Protein AF-A0A3C0EU89-F1 (afdb_monomer)

Mean predicted aligned error: 18.37 Å

pLDDT: mean 82.79, std 14.71, range [33.53, 98.44]

Structure (mmCIF, N/CA/C/O backbone):
data_AF-A0A3C0EU89-F1
#
_entry.id   AF-A0A3C0EU89-F1
#
loop_
_atom_site.group_PDB
_atom_site.id
_atom_site.type_symbol
_atom_site.label_atom_id
_atom_site.label_alt_id
_atom_site.label_comp_id
_atom_site.label_asym_id
_atom_site.label_entity_id
_atom_site.label_seq_id
_atom_site.pdbx_PDB_ins_code
_atom_site.Cartn_x
_atom_site.Cartn_y
_atom_site.Cartn_z
_atom_site.occupancy
_atom_site.B_iso_or_equiv
_atom_site.auth_seq_id
_atom_site.auth_comp_id
_atom_site.auth_asym_id
_atom_site.auth_atom_id
_atom_site.pdbx_PDB_model_num
ATOM 1 N N . ILE A 1 1 ? 9.350 -1.023 -46.120 1.00 87.81 1 ILE A N 1
ATOM 2 C CA . ILE A 1 1 ? 9.306 -2.478 -46.430 1.00 87.81 1 ILE A CA 1
ATOM 3 C C . ILE A 1 1 ? 9.251 -2.586 -47.946 1.00 87.81 1 ILE A C 1
ATOM 5 O O . ILE A 1 1 ? 8.610 -1.734 -48.542 1.00 87.81 1 ILE A O 1
ATOM 9 N N . ASP A 1 2 ? 9.999 -3.501 -48.568 1.00 86.00 2 ASP A N 1
ATOM 10 C CA . ASP A 1 2 ? 10.049 -3.657 -50.038 1.00 86.00 2 ASP A CA 1
ATOM 11 C C . ASP A 1 2 ? 10.379 -2.365 -50.813 1.00 86.00 2 ASP A C 1
ATOM 13 O O . ASP A 1 2 ? 9.841 -2.095 -51.880 1.00 86.00 2 ASP A O 1
ATOM 17 N N . GLY A 1 3 ? 11.241 -1.515 -50.244 1.00 89.94 3 GLY A N 1
ATOM 18 C CA . GLY A 1 3 ? 11.589 -0.210 -50.823 1.00 89.94 3 GLY A CA 1
ATOM 19 C C . GLY A 1 3 ? 10.529 0.889 -50.654 1.00 89.94 3 GLY A C 1
ATOM 20 O O . GLY A 1 3 ? 10.809 2.033 -50.994 1.00 89.94 3 GLY A O 1
ATOM 21 N N . LYS A 1 4 ? 9.359 0.584 -50.078 1.00 94.19 4 LYS A N 1
ATOM 22 C CA . LYS A 1 4 ? 8.269 1.541 -49.833 1.00 94.19 4 LYS A CA 1
ATOM 23 C C . LYS A 1 4 ? 8.344 2.173 -48.433 1.00 94.19 4 LYS A C 1
ATOM 25 O O . LYS A 1 4 ? 8.686 1.459 -47.469 1.00 94.19 4 LYS A O 1
ATOM 30 N N . PRO A 1 5 ? 7.985 3.465 -48.275 1.00 94.44 5 PRO A N 1
ATOM 31 C CA . PRO A 1 5 ? 7.703 4.049 -46.966 1.00 94.44 5 PRO A CA 1
ATOM 32 C C . PRO A 1 5 ? 6.537 3.303 -46.308 1.00 94.44 5 PRO A C 1
ATOM 34 O O . PRO A 1 5 ? 5.599 2.900 -46.985 1.00 94.44 5 PRO A O 1
ATOM 37 N N . VAL A 1 6 ? 6.603 3.088 -44.994 1.00 94.06 6 VAL A N 1
ATOM 38 C CA . VAL A 1 6 ? 5.557 2.373 -44.246 1.00 94.06 6 VAL A CA 1
ATOM 39 C C . VAL A 1 6 ? 4.702 3.387 -43.509 1.00 94.06 6 VAL A C 1
ATOM 41 O O . VAL A 1 6 ? 5.240 4.198 -42.755 1.00 94.06 6 VAL A O 1
ATOM 44 N N . TYR A 1 7 ? 3.385 3.310 -43.678 1.00 94.75 7 TYR A N 1
ATOM 45 C CA . TYR A 1 7 ? 2.445 4.111 -42.903 1.00 94.75 7 TYR A CA 1
ATOM 46 C C . TYR A 1 7 ? 1.509 3.211 -42.099 1.00 94.75 7 TYR A C 1
ATOM 48 O O . TYR A 1 7 ? 0.834 2.342 -42.653 1.00 94.75 7 TYR A O 1
ATOM 56 N N . TYR A 1 8 ? 1.485 3.428 -40.784 1.00 93.06 8 TYR A N 1
ATOM 57 C CA . TYR A 1 8 ? 0.653 2.700 -39.832 1.00 93.06 8 TYR A CA 1
ATOM 58 C C . TYR A 1 8 ? -0.397 3.616 -39.209 1.00 93.06 8 TYR A C 1
ATOM 60 O O . TYR A 1 8 ? -0.053 4.692 -38.722 1.00 93.06 8 TYR A O 1
ATOM 68 N N . TYR A 1 9 ? -1.653 3.167 -39.148 1.00 90.25 9 TYR A N 1
ATOM 69 C CA . TYR A 1 9 ? -2.683 3.829 -38.346 1.00 90.25 9 TYR A CA 1
ATOM 70 C C . TYR A 1 9 ? -3.784 2.869 -37.868 1.00 90.25 9 TYR A C 1
ATOM 72 O O . TYR A 1 9 ? -3.971 1.769 -38.392 1.00 90.25 9 TYR A O 1
ATOM 80 N N . GLN A 1 10 ? -4.526 3.294 -36.844 1.00 89.44 10 GLN A N 1
ATOM 81 C CA . GLN A 1 10 ? -5.569 2.509 -36.181 1.00 89.44 10 GLN A CA 1
ATOM 82 C C . GLN A 1 10 ? -6.973 3.003 -36.550 1.00 89.44 10 GLN A C 1
ATOM 84 O O . GLN A 1 10 ? -7.216 4.202 -36.651 1.00 89.44 10 GLN A O 1
ATOM 89 N N . THR A 1 11 ? -7.912 2.067 -36.706 1.00 86.69 11 THR A N 1
ATOM 90 C CA . THR A 1 11 ? -9.321 2.343 -37.059 1.00 86.69 11 THR A CA 1
ATOM 91 C C . THR A 1 11 ? -10.340 1.710 -36.101 1.00 86.69 11 THR A C 1
ATOM 93 O O . THR A 1 11 ? -11.552 1.865 -36.266 1.00 86.69 11 THR A O 1
ATOM 96 N N . PHE A 1 12 ? -9.888 1.000 -35.063 1.00 74.06 12 PHE A N 1
ATOM 97 C CA . PHE A 1 12 ? -10.783 0.491 -34.022 1.00 74.06 12 PHE A CA 1
ATOM 98 C C . PHE A 1 12 ? -11.461 1.648 -33.271 1.00 74.06 12 PHE A C 1
ATOM 100 O O . PHE A 1 12 ? -10.795 2.530 -32.740 1.00 74.06 12 PHE A O 1
ATOM 107 N N . GLY A 1 13 ? -12.798 1.641 -33.247 1.00 70.56 13 GLY A N 1
ATOM 108 C CA . GLY A 1 13 ? -13.625 2.725 -32.699 1.00 70.56 13 GLY A CA 1
ATOM 109 C C . GLY A 1 13 ? -14.095 3.752 -33.738 1.00 70.56 13 GLY A C 1
ATOM 110 O O . GLY A 1 13 ? -15.078 4.443 -33.486 1.00 70.56 13 GLY A O 1
ATOM 111 N N . TYR A 1 14 ? -13.468 3.808 -34.921 1.00 79.94 14 TYR A N 1
ATOM 112 C CA . TYR A 1 14 ? -13.878 4.682 -36.023 1.00 79.94 14 TYR A CA 1
ATOM 113 C C . TYR A 1 14 ? -13.382 4.151 -37.383 1.00 79.94 14 TYR A C 1
ATOM 115 O O . TYR A 1 14 ? -12.220 4.325 -37.750 1.00 79.94 14 TYR A O 1
ATOM 123 N N . TRP A 1 15 ? -14.271 3.503 -38.147 1.00 90.25 15 TRP A N 1
ATOM 124 C CA . TRP A 1 15 ? -13.971 2.971 -39.484 1.00 90.25 15 TRP A CA 1
ATOM 125 C C . TRP A 1 15 ? -14.574 3.872 -40.575 1.00 90.25 15 TRP A C 1
ATOM 127 O O . TRP A 1 15 ? -15.800 3.919 -40.690 1.00 90.25 15 TRP A O 1
ATOM 137 N N . PRO A 1 16 ? -13.755 4.550 -41.401 1.00 88.50 16 PRO A N 1
ATOM 138 C CA . PRO A 1 16 ? -14.242 5.489 -42.418 1.00 88.50 16 PRO A CA 1
ATOM 139 C C . PRO A 1 16 ? -14.869 4.813 -43.650 1.00 88.50 16 PRO A C 1
ATOM 141 O O . PRO A 1 16 ? -15.517 5.486 -44.448 1.00 88.50 16 PRO A O 1
ATOM 144 N N . GLY A 1 17 ? -14.709 3.495 -43.813 1.00 93.81 17 GLY A N 1
ATOM 145 C CA . GLY A 1 17 ? -15.231 2.749 -44.959 1.00 93.81 17 GLY A CA 1
ATOM 146 C C . GLY A 1 17 ? -14.184 2.489 -46.044 1.00 93.81 17 GLY A C 1
ATOM 147 O O . GLY A 1 17 ? -13.256 3.269 -46.238 1.00 93.81 17 GLY A O 1
ATOM 148 N N . VAL A 1 18 ? -14.368 1.389 -46.784 1.00 95.00 18 VAL A N 1
ATOM 149 C CA . VAL A 1 18 ? -13.431 0.924 -47.826 1.00 95.00 18 VAL A CA 1
ATOM 150 C C . VAL A 1 18 ? -13.209 1.992 -48.896 1.00 95.00 18 VAL A C 1
ATOM 152 O O . VAL A 1 18 ? -12.069 2.264 -49.262 1.00 95.00 18 VAL A O 1
ATOM 155 N N . GLU A 1 19 ? -14.281 2.631 -49.371 1.00 96.50 19 GLU A N 1
ATOM 156 C CA . GLU A 1 19 ? -14.211 3.643 -50.430 1.00 96.50 19 GLU A CA 1
ATOM 157 C C . GLU A 1 19 ? -13.410 4.878 -49.999 1.00 96.50 19 GLU A C 1
ATOM 159 O O . GLU A 1 19 ? -12.499 5.304 -50.709 1.00 96.50 19 GLU A O 1
ATOM 164 N N . ALA A 1 20 ? -13.718 5.436 -48.824 1.00 95.88 20 ALA A N 1
ATOM 165 C CA . ALA A 1 20 ? -13.040 6.621 -48.309 1.00 95.88 20 ALA A CA 1
ATOM 166 C C . ALA A 1 20 ? -11.552 6.346 -48.056 1.00 95.88 20 ALA A C 1
ATOM 168 O O . ALA A 1 20 ? -10.702 7.145 -48.445 1.00 95.88 20 ALA A O 1
ATOM 169 N N . THR A 1 21 ? -11.228 5.188 -47.473 1.00 96.00 21 THR A N 1
ATOM 170 C CA . THR A 1 21 ? -9.838 4.768 -47.269 1.00 96.00 21 THR A CA 1
ATOM 171 C C . THR A 1 21 ? -9.101 4.569 -48.591 1.00 96.00 21 THR A C 1
ATOM 173 O O . THR A 1 21 ? -7.990 5.068 -48.743 1.00 96.00 21 THR A O 1
ATOM 176 N N . THR A 1 22 ? -9.732 3.918 -49.572 1.00 96.62 22 THR A N 1
ATOM 177 C CA . THR A 1 22 ? -9.152 3.703 -50.909 1.00 96.62 22 THR A CA 1
ATOM 178 C C . THR A 1 22 ? -8.829 5.032 -51.590 1.00 96.62 22 THR A C 1
ATOM 180 O O . THR A 1 22 ? -7.731 5.188 -52.122 1.00 96.62 22 THR A O 1
ATOM 183 N N . LYS A 1 23 ? -9.754 6.002 -51.541 1.00 97.12 23 LYS A N 1
ATOM 184 C CA . LYS A 1 23 ? -9.561 7.344 -52.114 1.00 97.12 23 LYS A CA 1
ATOM 185 C C . LYS A 1 23 ? -8.427 8.105 -51.432 1.00 97.12 23 LYS A C 1
ATOM 187 O O . LYS A 1 23 ? -7.617 8.722 -52.114 1.00 97.12 23 LYS A O 1
ATOM 192 N N . MET A 1 24 ? -8.356 8.044 -50.102 1.00 95.75 24 MET A N 1
ATOM 193 C CA . MET A 1 24 ? -7.280 8.674 -49.333 1.00 95.75 24 MET A CA 1
ATOM 194 C C . MET A 1 24 ? -5.912 8.099 -49.721 1.00 95.75 24 MET A C 1
ATOM 196 O O . MET A 1 24 ? -4.999 8.860 -50.019 1.00 95.75 24 MET A O 1
ATOM 200 N N . MET A 1 25 ? -5.777 6.771 -49.755 1.00 96.75 25 MET A N 1
ATOM 201 C CA . MET A 1 25 ? -4.513 6.116 -50.109 1.00 96.75 25 MET A CA 1
ATOM 202 C C . MET A 1 25 ? -4.089 6.445 -51.542 1.00 96.75 25 MET A C 1
ATOM 204 O O . MET A 1 25 ? -2.940 6.806 -51.759 1.00 96.75 25 MET A O 1
ATOM 208 N N . GLN A 1 26 ? -5.028 6.417 -52.496 1.00 97.31 26 GLN A N 1
ATOM 209 C CA . GLN A 1 26 ? -4.779 6.839 -53.880 1.00 97.31 26 GLN A CA 1
ATOM 210 C C . GLN A 1 26 ? -4.267 8.276 -53.974 1.00 97.31 26 GLN A C 1
ATOM 212 O O . GLN A 1 26 ? -3.320 8.532 -54.709 1.00 97.31 26 GLN A O 1
ATOM 217 N N . ALA A 1 27 ? -4.890 9.208 -53.250 1.00 97.12 27 ALA A N 1
ATOM 218 C CA . ALA A 1 27 ? -4.472 10.605 -53.262 1.00 97.12 27 ALA A CA 1
ATOM 219 C C . ALA A 1 27 ? -3.046 10.771 -52.716 1.00 97.12 27 ALA A C 1
ATOM 221 O O . ALA A 1 27 ? -2.245 11.481 -53.312 1.00 97.12 27 ALA A O 1
ATOM 222 N N . VAL A 1 28 ? -2.704 10.065 -51.634 1.00 96.31 28 VAL A N 1
ATOM 223 C CA . VAL A 1 28 ? -1.342 10.079 -51.081 1.00 96.31 28 VAL A CA 1
ATOM 224 C C . VAL A 1 28 ? -0.346 9.493 -52.080 1.00 96.31 28 VAL A C 1
ATOM 226 O O . VAL A 1 28 ? 0.664 10.122 -52.379 1.00 96.31 28 VAL A O 1
ATOM 229 N N . GLU A 1 29 ? -0.634 8.322 -52.647 1.00 97.00 29 GLU A N 1
ATOM 230 C CA . GLU A 1 29 ? 0.281 7.639 -53.571 1.00 97.00 29 GLU A CA 1
ATOM 231 C C . GLU A 1 29 ? 0.510 8.410 -54.877 1.00 97.00 29 GLU A C 1
ATOM 233 O O . GLU A 1 29 ? 1.583 8.313 -55.470 1.00 97.00 29 GLU A O 1
ATOM 238 N N . GLN A 1 30 ? -0.462 9.219 -55.310 1.00 97.38 30 GLN A N 1
ATOM 239 C CA . GLN A 1 30 ? -0.289 10.143 -56.434 1.00 97.38 30 GLN A CA 1
ATOM 240 C C . GLN A 1 30 ? 0.761 11.226 -56.156 1.00 97.38 30 GLN A C 1
ATOM 242 O O . GLN A 1 30 ? 1.436 11.663 -57.086 1.00 97.38 30 GLN A O 1
ATOM 247 N N . GLU A 1 31 ? 0.904 11.657 -54.903 1.00 96.38 31 GLU A N 1
ATOM 248 C CA . GLU A 1 31 ? 1.849 12.706 -54.515 1.00 96.38 31 GLU A CA 1
ATOM 249 C C . GLU A 1 31 ? 3.230 12.153 -54.153 1.00 96.38 31 GLU A C 1
ATOM 251 O O . GLU A 1 31 ? 4.244 12.764 -54.494 1.00 96.38 31 GLU A O 1
ATOM 256 N N . VAL A 1 32 ? 3.286 11.009 -53.460 1.00 94.31 32 VAL A N 1
ATOM 257 C CA . VAL A 1 32 ? 4.532 10.502 -52.850 1.00 94.31 32 VAL A CA 1
ATOM 258 C C . VAL A 1 32 ? 5.028 9.172 -53.425 1.00 94.31 32 VAL A C 1
ATOM 260 O O . VAL A 1 32 ? 6.090 8.697 -53.023 1.00 94.31 32 VAL A O 1
ATOM 263 N N . GLY A 1 33 ? 4.299 8.582 -54.374 1.00 94.94 33 GLY A N 1
ATOM 264 C CA . GLY A 1 33 ? 4.553 7.230 -54.876 1.00 94.94 33 GLY A CA 1
ATOM 265 C C . GLY A 1 33 ? 3.977 6.140 -53.967 1.00 94.94 33 GLY A C 1
ATOM 266 O O . GLY A 1 33 ? 3.277 6.423 -52.999 1.00 94.94 33 GLY A O 1
ATOM 267 N N . GLU A 1 34 ? 4.251 4.871 -54.287 1.00 96.38 34 GLU A N 1
ATOM 268 C CA . GLU A 1 34 ? 3.687 3.729 -53.552 1.00 96.38 34 GLU A CA 1
ATOM 269 C C . GLU A 1 34 ? 4.067 3.733 -52.062 1.00 96.38 34 GLU A C 1
ATOM 271 O O . GLU A 1 34 ? 5.232 3.917 -51.701 1.00 96.38 34 GLU A O 1
ATOM 276 N N . VAL A 1 35 ? 3.094 3.440 -51.199 1.00 97.06 35 VAL A N 1
ATOM 277 C CA . VAL A 1 35 ? 3.263 3.351 -49.743 1.00 97.06 35 VAL A CA 1
ATOM 278 C C . VAL A 1 35 ? 2.922 1.931 -49.295 1.00 97.06 35 VAL A C 1
ATOM 280 O O . VAL A 1 35 ? 2.033 1.297 -49.849 1.00 97.06 35 VAL A O 1
ATOM 283 N N . TYR A 1 36 ? 3.640 1.415 -48.298 1.00 96.62 36 TYR A N 1
ATOM 284 C CA . TYR A 1 36 ? 3.281 0.172 -47.624 1.00 96.62 36 TYR A CA 1
ATOM 285 C C . TYR A 1 36 ? 2.285 0.480 -46.504 1.00 96.62 36 TYR A C 1
ATOM 287 O O . TYR A 1 36 ? 2.661 1.027 -45.458 1.00 96.62 36 TYR A O 1
ATOM 295 N N . TRP A 1 37 ? 1.016 0.148 -46.715 1.00 96.75 37 TRP A N 1
ATOM 296 C CA . TRP A 1 37 ? -0.059 0.500 -45.792 1.00 96.75 37 TRP A CA 1
ATOM 297 C C . TRP A 1 37 ? -0.289 -0.600 -44.759 1.00 96.75 37 TRP A C 1
ATOM 299 O O . TRP A 1 37 ? -0.628 -1.737 -45.095 1.00 96.75 37 TRP A O 1
ATOM 309 N N . MET A 1 38 ? -0.164 -0.238 -43.480 1.00 96.12 38 MET A N 1
ATOM 310 C CA . MET A 1 38 ? -0.478 -1.105 -42.349 1.00 96.12 38 MET A CA 1
ATOM 311 C C . MET A 1 38 ? -1.643 -0.531 -41.541 1.00 96.12 38 MET A C 1
ATOM 313 O O . MET A 1 38 ? -1.570 0.595 -41.052 1.00 96.12 38 MET A O 1
ATOM 317 N N . ILE A 1 39 ? -2.715 -1.302 -41.356 1.00 95.31 39 ILE A N 1
ATOM 318 C CA . ILE A 1 39 ? -3.880 -0.848 -40.582 1.00 95.31 39 ILE A CA 1
ATOM 319 C C . ILE A 1 39 ? -4.145 -1.774 -39.400 1.00 95.31 39 ILE A C 1
ATOM 321 O O . ILE A 1 39 ? -4.282 -2.985 -39.568 1.00 95.31 39 ILE A O 1
ATOM 325 N N . PHE A 1 40 ? -4.308 -1.186 -38.212 1.00 93.38 40 PHE A N 1
ATOM 326 C CA . PHE A 1 40 ? -4.916 -1.872 -37.073 1.00 93.38 40 PHE A CA 1
ATOM 327 C C . PHE A 1 40 ? -6.444 -1.715 -37.122 1.00 93.38 40 PHE A C 1
ATOM 329 O O . PHE A 1 40 ? -6.978 -0.617 -36.929 1.00 93.38 40 PHE A O 1
ATOM 336 N N . GLY A 1 41 ? -7.159 -2.799 -37.431 1.00 91.50 41 GLY A N 1
ATOM 337 C CA . GLY A 1 41 ? -8.605 -2.784 -37.663 1.00 91.50 41 GLY A CA 1
ATOM 338 C C . GLY A 1 41 ? -9.217 -4.175 -37.848 1.00 91.50 41 GLY A C 1
ATOM 339 O O . GLY A 1 41 ? -8.521 -5.182 -37.873 1.00 91.50 41 GLY A O 1
ATOM 340 N N . ASP A 1 42 ? -10.542 -4.230 -37.994 1.00 90.56 42 ASP A N 1
ATOM 341 C CA . ASP A 1 42 ? -11.279 -5.472 -38.271 1.00 90.56 42 ASP A CA 1
ATOM 342 C C . ASP A 1 42 ? -10.851 -6.071 -39.620 1.00 90.56 42 ASP A C 1
ATOM 344 O O . ASP A 1 42 ? -11.143 -5.501 -40.680 1.00 90.56 42 ASP A O 1
ATOM 348 N N . VAL A 1 43 ? -10.193 -7.236 -39.582 1.00 91.38 43 VAL A N 1
ATOM 349 C CA . VAL A 1 43 ? -9.657 -7.918 -40.769 1.00 91.38 43 VAL A CA 1
ATOM 350 C C . VAL A 1 43 ? -10.699 -8.124 -41.868 1.00 91.38 43 VAL A C 1
ATOM 352 O O . VAL A 1 43 ? -10.359 -8.007 -43.041 1.00 91.38 43 VAL A O 1
ATOM 355 N N . ASN A 1 44 ? -11.980 -8.332 -41.541 1.00 91.00 44 ASN A N 1
ATOM 356 C CA . ASN A 1 44 ? -13.017 -8.552 -42.555 1.00 91.00 44 ASN A CA 1
ATOM 357 C C . ASN A 1 44 ? -13.326 -7.295 -43.371 1.00 91.00 44 ASN A C 1
ATOM 359 O O . ASN A 1 44 ? -13.786 -7.402 -44.506 1.00 91.00 44 ASN A O 1
ATOM 363 N N . LYS A 1 45 ? -13.110 -6.112 -42.787 1.00 92.50 45 LYS A N 1
ATOM 364 C CA . LYS A 1 45 ? -13.374 -4.815 -43.421 1.00 92.50 45 LYS A CA 1
ATOM 365 C C . LYS A 1 45 ? -12.127 -4.288 -44.112 1.00 92.50 45 LYS A C 1
ATOM 367 O O . LYS A 1 45 ? -12.185 -3.894 -45.271 1.00 92.50 45 LYS A O 1
ATOM 372 N N . VAL A 1 46 ? -11.006 -4.298 -43.397 1.00 93.69 46 VAL A N 1
ATOM 373 C CA . VAL A 1 46 ? -9.754 -3.673 -43.835 1.00 93.69 46 VAL A CA 1
ATOM 374 C C . VAL A 1 46 ? -9.160 -4.374 -45.055 1.00 93.69 46 VAL A C 1
ATOM 376 O O . VAL A 1 46 ? -8.694 -3.719 -45.979 1.00 93.69 46 VAL A O 1
ATOM 379 N N . SER A 1 47 ? -9.242 -5.700 -45.105 1.00 93.38 47 SER A N 1
ATOM 380 C CA . SER A 1 47 ? -8.771 -6.511 -46.236 1.00 93.38 47 SER A CA 1
ATOM 381 C C . SER A 1 47 ? -9.425 -6.206 -47.579 1.00 93.38 47 SER A C 1
ATOM 383 O O . SER A 1 47 ? -8.853 -6.529 -48.618 1.00 93.38 47 SER A O 1
ATOM 385 N N . GLN A 1 48 ? -10.609 -5.590 -47.566 1.00 94.00 48 GLN A N 1
ATOM 386 C CA . GLN A 1 48 ? -11.322 -5.194 -48.776 1.00 94.00 48 GLN A CA 1
ATOM 387 C C . GLN A 1 48 ? -10.691 -3.964 -49.439 1.00 94.00 48 GLN A C 1
ATOM 389 O O . GLN A 1 48 ? -11.015 -3.670 -50.586 1.00 94.00 48 GLN A O 1
ATOM 394 N N . VAL A 1 49 ? -9.803 -3.243 -48.741 1.00 95.06 49 VAL A N 1
ATOM 395 C CA . VAL A 1 49 ? -9.054 -2.117 -49.306 1.00 95.06 49 VAL A CA 1
ATOM 396 C C . VAL A 1 49 ? -7.893 -2.664 -50.150 1.00 95.06 49 VAL A C 1
ATOM 398 O O . VAL A 1 49 ? -7.011 -3.350 -49.614 1.00 95.06 49 VAL A O 1
ATOM 401 N N . PRO A 1 50 ? -7.850 -2.382 -51.4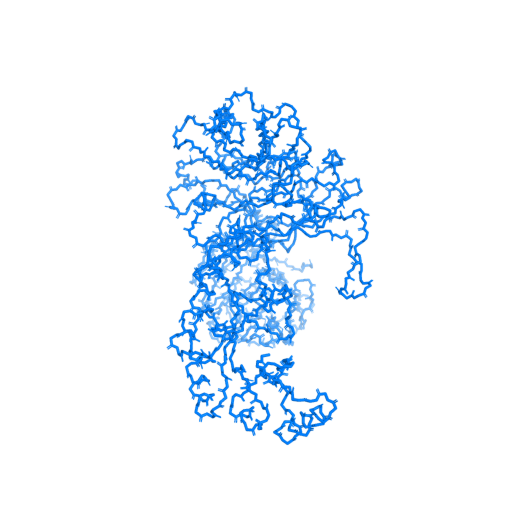66 1.00 93.00 50 PRO A N 1
ATOM 402 C CA . PRO A 1 50 ? -6.836 -2.949 -52.352 1.00 93.00 50 PRO A CA 1
ATOM 403 C C . PRO A 1 50 ? -5.403 -2.602 -51.941 1.00 93.00 50 PRO A C 1
ATOM 405 O O . PRO A 1 50 ? -4.569 -3.502 -51.898 1.00 93.00 50 PRO A O 1
ATOM 408 N N . GLN A 1 51 ? -5.149 -1.345 -51.568 1.00 94.88 51 GLN A N 1
ATOM 409 C CA . GLN A 1 51 ? -3.807 -0.835 -51.257 1.00 94.88 51 GLN A CA 1
ATOM 410 C C . GLN A 1 51 ? -3.266 -1.274 -49.894 1.00 94.88 51 GLN A C 1
ATOM 412 O O . GLN A 1 51 ? -2.089 -1.090 -49.631 1.00 94.88 51 GLN A O 1
ATOM 417 N N . VAL A 1 52 ? -4.091 -1.847 -49.010 1.00 95.56 52 VAL A N 1
ATOM 418 C CA . VAL A 1 52 ? -3.594 -2.313 -47.707 1.00 95.56 52 VAL A CA 1
ATOM 419 C C . VAL A 1 52 ? -2.683 -3.516 -47.903 1.00 95.56 52 VAL A C 1
ATOM 421 O O . VAL A 1 52 ? -3.146 -4.551 -48.373 1.00 95.56 52 VAL A O 1
ATOM 424 N N . ASP A 1 53 ? -1.424 -3.420 -47.495 1.00 94.81 53 ASP A N 1
ATOM 425 C CA . ASP A 1 53 ? -0.476 -4.533 -47.565 1.00 94.81 53 ASP A CA 1
ATOM 426 C C . ASP A 1 53 ? -0.562 -5.418 -46.319 1.00 94.81 53 ASP A C 1
ATOM 428 O O . ASP A 1 53 ? -0.560 -6.649 -46.417 1.00 94.81 53 ASP A O 1
ATOM 432 N N . ALA A 1 54 ? -0.673 -4.786 -45.144 1.00 96.06 54 ALA A N 1
ATOM 433 C CA . ALA A 1 54 ? -0.630 -5.452 -43.850 1.00 96.06 54 ALA A CA 1
ATOM 434 C C . ALA A 1 54 ? -1.778 -5.054 -42.918 1.00 96.06 54 ALA A C 1
ATOM 436 O O . ALA A 1 54 ? -2.202 -3.900 -42.848 1.00 96.06 54 ALA A O 1
ATOM 437 N N . ILE A 1 55 ? -2.248 -6.023 -42.140 1.00 95.75 55 ILE A N 1
ATOM 438 C CA . ILE A 1 55 ? -3.337 -5.855 -41.185 1.00 95.75 55 ILE A CA 1
ATOM 439 C C . ILE A 1 55 ? -2.869 -6.333 -39.815 1.00 95.75 55 ILE A C 1
ATOM 441 O O . ILE A 1 55 ? -2.191 -7.349 -39.685 1.00 95.75 55 ILE A O 1
ATOM 445 N N . ILE A 1 56 ? -3.274 -5.606 -38.784 1.00 94.00 56 ILE A N 1
ATOM 446 C CA . ILE A 1 56 ? -3.284 -6.077 -37.402 1.00 94.00 56 ILE A CA 1
ATOM 447 C C . ILE A 1 56 ? -4.754 -6.100 -36.998 1.00 94.00 56 ILE A C 1
ATOM 449 O O . ILE A 1 56 ? -5.468 -5.138 -37.271 1.00 94.00 56 ILE A O 1
ATOM 453 N N . SER A 1 57 ? -5.249 -7.185 -36.404 1.00 88.62 57 SER A N 1
ATOM 454 C CA . SER A 1 57 ? -6.696 -7.316 -36.136 1.00 88.62 57 SER A CA 1
ATOM 455 C C . SER A 1 57 ? -7.046 -7.773 -34.725 1.00 88.62 57 SER A C 1
ATOM 457 O O . SER A 1 57 ? -8.230 -7.887 -34.398 1.00 88.62 57 SER A O 1
ATOM 459 N N . SER A 1 58 ? -6.048 -8.004 -33.883 1.00 87.50 58 SER A N 1
ATOM 460 C CA . SER A 1 58 ? -6.223 -8.369 -32.482 1.00 87.50 58 SER A CA 1
ATOM 461 C C . SER A 1 58 ? -5.151 -7.710 -31.619 1.00 87.50 58 SER A C 1
ATOM 463 O O . SER A 1 58 ? -4.108 -7.287 -32.123 1.00 87.50 58 SER A O 1
ATOM 465 N N . ALA A 1 59 ? -5.456 -7.581 -30.329 1.00 88.88 59 ALA A N 1
ATOM 466 C CA . ALA A 1 59 ? -4.549 -7.080 -29.314 1.00 88.88 59 ALA A CA 1
ATOM 467 C C . ALA A 1 59 ? -4.633 -7.928 -28.039 1.00 88.88 59 ALA A C 1
ATOM 469 O O . ALA A 1 59 ? -5.715 -8.195 -27.505 1.00 88.88 59 ALA A O 1
ATOM 470 N N . SER A 1 60 ? -3.475 -8.369 -27.544 1.00 89.00 60 SER A N 1
ATOM 471 C CA . SER A 1 60 ? -3.397 -9.346 -26.456 1.00 89.00 60 SER A CA 1
ATOM 472 C C . SER A 1 60 ? -3.947 -8.833 -25.120 1.00 89.00 60 SER A C 1
ATOM 474 O O . SER A 1 60 ? -4.458 -9.622 -24.327 1.00 89.00 60 SER A O 1
ATOM 476 N N . ASN A 1 61 ? -3.919 -7.518 -24.877 1.00 82.50 61 ASN A N 1
ATOM 477 C CA . ASN A 1 61 ? -4.449 -6.890 -23.662 1.00 82.50 61 ASN A CA 1
ATOM 478 C C . ASN A 1 61 ? -5.968 -7.093 -23.483 1.00 82.50 61 ASN A C 1
ATOM 480 O O . ASN A 1 61 ? -6.469 -7.058 -22.359 1.00 82.50 61 ASN A O 1
ATOM 484 N N . HIS A 1 62 ? -6.705 -7.358 -24.564 1.00 80.94 62 HIS A N 1
ATOM 485 C CA . HIS A 1 62 ? -8.140 -7.642 -24.515 1.00 80.94 62 HIS A CA 1
ATOM 486 C C . HIS A 1 62 ? -8.473 -9.122 -24.281 1.00 80.94 62 HIS A C 1
ATOM 488 O O . HIS A 1 62 ? -9.639 -9.452 -24.069 1.00 80.94 62 HIS A O 1
ATOM 494 N N . ARG A 1 63 ? -7.471 -10.010 -24.253 1.00 82.00 63 ARG A N 1
ATOM 495 C CA . ARG A 1 63 ? -7.631 -11.461 -24.036 1.00 82.00 63 ARG A CA 1
ATOM 496 C C . ARG A 1 63 ? -7.763 -11.834 -22.562 1.00 82.00 63 ARG A C 1
ATOM 498 O O . ARG A 1 63 ? -7.384 -12.929 -22.176 1.00 82.00 63 ARG A O 1
ATOM 505 N N . SER A 1 64 ? -8.217 -10.916 -21.712 1.00 70.56 64 SER A N 1
ATOM 506 C CA . SER A 1 64 ? -8.342 -11.137 -20.269 1.00 70.56 64 SER A CA 1
ATOM 507 C C . SER A 1 64 ? -9.784 -10.956 -19.822 1.00 70.56 64 SER A C 1
ATOM 509 O O . SER A 1 64 ? -10.402 -9.922 -20.080 1.00 70.56 64 SER A O 1
ATOM 511 N N . GLU A 1 65 ? -10.331 -11.945 -19.116 1.00 62.91 65 GLU A N 1
ATOM 512 C CA . GLU A 1 65 ? -11.694 -11.847 -18.602 1.00 62.91 65 GLU A CA 1
ATOM 513 C C . GLU A 1 65 ? -11.766 -10.802 -17.475 1.00 62.91 65 GLU A C 1
ATOM 515 O O . GLU A 1 65 ? -11.056 -10.891 -16.473 1.00 62.91 65 GLU A O 1
ATOM 520 N N . SER A 1 66 ? -12.666 -9.823 -17.588 1.00 55.50 66 SER A N 1
ATOM 521 C CA . SER A 1 66 ? -12.734 -8.690 -16.643 1.00 55.50 66 SER A CA 1
ATOM 522 C C . SER A 1 66 ? -13.052 -9.075 -15.188 1.00 55.50 66 SER A C 1
ATOM 524 O O . SER A 1 66 ? -12.789 -8.290 -14.273 1.00 55.50 66 SER A O 1
ATOM 526 N N . LYS A 1 67 ? -13.626 -10.265 -14.954 1.00 53.00 67 LYS A N 1
ATOM 527 C CA . LYS A 1 67 ? -14.051 -10.729 -13.625 1.00 53.00 67 LYS A CA 1
ATOM 528 C C . LYS A 1 67 ? -12.953 -11.483 -12.878 1.00 53.00 67 LYS A C 1
ATOM 530 O O . LYS A 1 67 ? -12.765 -11.252 -11.687 1.00 53.00 67 LYS A O 1
ATOM 535 N N . HIS A 1 68 ? -12.239 -12.362 -13.576 1.00 54.06 68 HIS A N 1
ATOM 536 C CA . HIS A 1 68 ? -11.246 -13.261 -12.982 1.00 54.06 68 HIS A CA 1
ATOM 537 C C . HIS A 1 68 ? -9.807 -12.960 -13.422 1.00 54.06 68 HIS A C 1
ATOM 539 O O . HIS A 1 68 ? -8.876 -13.497 -12.832 1.00 54.06 68 HIS A O 1
ATOM 545 N N . ARG A 1 69 ? -9.618 -12.072 -14.412 1.00 62.50 69 ARG A N 1
ATOM 546 C CA . ARG A 1 69 ? -8.317 -11.669 -14.982 1.00 62.50 69 ARG A CA 1
ATOM 547 C C . ARG A 1 69 ? -7.479 -12.851 -15.484 1.00 62.50 69 ARG A C 1
ATOM 549 O O . ARG A 1 69 ? -6.251 -12.782 -15.526 1.00 62.50 69 ARG A O 1
ATOM 556 N N . ASN A 1 70 ? -8.157 -13.932 -15.860 1.00 66.75 70 ASN A N 1
ATOM 557 C CA . ASN A 1 70 ? -7.555 -15.064 -16.543 1.00 66.75 70 ASN A CA 1
ATOM 558 C C . ASN A 1 70 ? -7.436 -14.741 -18.029 1.00 66.75 70 ASN A C 1
ATOM 560 O O . ASN A 1 70 ? -8.316 -14.082 -18.589 1.00 66.75 70 ASN A O 1
ATOM 564 N N . VAL A 1 71 ? -6.356 -15.217 -18.648 1.00 72.88 71 VAL A N 1
ATOM 565 C CA . VAL A 1 71 ? -6.190 -15.109 -20.095 1.00 72.88 71 VAL A CA 1
ATOM 566 C C . VAL A 1 71 ? -7.107 -16.113 -20.785 1.00 72.88 71 VAL A C 1
ATOM 568 O O . VAL A 1 71 ? -7.107 -17.292 -20.438 1.00 72.88 71 VAL A O 1
ATOM 571 N N . ASP A 1 72 ? -7.862 -15.633 -21.766 1.00 78.44 72 ASP A N 1
ATOM 572 C CA . ASP A 1 72 ? -8.771 -16.392 -22.613 1.00 78.44 72 ASP A CA 1
ATOM 573 C C . ASP A 1 72 ? -8.509 -16.037 -24.083 1.00 78.44 72 ASP A C 1
ATOM 575 O O . ASP A 1 72 ? -8.849 -14.953 -24.562 1.00 78.44 72 ASP A O 1
ATOM 579 N N . PHE A 1 73 ? -7.902 -16.978 -24.807 1.00 81.75 73 PHE A N 1
ATOM 580 C CA . PHE A 1 73 ? -7.575 -16.828 -26.225 1.00 81.75 73 PHE A CA 1
ATOM 581 C C . PHE A 1 73 ? -8.798 -16.897 -27.146 1.00 81.75 73 PHE A C 1
ATOM 583 O O . PHE A 1 73 ? -8.670 -16.620 -28.332 1.00 81.75 73 PHE A O 1
ATOM 590 N N . SER A 1 74 ? -9.990 -17.227 -26.638 1.00 78.38 74 SER A N 1
ATOM 591 C CA . SER A 1 74 ? -11.217 -17.168 -27.438 1.00 78.38 74 SER A CA 1
ATOM 592 C C . SER A 1 74 ? -11.701 -15.728 -27.680 1.00 78.38 74 SER A C 1
ATOM 594 O O . SER A 1 74 ? -12.391 -15.461 -28.670 1.00 78.38 74 SER A O 1
ATOM 596 N N . ILE A 1 75 ? -11.306 -14.783 -26.819 1.00 74.38 75 ILE A N 1
ATOM 597 C CA . ILE A 1 75 ? -11.580 -13.349 -26.953 1.00 74.38 75 ILE A CA 1
ATOM 598 C C . ILE A 1 75 ? -10.479 -12.731 -27.822 1.00 74.38 75 ILE A C 1
ATOM 600 O O . ILE A 1 75 ? -9.312 -12.810 -27.470 1.00 74.38 75 ILE A O 1
ATOM 604 N N . GLN A 1 76 ? -10.828 -12.104 -28.954 1.00 81.00 76 GLN A N 1
ATOM 605 C CA . GLN A 1 76 ? -9.848 -11.631 -29.958 1.00 81.00 76 GLN A CA 1
ATOM 606 C C . GLN A 1 76 ? -8.820 -12.708 -30.360 1.00 81.00 76 GLN A C 1
ATOM 608 O O . GLN A 1 76 ? -7.601 -12.504 -30.326 1.00 81.00 76 GLN A O 1
ATOM 613 N N . ASP A 1 77 ? -9.373 -13.858 -30.728 1.00 87.31 77 ASP A N 1
ATOM 614 C CA . ASP A 1 77 ? -8.689 -15.074 -31.157 1.00 87.31 77 ASP A CA 1
ATOM 615 C C . ASP A 1 77 ? -7.741 -14.833 -32.355 1.00 87.31 77 ASP A C 1
ATOM 617 O O . ASP A 1 77 ? -8.227 -14.539 -33.458 1.00 87.31 77 ASP A O 1
ATOM 621 N N . PRO A 1 78 ? -6.408 -14.942 -32.159 1.00 87.56 78 PRO A N 1
ATOM 622 C CA . PRO A 1 78 ? -5.425 -14.713 -33.215 1.00 87.56 78 PRO A CA 1
ATOM 623 C C . PRO A 1 78 ? -5.540 -15.741 -34.346 1.00 87.56 78 PRO A C 1
ATOM 625 O O . PRO A 1 78 ? -5.395 -15.374 -35.511 1.00 87.56 78 PRO A O 1
ATOM 628 N N . ALA A 1 79 ? -5.893 -16.995 -34.049 1.00 89.88 79 ALA A N 1
ATOM 629 C CA . ALA A 1 79 ? -6.009 -18.047 -35.057 1.00 89.88 79 ALA A CA 1
ATOM 630 C C . ALA A 1 79 ? -7.042 -17.677 -36.127 1.00 89.88 79 ALA A C 1
ATOM 632 O O . ALA A 1 79 ? -6.816 -17.837 -37.330 1.00 89.88 79 ALA A O 1
ATOM 633 N N . LYS A 1 80 ? -8.180 -17.118 -35.697 1.00 90.25 80 LYS A N 1
ATOM 634 C CA . LYS A 1 80 ? -9.245 -16.671 -36.605 1.00 90.25 80 LYS A CA 1
ATOM 635 C C . LYS A 1 80 ? -8.818 -15.479 -37.450 1.00 90.25 80 LYS A C 1
ATOM 637 O O . LYS A 1 80 ? -9.059 -15.483 -38.656 1.00 90.25 80 LYS A O 1
ATOM 642 N N . THR A 1 81 ? -8.224 -14.454 -36.842 1.00 90.12 81 THR A N 1
ATOM 643 C CA . THR A 1 81 ? -7.849 -13.230 -37.564 1.00 90.12 81 THR A CA 1
ATOM 644 C C . THR A 1 81 ? -6.718 -13.492 -38.558 1.00 90.12 81 THR A C 1
ATOM 646 O O . THR A 1 81 ? -6.810 -13.050 -39.705 1.00 90.12 81 THR A O 1
ATOM 649 N N . ILE A 1 82 ? -5.721 -14.293 -38.167 1.00 94.00 82 ILE A N 1
ATOM 650 C CA . ILE A 1 82 ? -4.605 -14.723 -39.020 1.00 94.00 82 ILE A CA 1
ATOM 651 C C . ILE A 1 82 ? -5.110 -15.548 -40.209 1.00 94.00 82 ILE A C 1
ATOM 653 O O . ILE A 1 82 ? -4.784 -15.247 -41.360 1.00 94.00 82 ILE A O 1
ATOM 657 N N . ALA A 1 83 ? -5.987 -16.530 -39.971 1.00 93.31 83 ALA A N 1
ATOM 658 C CA . ALA A 1 83 ? -6.559 -17.340 -41.046 1.00 93.31 83 ALA A CA 1
ATOM 659 C C . ALA A 1 83 ? -7.328 -16.501 -42.085 1.00 93.31 83 ALA A C 1
ATOM 661 O O . ALA A 1 83 ? -7.239 -16.771 -43.286 1.00 93.31 83 ALA A O 1
ATOM 662 N N . ILE A 1 84 ? -8.068 -15.475 -41.647 1.00 92.38 84 ILE A N 1
ATOM 663 C CA . ILE A 1 84 ? -8.799 -14.577 -42.554 1.00 92.38 84 ILE A CA 1
ATOM 664 C C . ILE A 1 84 ? -7.827 -13.726 -43.382 1.00 92.38 84 ILE A C 1
ATOM 666 O O . ILE A 1 84 ? -7.988 -13.655 -44.601 1.00 92.38 84 ILE A O 1
ATOM 670 N N . GLY A 1 85 ? -6.805 -13.136 -42.753 1.00 91.94 85 GLY A N 1
ATOM 671 C CA . GLY A 1 85 ? -5.805 -12.319 -43.447 1.00 91.94 85 GLY A CA 1
ATOM 672 C C . GLY A 1 85 ? -5.088 -13.091 -44.558 1.00 91.94 85 GLY A C 1
ATOM 673 O O . GLY A 1 85 ? -5.067 -12.647 -45.709 1.00 91.94 85 GLY A O 1
ATOM 674 N N . HIS A 1 86 ? -4.623 -14.308 -44.255 1.00 93.94 86 HIS A N 1
ATOM 675 C CA . HIS A 1 86 ? -4.010 -15.192 -45.250 1.00 93.94 86 HIS A CA 1
ATOM 676 C C . HIS A 1 86 ? -4.975 -15.562 -46.382 1.00 93.94 86 HIS A C 1
ATOM 678 O O . HIS A 1 86 ? -4.599 -15.517 -47.554 1.00 93.94 86 HIS A O 1
ATOM 684 N N . LYS A 1 87 ? -6.238 -15.884 -46.063 1.00 94.69 87 LYS A N 1
ATOM 685 C CA . LYS A 1 87 ? -7.266 -16.186 -47.075 1.00 94.69 87 LYS A CA 1
ATOM 686 C C . LYS A 1 87 ? -7.491 -15.017 -48.040 1.00 94.69 87 LYS A C 1
ATOM 688 O O . LYS A 1 87 ? -7.863 -15.237 -49.189 1.00 94.69 87 LYS A O 1
ATOM 693 N N . GLN A 1 88 ? -7.277 -13.790 -47.578 1.00 92.00 88 GLN A N 1
ATOM 694 C CA . GLN A 1 88 ? -7.446 -12.564 -48.358 1.00 92.00 88 GLN A CA 1
ATOM 695 C C . GLN A 1 88 ? -6.143 -12.069 -48.997 1.00 92.00 88 GLN A C 1
ATOM 697 O O . GLN A 1 88 ? -6.122 -10.980 -49.567 1.00 92.00 88 GLN A O 1
ATOM 702 N N . ASN A 1 89 ? -5.076 -12.875 -48.942 1.00 90.81 89 ASN A N 1
ATOM 703 C CA . ASN A 1 89 ? -3.762 -12.556 -49.493 1.00 90.81 89 ASN A CA 1
ATOM 704 C C . ASN A 1 89 ? -3.198 -11.221 -48.966 1.00 90.81 89 ASN A C 1
ATOM 706 O O . ASN A 1 89 ? -2.589 -10.453 -49.709 1.00 90.81 89 ASN A O 1
ATOM 710 N N . LYS A 1 90 ? -3.442 -10.932 -47.683 1.00 93.62 90 LYS A N 1
ATOM 711 C CA . LYS A 1 90 ? -2.879 -9.786 -46.962 1.00 93.62 90 LYS A CA 1
ATOM 712 C C . LYS A 1 90 ? -1.854 -10.278 -45.951 1.00 93.62 90 LYS A C 1
ATOM 714 O O . LYS A 1 90 ? -2.026 -11.360 -45.389 1.00 93.62 90 LYS A O 1
ATOM 719 N N . LYS A 1 91 ? -0.827 -9.468 -45.682 1.00 96.12 91 LYS A N 1
ATOM 720 C CA . LYS A 1 91 ? 0.054 -9.715 -44.539 1.00 96.12 91 LYS A CA 1
ATOM 721 C C . LYS A 1 91 ? -0.732 -9.508 -43.252 1.00 96.12 91 LYS A C 1
ATOM 723 O O . LYS A 1 91 ? -1.458 -8.523 -43.132 1.00 96.12 91 LYS A O 1
ATOM 728 N N . ILE A 1 92 ? -0.618 -10.419 -42.297 1.00 95.88 92 ILE A N 1
ATOM 729 C CA . ILE A 1 92 ? -1.405 -10.370 -41.062 1.00 95.88 92 ILE A CA 1
ATOM 730 C C . ILE A 1 92 ? -0.509 -10.543 -39.842 1.00 95.88 92 ILE A C 1
ATOM 732 O O . ILE A 1 92 ? 0.361 -11.414 -39.792 1.00 95.88 92 ILE A O 1
ATOM 736 N N . GLY A 1 93 ? -0.726 -9.688 -38.853 1.00 94.62 93 GLY A N 1
ATOM 737 C CA . GLY A 1 93 ? -0.013 -9.727 -37.591 1.00 94.62 93 GLY A CA 1
ATOM 738 C C . GLY A 1 93 ? -0.932 -9.556 -36.396 1.00 94.62 93 GLY A C 1
ATOM 739 O O . GLY A 1 93 ? -2.119 -9.236 -36.514 1.00 94.62 93 GLY A O 1
ATOM 740 N N . ASP A 1 94 ? -0.344 -9.762 -35.227 1.00 93.38 94 ASP A N 1
ATOM 741 C CA . ASP A 1 94 ? -1.009 -9.603 -33.942 1.00 93.38 94 ASP A CA 1
ATOM 742 C C . ASP A 1 94 ? -0.290 -8.558 -33.091 1.00 93.38 94 ASP A C 1
ATOM 744 O O . ASP A 1 94 ? 0.935 -8.412 -33.175 1.00 93.38 94 ASP A O 1
ATOM 748 N N . MET A 1 95 ? -1.053 -7.830 -32.277 1.00 93.38 95 MET A N 1
ATOM 749 C CA . MET A 1 95 ? -0.502 -6.843 -31.360 1.00 93.38 95 MET A CA 1
ATOM 750 C C . MET A 1 95 ? -0.324 -7.455 -29.978 1.00 93.38 95 MET A C 1
ATOM 752 O O . MET A 1 95 ? -1.292 -7.842 -29.323 1.00 93.38 95 MET A O 1
ATOM 756 N N . ILE A 1 96 ? 0.918 -7.516 -29.513 1.00 93.44 96 ILE A N 1
ATOM 757 C CA . ILE A 1 96 ? 1.263 -8.129 -28.237 1.00 93.44 96 ILE A CA 1
ATOM 758 C C . ILE A 1 96 ? 1.734 -7.060 -27.262 1.00 93.44 96 ILE A C 1
ATOM 760 O O . ILE A 1 96 ? 2.695 -6.332 -27.517 1.00 93.44 96 ILE A O 1
ATOM 764 N N . TYR A 1 97 ? 1.052 -7.026 -26.126 1.00 91.00 97 TYR A N 1
ATOM 765 C CA . TYR A 1 97 ? 1.365 -6.201 -24.975 1.00 91.00 97 TYR A CA 1
ATOM 766 C C . TYR A 1 97 ? 2.155 -7.002 -23.936 1.00 91.00 97 TYR A C 1
ATOM 768 O O . TYR A 1 97 ? 1.826 -8.171 -23.699 1.00 91.00 97 TYR A O 1
ATOM 776 N N . PRO A 1 98 ? 3.167 -6.401 -23.282 1.00 85.19 98 PRO A N 1
ATOM 777 C CA . PRO A 1 98 ? 3.891 -7.072 -22.210 1.00 85.19 98 PRO A CA 1
ATOM 778 C C . PRO A 1 98 ? 3.036 -7.173 -20.943 1.00 85.19 98 PRO A C 1
ATOM 780 O O . PRO A 1 98 ? 3.136 -8.128 -20.176 1.00 85.19 98 PRO A O 1
ATOM 783 N N . LYS A 1 99 ? 2.216 -6.140 -20.748 1.00 81.50 99 LYS A N 1
ATOM 784 C CA . LYS A 1 99 ? 1.352 -5.830 -19.615 1.00 81.50 99 LYS A CA 1
ATOM 785 C C . LYS A 1 99 ? 0.454 -4.651 -20.014 1.00 81.50 99 LYS A C 1
ATOM 787 O O . LYS A 1 99 ? 0.666 -4.055 -21.070 1.00 81.50 99 LYS A O 1
ATOM 792 N N . PHE A 1 100 ? -0.561 -4.359 -19.210 1.00 81.19 100 PHE A N 1
ATOM 793 C CA . PHE A 1 100 ? -1.509 -3.276 -19.454 1.00 81.19 100 PHE A CA 1
ATOM 794 C C . PHE A 1 100 ? -2.228 -2.869 -18.161 1.00 81.19 100 PHE A C 1
ATOM 796 O O . PHE A 1 100 ? -2.753 -3.735 -17.457 1.00 81.19 100 PHE A O 1
ATOM 803 N N . ASP A 1 101 ? -2.324 -1.575 -17.873 1.00 74.12 101 ASP A N 1
ATOM 804 C CA . ASP A 1 101 ? -3.116 -1.016 -16.776 1.00 74.12 101 ASP A CA 1
ATOM 805 C C . ASP A 1 101 ? -4.001 0.144 -17.262 1.00 74.12 101 ASP A C 1
ATOM 807 O O . ASP A 1 101 ? -3.598 1.302 -17.303 1.00 74.12 101 ASP A O 1
ATOM 811 N N . GLY A 1 102 ? -5.265 -0.160 -17.572 1.00 63.59 102 GLY A N 1
ATOM 812 C CA . GLY A 1 102 ? -6.250 0.846 -17.977 1.00 63.59 102 GLY A CA 1
ATOM 813 C C . GLY A 1 102 ? -6.779 1.712 -16.827 1.00 63.59 102 GLY A C 1
ATOM 814 O O . GLY A 1 102 ? -7.619 2.584 -17.059 1.00 63.59 102 GLY A O 1
ATOM 815 N N . THR A 1 103 ? -6.350 1.489 -15.576 1.00 61.09 103 THR A N 1
ATOM 816 C CA . THR A 1 103 ? -6.871 2.238 -14.418 1.00 61.09 103 THR A CA 1
ATOM 817 C C . THR A 1 103 ? -6.395 3.686 -14.361 1.00 61.09 103 THR A C 1
ATOM 819 O O . THR A 1 103 ? -7.082 4.503 -13.745 1.00 61.09 103 THR A O 1
ATOM 822 N N . ALA A 1 104 ? -5.300 4.026 -15.048 1.00 57.47 104 ALA A N 1
ATOM 823 C CA . ALA A 1 104 ? -4.865 5.408 -15.238 1.00 57.47 104 ALA A CA 1
ATOM 824 C C . ALA A 1 104 ? -5.833 6.219 -16.127 1.00 57.47 104 ALA A C 1
ATOM 826 O O . ALA A 1 104 ? -5.913 7.436 -15.988 1.00 57.47 104 ALA A O 1
ATOM 827 N N . GLN A 1 105 ? -6.647 5.548 -16.958 1.00 60.94 105 GLN A N 1
ATOM 828 C CA . GLN A 1 105 ? -7.660 6.156 -17.834 1.00 60.94 105 GLN A CA 1
ATOM 829 C C . GLN A 1 105 ? -9.086 5.645 -17.512 1.00 60.94 105 GLN A C 1
ATOM 831 O O . GLN A 1 105 ? -9.744 4.997 -18.343 1.00 60.94 105 GLN A O 1
ATOM 836 N N . PRO A 1 106 ? -9.640 5.942 -16.318 1.00 53.97 106 PRO A N 1
ATOM 837 C CA . PRO A 1 106 ? -10.887 5.345 -15.822 1.00 53.97 106 PRO A CA 1
ATOM 838 C C . PRO A 1 106 ? -12.150 5.726 -16.622 1.00 53.97 106 PRO A C 1
ATOM 840 O O . PRO A 1 106 ? -13.207 5.103 -16.448 1.00 53.97 106 PRO A O 1
ATOM 843 N N . TRP A 1 107 ? -12.073 6.736 -17.495 1.00 53.47 107 TRP A N 1
ATOM 844 C CA . TRP A 1 107 ? -13.136 7.106 -18.437 1.00 53.47 107 TRP A CA 1
ATOM 845 C C . TRP A 1 107 ? -13.099 6.313 -19.751 1.00 53.47 107 TRP A C 1
ATOM 847 O O . TRP A 1 107 ? -14.137 6.199 -20.398 1.00 53.47 107 TRP A O 1
ATOM 857 N N . ARG A 1 108 ? -11.946 5.748 -20.139 1.00 55.75 108 ARG A N 1
ATOM 858 C CA . ARG A 1 108 ? -11.749 5.082 -21.438 1.00 55.75 108 ARG A CA 1
ATOM 859 C C . ARG A 1 108 ? -11.759 3.558 -21.330 1.00 55.75 108 ARG A C 1
ATOM 861 O O . ARG A 1 108 ? -12.390 2.906 -22.156 1.00 55.75 108 ARG A O 1
ATOM 868 N N . GLN A 1 109 ? -11.105 2.987 -20.315 1.00 58.97 109 GLN A N 1
ATOM 869 C CA . GLN A 1 109 ? -10.905 1.534 -20.215 1.00 58.97 109 GLN A CA 1
ATOM 870 C C . GLN A 1 109 ? -11.112 1.011 -18.784 1.00 58.97 109 GLN A C 1
ATOM 872 O O . GLN A 1 109 ? -10.182 0.653 -18.064 1.00 58.97 109 GLN A O 1
ATOM 877 N N . ARG A 1 110 ? -12.374 0.936 -18.339 1.00 55.84 110 ARG A N 1
ATOM 878 C CA . ARG A 1 110 ? -12.699 0.383 -17.013 1.00 55.84 110 ARG A CA 1
ATOM 879 C C . ARG A 1 110 ? -12.423 -1.122 -16.972 1.00 55.84 110 ARG A C 1
ATOM 881 O O . ARG A 1 110 ? -13.032 -1.873 -17.726 1.00 55.84 110 ARG A O 1
ATOM 888 N N . LYS A 1 111 ? -11.615 -1.561 -16.000 1.00 60.59 111 LYS A N 1
ATOM 889 C CA . LYS A 1 111 ? -11.359 -2.981 -15.668 1.00 60.59 111 LYS A CA 1
ATOM 890 C C . LYS A 1 111 ? -10.559 -3.775 -16.716 1.00 60.59 111 LYS A C 1
ATOM 892 O O . LYS A 1 111 ? -10.568 -5.002 -16.653 1.00 60.59 111 LYS A O 1
ATOM 897 N N . VAL A 1 112 ? -9.857 -3.109 -17.636 1.00 58.41 112 VAL A N 1
ATOM 898 C CA . VAL A 1 112 ? -8.871 -3.760 -18.516 1.00 58.41 112 VAL A CA 1
ATOM 899 C C . VAL A 1 112 ? -7.517 -3.708 -17.812 1.00 58.41 112 VAL A C 1
ATOM 901 O O . VAL A 1 112 ? -6.968 -2.629 -17.606 1.00 58.41 112 VAL A O 1
ATOM 904 N N . GLY A 1 113 ? -7.017 -4.863 -17.373 1.00 69.44 113 GLY A N 1
ATOM 905 C CA . GLY A 1 113 ? -5.742 -4.965 -16.667 1.00 69.44 113 GLY A CA 1
ATOM 906 C C . GLY A 1 113 ? -5.091 -6.323 -16.898 1.00 69.44 113 GLY A C 1
ATOM 907 O O . GLY A 1 113 ? -5.711 -7.356 -16.638 1.00 69.44 113 GLY A O 1
ATOM 908 N N . VAL A 1 114 ? -3.847 -6.307 -17.369 1.00 72.00 114 VAL A N 1
ATOM 909 C CA . VAL A 1 114 ? -3.026 -7.478 -17.683 1.00 72.00 114 VAL A CA 1
ATOM 910 C C . VAL A 1 114 ? -1.672 -7.310 -17.006 1.00 72.00 114 VAL A C 1
ATOM 912 O O . VAL A 1 114 ? -0.906 -6.415 -17.343 1.00 72.00 114 VAL A O 1
ATOM 915 N N . TYR A 1 115 ? -1.361 -8.173 -16.043 1.00 74.62 115 TYR A N 1
ATOM 916 C CA . TYR A 1 115 ? -0.067 -8.140 -15.359 1.00 74.62 115 TYR A CA 1
ATOM 917 C C . TYR A 1 115 ? 0.991 -8.911 -16.146 1.00 74.62 115 TYR A C 1
ATOM 919 O O . TYR A 1 115 ? 0.693 -9.963 -16.718 1.00 74.62 115 TYR A O 1
ATOM 927 N N . GLY A 1 116 ? 2.230 -8.422 -16.122 1.00 71.12 116 GLY A N 1
ATOM 928 C CA . GLY A 1 116 ? 3.346 -9.012 -16.859 1.00 71.12 116 GLY A CA 1
ATOM 929 C C . GLY A 1 116 ? 3.825 -10.351 -16.302 1.00 71.12 116 GLY A C 1
ATOM 930 O O . GLY A 1 116 ? 4.178 -11.245 -17.076 1.00 71.12 116 GLY A O 1
ATOM 931 N N . LYS A 1 117 ? 3.740 -10.525 -14.974 1.00 75.06 117 LYS A N 1
ATOM 932 C CA . LYS A 1 117 ? 4.096 -11.757 -14.245 1.00 75.06 117 LYS A CA 1
ATOM 933 C C . LYS A 1 117 ? 5.547 -12.177 -14.521 1.00 75.06 117 LYS A C 1
ATOM 935 O O . LYS A 1 117 ? 5.796 -13.313 -14.920 1.00 75.06 117 LYS A O 1
ATOM 940 N N . SER A 1 118 ? 6.490 -11.249 -14.347 1.00 72.94 118 SER A N 1
ATOM 941 C CA . SER A 1 118 ? 7.900 -11.404 -14.740 1.00 72.94 118 SER A CA 1
ATOM 942 C C . SER A 1 118 ? 8.047 -11.811 -16.208 1.00 72.94 118 SER A C 1
ATOM 944 O O . SER A 1 118 ? 8.694 -12.803 -16.532 1.00 72.94 118 SER A O 1
ATOM 946 N N . ALA A 1 119 ? 7.391 -11.062 -17.096 1.00 79.00 119 ALA A N 1
ATOM 947 C CA . ALA A 1 119 ? 7.334 -11.308 -18.540 1.00 79.00 119 ALA A CA 1
ATOM 948 C C . ALA A 1 119 ? 6.702 -12.644 -18.993 1.00 79.00 119 ALA A C 1
ATOM 950 O O . ALA A 1 119 ? 6.622 -12.892 -20.198 1.00 79.00 119 ALA A O 1
ATOM 951 N N . ARG A 1 120 ? 6.171 -13.480 -18.088 1.00 79.56 120 ARG A N 1
ATOM 952 C CA . ARG A 1 120 ? 5.520 -14.745 -18.471 1.00 79.56 120 ARG A CA 1
ATOM 953 C C . ARG A 1 120 ? 4.274 -14.526 -19.324 1.00 79.56 120 ARG A C 1
ATOM 955 O O . ARG A 1 120 ? 3.999 -15.314 -20.223 1.00 79.56 120 ARG A O 1
ATOM 962 N N . THR A 1 121 ? 3.514 -13.464 -19.054 1.00 80.12 121 THR A N 1
ATOM 963 C CA . THR A 1 121 ? 2.332 -13.122 -19.858 1.00 80.12 121 THR A CA 1
ATOM 964 C C . THR A 1 121 ? 2.727 -12.757 -21.288 1.00 80.12 121 THR A C 1
ATOM 966 O O . THR A 1 121 ? 2.082 -13.202 -22.236 1.00 80.12 121 THR A O 1
ATOM 969 N N . PHE A 1 122 ? 3.815 -11.999 -21.444 1.00 87.88 122 PHE A N 1
ATOM 970 C CA . PHE A 1 122 ? 4.368 -11.645 -22.747 1.00 87.88 122 PHE A CA 1
ATOM 971 C C . PHE A 1 122 ? 4.800 -12.890 -23.533 1.00 87.88 122 PHE A C 1
ATOM 973 O O . PHE A 1 122 ? 4.336 -13.098 -24.652 1.00 87.88 122 PHE A O 1
ATOM 980 N N . GLU A 1 123 ? 5.628 -13.738 -22.918 1.00 86.62 123 GLU A N 1
ATOM 981 C CA . GLU A 1 123 ? 6.114 -14.998 -23.495 1.00 86.62 123 GLU A CA 1
ATOM 982 C C . GLU A 1 123 ? 4.953 -15.881 -23.967 1.00 86.62 123 GLU A C 1
ATOM 984 O O . GLU A 1 123 ? 4.884 -16.237 -25.139 1.00 86.62 123 GLU A O 1
ATOM 989 N N . MET A 1 124 ? 3.980 -16.141 -23.092 1.00 88.19 124 MET A N 1
ATOM 990 C CA . MET A 1 124 ? 2.807 -16.961 -23.399 1.00 88.19 124 MET A CA 1
ATOM 991 C C . MET A 1 124 ? 1.988 -16.406 -24.575 1.00 88.19 124 MET A C 1
ATOM 993 O O . MET A 1 124 ? 1.502 -17.178 -25.400 1.00 88.19 124 MET A O 1
ATOM 997 N N . HIS A 1 125 ? 1.804 -15.086 -24.673 1.00 90.31 125 HIS A N 1
ATOM 998 C CA . HIS A 1 125 ? 1.082 -14.496 -25.800 1.00 90.31 125 HIS A CA 1
ATOM 999 C C . HIS A 1 125 ? 1.858 -14.606 -27.115 1.00 90.31 125 HIS A C 1
ATOM 1001 O O . HIS A 1 125 ? 1.243 -14.888 -28.146 1.00 90.31 125 HIS A O 1
ATOM 1007 N N . VAL A 1 126 ? 3.181 -14.417 -27.090 1.00 91.81 126 VAL A N 1
ATOM 1008 C CA . VAL A 1 126 ? 4.030 -14.631 -28.269 1.00 91.81 126 VAL A CA 1
ATOM 1009 C C . VAL A 1 126 ? 3.979 -16.097 -28.694 1.00 91.81 126 VAL A C 1
ATOM 1011 O O . VAL A 1 126 ? 3.693 -16.371 -29.856 1.00 91.81 126 VAL A O 1
ATOM 1014 N N . GLU A 1 127 ? 4.182 -17.034 -27.767 1.00 88.81 127 GLU A N 1
ATOM 1015 C CA . GLU A 1 127 ? 4.138 -18.476 -28.037 1.00 88.81 127 GLU A CA 1
ATOM 1016 C C . GLU A 1 127 ? 2.805 -18.904 -28.653 1.00 88.81 127 GLU A C 1
ATOM 1018 O O . GLU A 1 127 ? 2.802 -19.569 -29.687 1.00 88.81 127 GLU A O 1
ATOM 1023 N N . ALA A 1 128 ? 1.680 -18.500 -28.053 1.00 87.88 128 ALA A N 1
ATOM 1024 C CA . ALA A 1 128 ? 0.351 -18.845 -28.549 1.00 87.88 128 ALA A CA 1
ATOM 1025 C C . ALA A 1 128 ? 0.113 -18.292 -29.959 1.00 87.88 128 ALA A C 1
ATOM 1027 O O . ALA A 1 128 ? -0.287 -19.031 -30.849 1.00 87.88 128 ALA A O 1
ATOM 1028 N N . THR A 1 129 ? 0.436 -17.018 -30.189 1.00 91.12 129 THR A N 1
ATOM 1029 C CA . THR A 1 129 ? 0.250 -16.381 -31.502 1.00 91.12 129 THR A CA 1
ATOM 1030 C C . THR A 1 129 ? 1.125 -17.041 -32.568 1.00 91.12 129 THR A C 1
ATOM 1032 O O . THR A 1 129 ? 0.681 -17.265 -33.688 1.00 91.12 129 THR A O 1
ATOM 1035 N N . MET A 1 130 ? 2.369 -17.401 -32.238 1.00 91.00 130 MET A N 1
ATOM 1036 C CA . MET A 1 130 ? 3.288 -18.030 -33.192 1.00 91.00 130 MET A CA 1
ATOM 1037 C C . MET A 1 130 ? 2.826 -19.419 -33.662 1.00 91.00 130 MET A C 1
ATOM 1039 O O . MET A 1 130 ? 3.207 -19.826 -34.762 1.00 91.00 130 MET A O 1
ATOM 1043 N N . GLN A 1 131 ? 1.980 -20.128 -32.899 1.00 91.38 131 GLN A N 1
ATOM 1044 C CA . GLN A 1 131 ? 1.373 -21.397 -33.340 1.00 91.38 131 GLN A CA 1
ATOM 1045 C C . GLN A 1 131 ? 0.507 -21.215 -34.593 1.00 91.38 131 GLN A C 1
ATOM 1047 O O . GLN A 1 131 ? 0.476 -22.096 -35.456 1.00 91.38 131 GLN A O 1
ATOM 1052 N N . ASP A 1 132 ? -0.114 -20.044 -34.730 1.00 90.94 132 ASP A N 1
ATOM 1053 C CA . ASP A 1 132 ? -0.999 -19.694 -35.841 1.00 90.94 132 ASP A CA 1
ATOM 1054 C C . ASP A 1 132 ? -0.251 -19.126 -37.058 1.00 90.94 132 ASP A C 1
ATOM 1056 O O . ASP A 1 132 ? -0.859 -18.860 -38.095 1.00 90.94 132 ASP A O 1
ATOM 1060 N N . LYS A 1 133 ? 1.082 -19.009 -36.968 1.00 93.94 133 LYS A N 1
ATOM 1061 C CA . LYS A 1 133 ? 1.988 -18.577 -38.047 1.00 93.94 133 LYS A CA 1
ATOM 1062 C C . LYS A 1 133 ? 1.646 -17.191 -38.627 1.00 93.94 133 LYS A C 1
ATOM 1064 O O . LYS A 1 133 ? 1.449 -17.091 -39.838 1.00 93.94 133 LYS A O 1
ATOM 1069 N N . PRO A 1 134 ? 1.589 -16.124 -37.809 1.00 95.56 134 PRO A N 1
ATOM 1070 C CA . PRO A 1 134 ? 1.437 -14.764 -38.321 1.00 95.56 134 PRO A CA 1
ATOM 1071 C C . PRO A 1 134 ? 2.616 -14.387 -39.230 1.00 95.56 134 PRO A C 1
ATOM 1073 O O . PRO A 1 134 ? 3.726 -14.900 -39.069 1.00 95.56 134 PRO A O 1
ATOM 1076 N N . ASP A 1 135 ? 2.410 -13.431 -40.137 1.00 95.56 135 ASP A N 1
ATOM 1077 C CA . ASP A 1 135 ? 3.499 -12.871 -40.943 1.00 95.56 135 ASP A CA 1
ATOM 1078 C C . ASP A 1 135 ? 4.445 -11.997 -40.103 1.00 95.56 135 ASP A C 1
ATOM 1080 O O . ASP A 1 135 ? 5.636 -11.896 -40.401 1.00 95.56 135 ASP A O 1
ATOM 1084 N N . PHE A 1 136 ? 3.916 -11.335 -39.068 1.00 93.62 136 PHE A N 1
ATOM 1085 C CA . PHE A 1 136 ? 4.680 -10.484 -38.156 1.00 93.62 136 PHE A CA 1
ATOM 1086 C C . PHE A 1 136 ? 3.986 -10.325 -36.796 1.00 93.62 136 PHE A C 1
ATOM 1088 O O . PHE A 1 136 ? 2.787 -10.551 -36.650 1.00 93.62 136 PHE A O 1
ATOM 1095 N N . ILE A 1 137 ? 4.745 -9.882 -35.793 1.00 93.06 137 ILE A N 1
ATOM 1096 C CA . ILE A 1 137 ? 4.225 -9.468 -34.485 1.00 93.06 137 ILE A CA 1
ATOM 1097 C C . ILE A 1 137 ? 4.491 -7.974 -34.308 1.00 93.06 137 ILE A C 1
ATOM 1099 O O . ILE A 1 137 ? 5.608 -7.513 -34.552 1.00 93.06 137 ILE A O 1
ATOM 1103 N N . MET A 1 138 ? 3.489 -7.232 -33.836 1.00 93.25 138 MET A N 1
ATOM 1104 C CA . MET A 1 138 ? 3.653 -5.855 -33.382 1.00 93.25 138 MET A CA 1
ATOM 1105 C C . MET A 1 138 ? 3.738 -5.820 -31.856 1.00 93.25 138 MET A C 1
ATOM 1107 O O . MET A 1 138 ? 2.817 -6.242 -31.165 1.00 93.25 138 MET A O 1
ATOM 1111 N N . LEU A 1 139 ? 4.841 -5.297 -31.328 1.00 93.94 139 LEU A N 1
ATOM 1112 C CA . LEU A 1 139 ? 5.011 -5.093 -29.892 1.00 93.94 139 LEU A CA 1
ATOM 1113 C C . LEU A 1 139 ? 4.444 -3.726 -29.507 1.00 93.94 139 LEU A C 1
ATOM 1115 O O . LEU A 1 139 ? 4.921 -2.704 -30.000 1.00 93.94 139 LEU A O 1
ATOM 1119 N N . SER A 1 140 ? 3.431 -3.717 -28.643 1.00 90.38 140 SER A N 1
ATOM 1120 C CA . SER A 1 140 ? 2.788 -2.498 -28.150 1.00 90.38 140 SER A CA 1
ATOM 1121 C C . SER A 1 140 ? 2.958 -2.407 -26.628 1.00 90.38 140 SER A C 1
ATOM 1123 O O . SER A 1 140 ? 2.469 -3.264 -25.910 1.00 90.38 140 SER A O 1
ATOM 1125 N N . SER A 1 141 ? 3.703 -1.454 -26.088 1.00 89.31 141 SER A N 1
ATOM 1126 C CA . SER A 1 141 ? 4.429 -0.389 -26.785 1.00 89.31 141 SER A CA 1
ATOM 1127 C C . SER A 1 141 ? 5.807 -0.190 -26.175 1.00 89.31 141 SER A C 1
ATOM 1129 O O . SER A 1 141 ? 6.097 -0.680 -25.087 1.00 89.31 141 SER A O 1
ATOM 1131 N N . TRP A 1 142 ? 6.697 0.513 -26.877 1.00 90.88 142 TRP A N 1
ATOM 1132 C CA . TRP A 1 142 ? 8.004 0.811 -26.300 1.00 90.88 142 TRP A CA 1
ATOM 1133 C C . TRP A 1 142 ? 7.846 1.579 -24.980 1.00 90.88 142 TRP A C 1
ATOM 1135 O O . TRP A 1 142 ? 8.317 1.102 -23.958 1.00 90.88 142 TRP A O 1
ATOM 1145 N N . ASN A 1 143 ? 7.107 2.688 -24.963 1.00 87.25 143 ASN A N 1
ATOM 1146 C CA . ASN A 1 143 ? 7.102 3.637 -23.847 1.00 87.25 143 ASN A CA 1
ATOM 1147 C C . ASN A 1 143 ? 5.718 4.231 -23.515 1.00 87.25 143 ASN A C 1
ATOM 1149 O O . ASN A 1 143 ? 5.638 5.357 -23.025 1.00 87.25 143 ASN A O 1
ATOM 1153 N N . ASP A 1 144 ? 4.620 3.509 -23.752 1.00 83.38 144 ASP A N 1
ATOM 1154 C CA . ASP A 1 144 ? 3.303 3.938 -23.253 1.00 83.38 144 ASP A CA 1
ATOM 1155 C C . ASP A 1 144 ? 3.179 3.620 -21.755 1.00 83.38 144 ASP A C 1
ATOM 1157 O O . ASP A 1 144 ? 2.671 2.574 -21.339 1.00 83.38 144 ASP A O 1
ATOM 1161 N N . TYR A 1 145 ? 3.732 4.517 -20.938 1.00 78.25 145 TYR A N 1
ATOM 1162 C CA . TYR A 1 145 ? 3.641 4.445 -19.480 1.00 78.25 145 TYR A CA 1
ATOM 1163 C C . TYR A 1 145 ? 2.243 4.765 -18.963 1.00 78.25 145 TYR A C 1
ATOM 1165 O O . TYR A 1 145 ? 1.900 4.312 -17.873 1.00 78.25 145 TYR A O 1
ATOM 1173 N N . GLU A 1 146 ? 1.446 5.530 -19.712 1.00 74.94 146 GLU A N 1
ATOM 1174 C CA . GLU A 1 146 ? 0.091 5.891 -19.298 1.00 74.94 146 GLU A CA 1
ATOM 1175 C C . GLU A 1 146 ? -0.802 4.648 -19.252 1.00 74.94 146 GLU A C 1
ATOM 1177 O O . GLU A 1 146 ? -1.533 4.448 -18.287 1.00 74.94 146 GLU A O 1
ATOM 1182 N N . GLU A 1 147 ? -0.671 3.763 -20.241 1.00 74.12 147 GLU A N 1
ATOM 1183 C CA . GLU A 1 147 ? -1.343 2.461 -20.266 1.00 74.12 147 GLU A CA 1
ATOM 1184 C C . GLU A 1 147 ? -0.561 1.361 -19.522 1.00 74.12 147 GLU A C 1
ATOM 1186 O O . GLU A 1 147 ? -0.963 0.196 -19.525 1.00 74.12 147 GLU A O 1
ATOM 1191 N N . GLY A 1 148 ? 0.582 1.691 -18.906 1.00 77.12 148 GLY A N 1
ATOM 1192 C CA . GLY A 1 148 ? 1.462 0.721 -18.248 1.00 77.12 148 GLY A CA 1
ATOM 1193 C C . GLY A 1 148 ? 1.956 -0.390 -19.184 1.00 77.12 148 GLY A C 1
ATOM 1194 O O . GLY A 1 148 ? 2.243 -1.493 -18.721 1.00 77.12 148 GLY A O 1
ATOM 1195 N N . ALA A 1 149 ? 2.024 -0.120 -20.491 1.00 85.12 149 ALA A N 1
ATOM 1196 C CA . ALA A 1 149 ? 2.253 -1.078 -21.573 1.00 85.12 149 ALA A CA 1
ATOM 1197 C C . ALA A 1 149 ? 3.703 -1.102 -22.095 1.00 85.12 149 ALA A C 1
ATOM 1199 O O . ALA A 1 149 ? 3.992 -1.733 -23.111 1.00 85.12 149 ALA A O 1
ATOM 1200 N N . ASN A 1 150 ? 4.624 -0.427 -21.405 1.00 85.31 150 ASN A N 1
ATOM 1201 C CA . ASN A 1 150 ? 5.995 -0.205 -21.855 1.00 85.31 150 ASN A CA 1
ATOM 1202 C C . ASN A 1 150 ? 6.861 -1.487 -21.882 1.00 85.31 150 ASN A C 1
ATOM 1204 O O . ASN A 1 150 ? 6.871 -2.273 -20.929 1.00 85.31 150 ASN A O 1
ATOM 1208 N N . PHE A 1 151 ? 7.646 -1.660 -22.946 1.00 86.69 151 PHE A N 1
ATOM 1209 C CA . PHE A 1 151 ? 8.811 -2.556 -23.018 1.00 86.69 151 PHE A CA 1
ATOM 1210 C C . PHE A 1 151 ? 10.113 -1.848 -22.617 1.00 86.69 151 PHE A C 1
ATOM 1212 O O . PHE A 1 151 ? 11.102 -2.521 -22.323 1.00 86.69 151 PHE A O 1
ATOM 1219 N N . GLU A 1 152 ? 10.118 -0.514 -22.639 1.00 85.00 152 GLU A N 1
ATOM 1220 C CA . GLU A 1 152 ? 11.247 0.324 -22.257 1.00 85.00 152 GLU A CA 1
ATOM 1221 C C . GLU A 1 152 ? 11.682 -0.004 -20.826 1.00 85.00 152 GLU A C 1
ATOM 1223 O O . GLU A 1 152 ? 10.811 -0.193 -19.961 1.00 85.00 152 GLU A O 1
ATOM 1228 N N . PRO A 1 153 ? 13.003 -0.078 -20.570 1.00 79.25 153 PRO A N 1
ATOM 1229 C CA . PRO A 1 153 ? 13.512 -0.408 -19.257 1.00 79.25 153 PRO A CA 1
ATOM 1230 C C . PRO A 1 153 ? 12.939 0.478 -18.155 1.00 79.25 153 PRO A C 1
ATOM 1232 O O . PRO A 1 153 ? 13.055 1.701 -18.196 1.00 79.25 153 PRO A O 1
ATOM 1235 N N . ALA A 1 154 ? 12.330 -0.153 -17.154 1.00 70.25 154 ALA A N 1
ATOM 1236 C CA . ALA A 1 154 ? 11.686 0.533 -16.044 1.00 70.25 154 ALA A CA 1
ATOM 1237 C C . ALA A 1 154 ? 11.782 -0.310 -14.773 1.00 70.25 154 ALA A C 1
ATOM 1239 O O . ALA A 1 154 ? 11.625 -1.529 -14.810 1.00 70.25 154 ALA A O 1
ATOM 1240 N N . TRP A 1 155 ? 12.020 0.347 -13.639 1.00 61.75 155 TRP A N 1
ATOM 1241 C CA . TRP A 1 155 ? 12.342 -0.343 -12.389 1.00 61.75 155 TRP A CA 1
ATOM 1242 C C . TRP A 1 155 ? 11.118 -0.943 -11.667 1.00 61.75 155 TRP A C 1
ATOM 1244 O O . TRP A 1 155 ? 11.264 -1.914 -10.929 1.00 61.75 155 TRP A O 1
ATOM 1254 N N . ASP A 1 156 ? 9.909 -0.395 -11.855 1.00 55.44 156 ASP A N 1
ATOM 1255 C CA . ASP A 1 156 ? 8.777 -0.706 -10.964 1.00 55.44 156 ASP A CA 1
ATOM 1256 C C . ASP A 1 156 ? 7.403 -0.776 -11.653 1.00 55.44 156 ASP A C 1
ATOM 1258 O O . ASP A 1 156 ? 6.469 -0.061 -11.300 1.00 55.44 156 ASP A O 1
ATOM 1262 N N . ILE A 1 157 ? 7.266 -1.622 -12.681 1.00 53.41 157 ILE A N 1
ATOM 1263 C CA . ILE A 1 157 ? 5.968 -1.794 -13.374 1.00 53.41 157 ILE A CA 1
ATOM 1264 C C . ILE A 1 157 ? 5.520 -3.269 -13.445 1.00 53.41 157 ILE A C 1
ATOM 1266 O O . ILE A 1 157 ? 4.354 -3.553 -13.700 1.00 53.41 157 ILE A O 1
ATOM 1270 N N . ASP A 1 158 ? 6.392 -4.232 -13.127 1.00 49.12 158 ASP A N 1
ATOM 1271 C CA . ASP A 1 158 ? 6.032 -5.660 -13.032 1.00 49.12 158 ASP A CA 1
ATOM 1272 C C . ASP A 1 158 ? 6.409 -6.277 -11.675 1.00 49.12 158 ASP A C 1
ATOM 1274 O O . ASP A 1 158 ? 6.816 -7.431 -11.597 1.00 49.12 158 ASP A O 1
ATOM 1278 N N . GLY A 1 159 ? 6.274 -5.499 -10.593 1.00 48.59 159 GLY A N 1
ATOM 1279 C CA . GLY A 1 159 ? 6.370 -6.027 -9.232 1.00 48.59 159 GLY A CA 1
ATOM 1280 C C . GLY A 1 159 ? 7.774 -6.231 -8.675 1.00 48.59 159 GLY A C 1
ATOM 1281 O O . GLY A 1 159 ? 8.025 -7.265 -8.066 1.00 48.59 159 GLY A O 1
ATOM 1282 N N . LEU A 1 160 ? 8.663 -5.243 -8.814 1.00 50.53 160 LEU A N 1
ATOM 1283 C CA . LEU A 1 160 ? 10.049 -5.322 -8.332 1.00 50.53 160 LEU A CA 1
ATOM 1284 C C . LEU A 1 160 ? 10.738 -6.627 -8.763 1.00 50.53 160 LEU A C 1
ATOM 1286 O O . LEU A 1 160 ? 11.218 -7.401 -7.937 1.00 50.53 160 LEU A O 1
ATOM 1290 N N . THR A 1 161 ? 10.819 -6.876 -10.071 1.00 50.75 161 THR A N 1
ATOM 1291 C CA . THR A 1 161 ? 11.665 -7.958 -10.604 1.00 50.75 161 THR A CA 1
ATOM 1292 C C . THR A 1 161 ? 13.159 -7.688 -10.414 1.00 50.75 161 THR A C 1
ATOM 1294 O O . THR A 1 161 ? 13.962 -8.545 -10.763 1.00 50.75 161 THR A O 1
ATOM 1297 N N . ASP A 1 162 ? 13.523 -6.511 -9.885 1.00 58.06 162 ASP A N 1
ATOM 1298 C CA . ASP A 1 162 ? 14.891 -6.011 -9.691 1.00 58.06 162 ASP A CA 1
ATOM 1299 C C . ASP A 1 162 ? 15.752 -6.041 -10.977 1.00 58.06 162 ASP A C 1
ATOM 1301 O O . ASP A 1 162 ? 16.967 -5.874 -10.923 1.00 58.06 162 ASP A O 1
ATOM 1305 N N . ASP A 1 163 ? 15.110 -6.209 -12.140 1.00 69.31 163 ASP A N 1
ATOM 1306 C CA . ASP A 1 163 ? 15.712 -6.210 -13.474 1.00 69.31 163 ASP A CA 1
ATOM 1307 C C . ASP A 1 163 ? 14.966 -5.200 -14.362 1.00 69.31 163 ASP A C 1
ATOM 1309 O O . ASP A 1 163 ? 13.887 -5.522 -14.879 1.00 69.31 163 ASP A O 1
ATOM 1313 N N . PRO A 1 164 ? 15.508 -3.983 -14.559 1.00 74.38 164 PRO A N 1
ATOM 1314 C CA . PRO A 1 164 ? 14.885 -2.981 -15.414 1.00 74.38 164 PRO A CA 1
ATOM 1315 C C . PRO A 1 164 ? 14.869 -3.424 -16.879 1.00 74.38 164 PRO A C 1
ATOM 1317 O O . PRO A 1 164 ? 14.031 -2.957 -17.641 1.00 74.38 164 PRO A O 1
ATOM 1320 N N . PHE A 1 165 ? 15.740 -4.352 -17.285 1.00 79.88 165 PHE A N 1
ATOM 1321 C CA . PHE A 1 165 ? 15.863 -4.826 -18.662 1.00 79.88 165 PHE A CA 1
ATOM 1322 C C . PHE A 1 165 ? 15.065 -6.099 -18.946 1.00 79.88 165 PHE A C 1
ATOM 1324 O O . PHE A 1 165 ? 15.171 -6.631 -20.053 1.00 79.88 165 PHE A O 1
ATOM 1331 N N . LEU A 1 166 ? 14.248 -6.576 -18.000 1.00 83.06 166 LEU A N 1
ATOM 1332 C CA . LEU A 1 166 ? 13.509 -7.840 -18.084 1.00 83.06 166 LEU A CA 1
ATOM 1333 C C . LEU A 1 166 ? 12.862 -8.075 -19.458 1.00 83.06 166 LEU A C 1
ATOM 1335 O O . LEU A 1 166 ? 13.052 -9.115 -20.090 1.00 83.06 166 LEU A O 1
ATOM 1339 N N . TYR A 1 167 ? 12.103 -7.095 -19.943 1.00 86.25 167 TYR A N 1
ATOM 1340 C CA . TYR A 1 167 ? 11.377 -7.210 -21.203 1.00 86.25 167 TYR A CA 1
ATOM 1341 C C . TYR A 1 167 ? 12.299 -7.154 -22.427 1.00 86.25 167 TYR A C 1
ATOM 1343 O O . TYR A 1 167 ? 12.073 -7.878 -23.396 1.00 86.25 167 TYR A O 1
ATOM 1351 N N . CYS A 1 168 ? 13.379 -6.370 -22.378 1.00 87.62 168 CYS A N 1
ATOM 1352 C CA . CYS A 1 168 ? 14.398 -6.368 -23.426 1.00 87.62 168 CYS A CA 1
ATOM 1353 C C . CYS A 1 168 ? 15.151 -7.708 -23.483 1.00 87.62 168 CYS A C 1
ATOM 1355 O O . CYS A 1 168 ? 15.364 -8.240 -24.576 1.00 87.62 168 CYS A O 1
ATOM 1357 N N . ARG A 1 169 ? 15.496 -8.288 -22.323 1.00 86.88 169 ARG A N 1
ATOM 1358 C CA . ARG A 1 169 ? 16.079 -9.635 -22.214 1.00 86.88 169 ARG A CA 1
ATOM 1359 C C . ARG A 1 169 ? 15.132 -10.684 -22.779 1.00 86.88 169 ARG A C 1
ATOM 1361 O O . ARG A 1 169 ? 15.568 -11.522 -23.564 1.00 86.88 169 ARG A O 1
ATOM 1368 N N . MET A 1 170 ? 13.843 -10.605 -22.449 1.00 87.88 170 MET A N 1
ATOM 1369 C CA . MET A 1 170 ? 12.838 -11.534 -22.963 1.00 87.88 170 MET A CA 1
ATOM 1370 C C . MET A 1 170 ? 12.676 -11.423 -24.485 1.00 87.88 170 MET A C 1
ATOM 1372 O O . MET A 1 170 ? 12.664 -12.437 -25.175 1.00 87.88 170 MET A O 1
ATOM 1376 N N . ILE A 1 171 ? 12.635 -10.211 -25.050 1.00 90.25 171 ILE A N 1
ATOM 1377 C CA . ILE A 1 171 ? 12.615 -10.027 -26.512 1.00 90.25 171 ILE A CA 1
ATOM 1378 C C . ILE A 1 171 ? 13.871 -10.629 -27.156 1.00 90.25 171 ILE A C 1
ATOM 1380 O O . ILE A 1 171 ? 13.772 -11.298 -28.184 1.00 90.25 171 ILE A O 1
ATOM 1384 N N . ALA A 1 172 ? 15.054 -10.406 -26.576 1.00 88.62 172 ALA A N 1
ATOM 1385 C CA . ALA A 1 172 ? 16.292 -10.993 -27.084 1.00 88.62 172 ALA A CA 1
ATOM 1386 C C . ALA A 1 172 ? 16.239 -12.529 -27.042 1.00 88.62 172 ALA A C 1
ATOM 1388 O O . ALA A 1 172 ? 16.523 -13.169 -28.056 1.00 88.62 172 ALA A O 1
ATOM 1389 N N . HIS A 1 173 ? 15.782 -13.099 -25.922 1.00 87.38 173 HIS A N 1
ATOM 1390 C CA . HIS A 1 173 ? 15.581 -14.535 -25.736 1.00 87.38 173 HIS A CA 1
ATOM 1391 C C . HIS A 1 173 ? 14.635 -15.126 -26.789 1.00 87.38 173 HIS A C 1
ATOM 1393 O O . HIS A 1 173 ? 15.021 -16.050 -27.503 1.00 87.38 173 HIS A O 1
ATOM 1399 N N . LEU A 1 174 ? 13.450 -14.536 -26.970 1.00 84.06 174 LEU A N 1
ATOM 1400 C CA . LEU A 1 174 ? 12.463 -14.971 -27.967 1.00 84.06 174 LEU A CA 1
ATOM 1401 C C . LEU A 1 174 ? 12.983 -14.854 -29.409 1.00 84.06 174 LEU A C 1
ATOM 1403 O O . LEU A 1 174 ? 12.544 -15.584 -30.293 1.00 84.06 174 LEU A O 1
ATOM 1407 N N . LYS A 1 175 ? 13.947 -13.962 -29.661 1.00 86.12 175 LYS A N 1
ATOM 1408 C CA . LYS A 1 175 ? 14.631 -13.826 -30.958 1.00 86.12 175 LYS A CA 1
ATOM 1409 C C . LYS A 1 175 ? 15.868 -14.718 -31.100 1.00 86.12 175 LYS A C 1
ATOM 1411 O O . LYS A 1 175 ? 16.557 -14.608 -32.115 1.00 86.12 175 LYS A O 1
ATOM 1416 N N . GLY A 1 176 ? 16.188 -15.545 -30.104 1.00 88.19 176 GLY A N 1
ATOM 1417 C CA . GLY A 1 176 ? 17.395 -16.372 -30.088 1.00 88.19 176 GLY A CA 1
ATOM 1418 C C . GLY A 1 176 ? 18.692 -15.555 -30.083 1.00 88.19 176 GLY A C 1
ATOM 1419 O O . GLY A 1 176 ? 19.699 -15.991 -30.636 1.00 88.19 176 GLY A O 1
ATOM 1420 N N . LYS A 1 177 ? 18.670 -14.344 -29.516 1.00 91.56 177 LYS A N 1
ATOM 1421 C CA . LYS A 1 177 ? 19.826 -13.443 -29.425 1.00 91.56 177 LYS A CA 1
ATOM 1422 C C . LYS A 1 177 ? 20.283 -13.287 -27.979 1.00 91.56 177 LYS A C 1
ATOM 1424 O O . LYS A 1 177 ? 19.471 -13.252 -27.060 1.00 91.56 177 LYS A O 1
ATOM 1429 N N . ALA A 1 178 ? 21.590 -13.123 -27.788 1.00 85.12 178 ALA A N 1
ATOM 1430 C CA . ALA A 1 178 ? 22.128 -12.682 -26.507 1.00 85.12 178 ALA A CA 1
ATOM 1431 C C . ALA A 1 178 ? 21.726 -11.220 -26.252 1.00 85.12 178 ALA A C 1
ATOM 1433 O O . ALA A 1 178 ? 21.817 -10.382 -27.153 1.00 85.12 178 ALA A O 1
ATOM 1434 N N . PHE A 1 179 ? 21.287 -10.920 -25.031 1.00 86.75 179 PHE A N 1
ATOM 1435 C CA . PHE A 1 179 ? 21.078 -9.546 -24.591 1.00 86.75 179 PHE A CA 1
ATOM 1436 C C . PHE A 1 179 ? 22.397 -8.976 -24.066 1.00 86.75 179 PHE A C 1
ATOM 1438 O O . PHE A 1 179 ? 23.021 -9.574 -23.190 1.00 86.75 179 PHE A O 1
ATOM 1445 N N . VAL A 1 180 ? 22.798 -7.823 -24.595 1.00 85.38 180 VAL A N 1
ATOM 1446 C CA . VAL A 1 180 ? 23.911 -7.028 -24.071 1.00 85.38 180 VAL A CA 1
ATOM 1447 C C . VAL A 1 180 ? 23.299 -5.809 -23.407 1.00 85.38 180 VAL A C 1
ATOM 1449 O O . VAL A 1 180 ? 22.555 -5.067 -24.048 1.00 85.38 180 VAL A O 1
ATOM 1452 N N . GLU A 1 181 ? 23.579 -5.639 -22.121 1.00 77.12 181 GLU A N 1
ATOM 1453 C CA . GLU A 1 181 ? 23.065 -4.519 -21.345 1.00 77.12 181 GLU A CA 1
ATOM 1454 C C . GLU A 1 181 ? 23.631 -3.200 -21.890 1.00 77.12 181 GLU A C 1
ATOM 1456 O O . GLU A 1 181 ? 24.847 -3.103 -22.092 1.00 77.12 181 GLU A O 1
ATOM 1461 N N . PRO A 1 182 ? 22.779 -2.207 -22.205 1.00 77.38 182 PRO A N 1
ATOM 1462 C CA . PRO A 1 182 ? 23.267 -0.904 -22.625 1.00 77.38 182 PRO A CA 1
ATOM 1463 C C . PRO A 1 182 ? 23.967 -0.212 -21.453 1.00 77.38 182 PRO A C 1
ATOM 1465 O O . PRO A 1 182 ? 23.685 -0.493 -20.290 1.00 77.38 182 PRO A O 1
ATOM 1468 N N . ALA A 1 183 ? 24.855 0.735 -21.758 1.00 75.06 183 ALA A N 1
ATOM 1469 C CA . ALA A 1 183 ? 25.364 1.630 -20.728 1.00 75.06 183 ALA A CA 1
ATOM 1470 C C . ALA A 1 183 ? 24.194 2.356 -20.047 1.00 75.06 183 ALA A C 1
ATOM 1472 O O . ALA A 1 183 ? 23.194 2.682 -20.696 1.00 75.06 183 ALA A O 1
ATOM 1473 N N . ASN A 1 184 ? 24.338 2.627 -18.751 1.00 69.69 184 ASN A N 1
ATOM 1474 C CA . ASN A 1 184 ? 23.352 3.404 -18.018 1.00 69.69 184 ASN A CA 1
ATOM 1475 C C . ASN A 1 184 ? 23.111 4.765 -18.695 1.00 69.69 184 ASN A C 1
ATOM 1477 O O . ASN A 1 184 ? 24.057 5.353 -19.234 1.00 69.69 184 ASN A O 1
ATOM 1481 N N . PRO A 1 185 ? 21.874 5.296 -18.659 1.00 70.31 185 PRO A N 1
ATOM 1482 C CA . PRO A 1 185 ? 21.598 6.643 -19.152 1.00 70.31 185 PRO A CA 1
ATOM 1483 C C . PRO A 1 185 ? 22.461 7.694 -18.425 1.00 70.31 185 PRO A C 1
ATOM 1485 O O . PRO A 1 185 ? 23.025 7.399 -17.372 1.00 70.31 185 PRO A O 1
ATOM 1488 N N . PRO A 1 186 ? 22.585 8.934 -18.923 1.00 76.81 186 PRO A N 1
ATOM 1489 C CA . PRO A 1 186 ? 23.233 9.998 -18.157 1.00 76.81 186 PRO A CA 1
ATOM 1490 C C . PRO A 1 186 ? 22.569 10.146 -16.782 1.00 76.81 186 PRO A C 1
ATOM 1492 O O . PRO A 1 186 ? 21.341 10.200 -16.688 1.00 76.81 186 PRO A O 1
ATOM 1495 N N . LYS A 1 187 ? 23.371 10.192 -15.717 1.00 67.56 187 LYS A N 1
ATOM 1496 C CA . LYS A 1 187 ? 22.908 10.173 -14.320 1.00 67.56 187 LYS A CA 1
ATOM 1497 C C . LYS A 1 187 ? 21.902 11.286 -14.017 1.00 67.56 187 LYS A C 1
ATOM 1499 O O . LYS A 1 187 ? 20.918 11.074 -13.315 1.00 67.56 187 LYS A O 1
ATOM 1504 N N . GLU A 1 188 ? 22.120 12.459 -14.600 1.00 75.44 188 GLU A N 1
ATOM 1505 C CA . GLU A 1 188 ? 21.303 13.667 -14.457 1.00 75.44 188 GLU A CA 1
ATOM 1506 C C . GLU A 1 188 ? 19.896 13.495 -15.044 1.00 75.44 188 GLU A C 1
ATOM 1508 O O . GLU A 1 188 ? 18.986 14.251 -14.717 1.00 75.44 188 GLU A O 1
ATOM 1513 N N . SER A 1 189 ? 19.712 12.493 -15.908 1.00 68.69 189 SER A N 1
ATOM 1514 C CA . SER A 1 189 ? 18.421 12.137 -16.506 1.00 68.69 189 SER A CA 1
ATOM 1515 C C . SER A 1 189 ? 17.647 11.106 -15.675 1.00 68.69 189 SER A C 1
ATOM 1517 O O . SER A 1 189 ? 16.567 10.679 -16.077 1.00 68.69 189 SER A O 1
ATOM 1519 N N . VAL A 1 190 ? 18.188 10.689 -14.526 1.00 60.38 190 VAL A N 1
ATOM 1520 C CA . VAL A 1 190 ? 17.659 9.608 -13.691 1.00 60.38 190 VAL A CA 1
ATOM 1521 C C . VAL A 1 190 ? 17.305 10.129 -12.304 1.00 60.38 190 VAL A C 1
ATOM 1523 O O . VAL A 1 190 ? 18.057 10.901 -11.711 1.00 60.38 190 VAL A O 1
ATOM 1526 N N . ILE A 1 191 ? 16.172 9.686 -11.751 1.00 58.16 191 ILE A N 1
ATOM 1527 C CA . ILE A 1 191 ? 15.785 10.050 -10.384 1.00 58.16 191 ILE A CA 1
ATOM 1528 C C . ILE A 1 191 ? 16.820 9.517 -9.369 1.00 58.16 191 ILE A C 1
ATOM 1530 O O . ILE A 1 191 ? 17.179 8.340 -9.442 1.00 58.16 191 ILE A O 1
ATOM 1534 N N . PRO A 1 192 ? 17.264 10.318 -8.382 1.00 59.72 192 PRO A N 1
ATOM 1535 C CA . PRO A 1 192 ? 18.322 9.907 -7.454 1.00 59.72 192 PRO A CA 1
ATOM 1536 C C . PRO A 1 192 ? 18.075 8.588 -6.714 1.00 59.72 192 PRO A C 1
ATOM 1538 O O . PRO A 1 192 ? 19.005 7.833 -6.456 1.00 59.72 192 PRO A O 1
ATOM 1541 N N . MET A 1 193 ? 16.806 8.264 -6.446 1.00 57.44 193 MET A N 1
ATOM 1542 C CA . MET A 1 193 ? 16.389 7.050 -5.731 1.00 57.44 193 MET A CA 1
ATOM 1543 C C . MET A 1 193 ? 16.732 5.730 -6.427 1.00 57.44 193 MET A C 1
ATOM 1545 O O . MET A 1 193 ? 16.619 4.679 -5.806 1.00 57.44 193 MET A O 1
ATOM 1549 N N . ILE A 1 194 ? 17.087 5.753 -7.713 1.00 62.53 194 ILE A N 1
ATOM 1550 C CA . ILE A 1 194 ? 17.471 4.535 -8.442 1.00 62.53 194 ILE A CA 1
ATOM 1551 C C . ILE A 1 194 ? 18.934 4.551 -8.875 1.00 62.53 194 ILE A C 1
ATOM 1553 O O . ILE A 1 194 ? 19.372 3.626 -9.556 1.00 62.53 194 ILE A O 1
ATOM 1557 N N . TRP A 1 195 ? 19.708 5.565 -8.471 1.00 71.19 195 TRP A N 1
ATOM 1558 C CA . TRP A 1 195 ? 21.118 5.645 -8.840 1.00 71.19 195 TRP A CA 1
ATOM 1559 C C . TRP A 1 195 ? 21.920 4.459 -8.302 1.00 71.19 195 TRP A C 1
ATOM 1561 O O . TRP A 1 195 ? 22.756 3.916 -9.020 1.00 71.19 195 TRP A O 1
ATOM 1571 N N . GLU A 1 196 ? 21.626 4.023 -7.073 1.00 64.81 196 GLU A N 1
ATOM 1572 C CA . GLU A 1 196 ? 22.296 2.880 -6.422 1.00 64.81 196 GLU A CA 1
ATOM 1573 C C . GLU A 1 196 ? 22.014 1.587 -7.174 1.00 64.81 196 GLU A C 1
ATOM 1575 O O . GLU A 1 196 ? 22.893 0.768 -7.419 1.00 64.81 196 GLU A O 1
ATOM 1580 N N . LYS A 1 197 ? 20.772 1.459 -7.636 1.00 62.31 197 LYS A N 1
ATOM 1581 C CA . LYS A 1 197 ? 20.247 0.274 -8.297 1.00 62.31 197 LYS A CA 1
ATOM 1582 C C . LYS A 1 197 ? 20.794 0.115 -9.707 1.00 62.31 197 LYS A C 1
ATOM 1584 O O . LYS A 1 197 ? 20.939 -1.006 -10.180 1.00 62.31 197 LYS A O 1
ATOM 1589 N N . LEU A 1 198 ? 21.126 1.235 -10.342 1.00 64.94 198 LEU A N 1
ATOM 1590 C CA . LEU A 1 198 ? 21.804 1.283 -11.630 1.00 64.94 198 LEU A CA 1
ATOM 1591 C C . LEU A 1 198 ? 23.333 1.294 -11.482 1.00 64.94 198 LEU A C 1
ATOM 1593 O O . LEU A 1 198 ? 24.030 1.171 -12.479 1.00 64.94 198 LEU A O 1
ATOM 1597 N N . GLY A 1 199 ? 23.882 1.404 -10.269 1.00 63.03 199 GLY A N 1
ATOM 1598 C CA . GLY A 1 199 ? 25.328 1.369 -10.052 1.00 63.03 199 GLY A CA 1
ATOM 1599 C C . GLY A 1 199 ? 26.062 2.608 -10.574 1.00 63.03 199 GLY A C 1
ATOM 1600 O O . GLY A 1 199 ? 27.179 2.500 -11.081 1.00 63.03 199 GLY A O 1
ATOM 1601 N N . TYR A 1 200 ? 25.449 3.796 -10.488 1.00 67.62 200 TYR A N 1
ATOM 1602 C CA . TYR A 1 200 ? 26.159 5.044 -10.792 1.00 67.62 200 TYR A CA 1
ATOM 1603 C C . TYR A 1 200 ? 27.251 5.289 -9.744 1.00 67.62 200 TYR A C 1
ATOM 1605 O O . TYR A 1 200 ? 26.950 5.566 -8.589 1.00 67.62 200 TYR A O 1
ATOM 1613 N N . GLY A 1 201 ? 28.519 5.219 -10.146 1.00 56.00 201 GLY A N 1
ATOM 1614 C CA . GLY A 1 201 ? 29.692 5.212 -9.258 1.00 56.00 201 GLY A CA 1
ATOM 1615 C C . GLY A 1 201 ? 30.023 6.483 -8.465 1.00 56.00 201 GLY A C 1
ATOM 1616 O O . GLY A 1 201 ? 31.143 6.592 -7.983 1.00 56.00 201 GLY A O 1
ATOM 1617 N N . ASP A 1 202 ? 29.074 7.406 -8.279 1.00 59.91 202 ASP A N 1
ATOM 1618 C CA . ASP A 1 202 ? 29.309 8.736 -7.701 1.00 59.91 202 ASP A CA 1
ATOM 1619 C C . ASP A 1 202 ? 28.218 9.124 -6.676 1.00 59.91 202 ASP A C 1
ATOM 1621 O O . ASP A 1 202 ? 27.413 10.022 -6.937 1.00 59.91 202 ASP A O 1
ATOM 1625 N N . GLY A 1 203 ? 28.109 8.464 -5.522 1.00 61.47 203 GLY A N 1
ATOM 1626 C CA . GLY A 1 203 ? 27.111 8.864 -4.506 1.00 61.47 203 GLY A CA 1
ATOM 1627 C C . GLY A 1 203 ? 25.943 7.914 -4.300 1.00 61.47 203 GLY A C 1
ATOM 1628 O O . GLY A 1 203 ? 25.016 8.261 -3.578 1.00 61.47 203 GLY A O 1
ATOM 1629 N N . ALA A 1 204 ? 25.953 6.756 -4.951 1.00 70.56 204 ALA A N 1
ATOM 1630 C CA . ALA A 1 204 ? 24.807 5.864 -4.960 1.00 70.56 204 ALA A CA 1
ATOM 1631 C C . ALA A 1 204 ? 24.799 4.872 -3.780 1.00 70.56 204 ALA A C 1
ATOM 1633 O O . ALA A 1 204 ? 23.741 4.575 -3.242 1.00 70.56 204 ALA A O 1
ATOM 1634 N N . GLY A 1 205 ? 25.978 4.467 -3.307 1.00 83.56 205 GLY A N 1
ATOM 1635 C CA . GLY A 1 205 ? 26.159 3.665 -2.100 1.00 83.56 205 GLY A CA 1
ATOM 1636 C C . GLY A 1 205 ? 25.621 2.224 -2.185 1.00 83.56 205 GLY A C 1
ATOM 1637 O O . GLY A 1 205 ? 24.929 1.856 -3.139 1.00 83.56 205 GLY A O 1
ATOM 1638 N N . PRO A 1 206 ? 25.927 1.384 -1.181 1.00 88.56 206 PRO A N 1
ATOM 1639 C CA . PRO A 1 206 ? 25.641 -0.046 -1.252 1.00 88.56 206 PRO A CA 1
ATOM 1640 C C . PRO A 1 206 ? 24.172 -0.401 -1.005 1.00 88.56 206 PRO A C 1
ATOM 1642 O O . PRO A 1 206 ? 23.510 0.148 -0.125 1.00 88.56 206 PRO A O 1
ATOM 1645 N N . ILE A 1 207 ? 23.691 -1.439 -1.685 1.00 86.25 207 ILE A N 1
ATOM 1646 C CA . ILE A 1 207 ? 22.354 -2.010 -1.498 1.00 86.25 207 ILE A CA 1
ATOM 1647 C C . ILE A 1 207 ? 22.412 -3.122 -0.452 1.00 86.25 207 ILE A C 1
ATOM 1649 O O . ILE A 1 207 ? 23.260 -4.014 -0.516 1.00 86.25 207 ILE A O 1
ATOM 1653 N N . ILE A 1 208 ? 21.447 -3.142 0.469 1.00 87.19 208 ILE A N 1
ATOM 1654 C CA . ILE A 1 208 ? 21.218 -4.317 1.315 1.00 87.19 208 ILE A CA 1
ATOM 1655 C C . ILE A 1 208 ? 20.560 -5.399 0.460 1.00 87.19 208 ILE A C 1
ATOM 1657 O O . ILE A 1 208 ? 19.379 -5.309 0.133 1.00 87.19 208 ILE A O 1
ATOM 1661 N N . ASP A 1 209 ? 21.299 -6.438 0.095 1.00 79.62 209 ASP A N 1
ATOM 1662 C CA . ASP A 1 209 ? 20.788 -7.541 -0.719 1.00 79.62 209 ASP A CA 1
ATOM 1663 C C . ASP A 1 209 ? 19.819 -8.397 0.098 1.00 79.62 209 ASP A C 1
ATOM 1665 O O . ASP A 1 209 ? 18.669 -8.617 -0.292 1.00 79.62 209 ASP A O 1
ATOM 1669 N N . ARG A 1 210 ? 20.241 -8.792 1.304 1.00 81.50 210 ARG A N 1
ATOM 1670 C CA . ARG A 1 210 ? 19.533 -9.791 2.103 1.00 81.50 210 ARG A CA 1
ATOM 1671 C C . ARG A 1 210 ? 19.746 -9.609 3.595 1.00 81.50 210 ARG A C 1
ATOM 1673 O O . ARG A 1 210 ? 20.817 -9.195 4.026 1.00 81.50 210 ARG A O 1
ATOM 1680 N N . VAL A 1 211 ? 18.739 -9.982 4.374 1.00 84.19 211 VAL A N 1
ATOM 1681 C CA . VAL A 1 211 ? 18.811 -10.040 5.834 1.00 84.19 211 VAL A CA 1
ATOM 1682 C C . VAL A 1 211 ? 18.364 -11.432 6.270 1.00 84.19 211 VAL A C 1
ATOM 1684 O O . VAL A 1 211 ? 17.325 -11.912 5.826 1.00 84.19 211 VAL A O 1
ATOM 1687 N N . TYR A 1 212 ? 19.165 -12.091 7.102 1.00 80.44 212 TYR A N 1
ATOM 1688 C CA . TYR A 1 212 ? 18.855 -13.385 7.704 1.00 80.44 212 TYR A CA 1
ATOM 1689 C C . TYR A 1 212 ? 18.977 -13.313 9.221 1.00 80.44 212 TYR A C 1
ATOM 1691 O O . TYR A 1 212 ? 19.775 -12.550 9.763 1.00 80.44 212 TYR A O 1
ATOM 1699 N N . ARG A 1 213 ? 18.230 -14.176 9.906 1.00 73.75 213 ARG A N 1
ATOM 1700 C CA . ARG A 1 213 ? 18.248 -14.324 11.360 1.00 73.75 213 ARG A CA 1
ATOM 1701 C C . ARG A 1 213 ? 18.379 -15.796 11.743 1.00 73.75 213 ARG A C 1
ATOM 1703 O O . ARG A 1 213 ? 17.848 -16.668 11.059 1.00 73.75 213 ARG A O 1
ATOM 1710 N N . SER A 1 214 ? 19.048 -16.085 12.857 1.00 67.06 214 SER A N 1
ATOM 1711 C CA . SER A 1 214 ? 19.096 -17.441 13.410 1.00 67.06 214 SER A CA 1
ATOM 1712 C C . SER A 1 214 ? 17.826 -17.754 14.202 1.00 67.06 214 SER A C 1
ATOM 1714 O O . SER A 1 214 ? 17.404 -16.998 15.076 1.00 67.06 214 SER A O 1
ATOM 1716 N N . HIS A 1 215 ? 17.217 -18.904 13.909 1.00 53.09 215 HIS A N 1
ATOM 1717 C CA . HIS A 1 215 ? 15.880 -19.276 14.388 1.00 53.09 215 HIS A CA 1
ATOM 1718 C C . HIS A 1 215 ? 15.792 -19.828 15.827 1.00 53.09 215 HIS A C 1
ATOM 1720 O O . HIS A 1 215 ? 14.743 -20.337 16.208 1.00 53.09 215 HIS A O 1
ATOM 1726 N N . GLN A 1 216 ? 16.832 -19.759 16.666 1.00 43.16 216 GLN A N 1
ATOM 1727 C CA . GLN A 1 216 ? 16.785 -20.392 17.997 1.00 43.16 216 GLN A CA 1
ATOM 1728 C C . GLN A 1 216 ? 17.548 -19.596 19.052 1.00 43.16 216 GLN A C 1
ATOM 1730 O O . GLN A 1 216 ? 18.752 -19.777 19.150 1.00 43.16 216 GLN A O 1
ATOM 1735 N N . ARG A 1 217 ? 16.844 -18.746 19.825 1.00 43.12 217 ARG A N 1
ATOM 1736 C CA . ARG A 1 217 ? 17.230 -18.066 21.096 1.00 43.12 217 ARG A CA 1
ATOM 1737 C C . ARG A 1 217 ? 18.607 -17.369 21.213 1.00 43.12 217 ARG A C 1
ATOM 1739 O O . ARG A 1 217 ? 18.795 -16.623 22.157 1.00 43.12 217 ARG A O 1
ATOM 1746 N N . GLY A 1 218 ? 19.526 -17.537 20.267 1.00 50.56 218 GLY A N 1
ATOM 1747 C CA . GLY A 1 218 ? 20.856 -16.928 20.200 1.00 50.56 218 GLY A CA 1
ATOM 1748 C C . GLY A 1 218 ? 20.936 -15.751 19.230 1.00 50.56 218 GLY A C 1
ATOM 1749 O O . GLY A 1 218 ? 22.027 -15.362 18.843 1.00 50.56 218 GLY A O 1
ATOM 1750 N N . GLY A 1 219 ? 19.782 -15.239 18.786 1.00 65.31 219 GLY A N 1
ATOM 1751 C CA . GLY A 1 219 ? 19.596 -13.840 18.407 1.00 65.31 219 GLY A CA 1
ATOM 1752 C C . GLY A 1 219 ? 20.592 -13.181 17.450 1.00 65.31 219 GLY A C 1
ATOM 1753 O O . GLY A 1 219 ? 20.816 -11.987 17.590 1.00 65.31 219 GLY A O 1
ATOM 1754 N N . ALA A 1 220 ? 21.183 -13.890 16.491 1.00 79.81 220 ALA A N 1
ATOM 1755 C CA . ALA A 1 220 ? 22.122 -13.278 15.552 1.00 79.81 220 ALA A CA 1
ATOM 1756 C C . ALA A 1 220 ? 21.411 -12.824 14.271 1.00 79.81 220 ALA A C 1
ATOM 1758 O O . ALA A 1 220 ? 20.449 -13.457 13.820 1.00 79.81 220 ALA A O 1
ATOM 1759 N N . MET A 1 221 ? 21.908 -11.736 13.687 1.00 86.31 221 MET A N 1
ATOM 1760 C CA . MET A 1 221 ? 21.482 -11.205 12.399 1.00 86.31 221 MET A CA 1
ATOM 1761 C C . MET A 1 221 ? 22.660 -11.204 11.421 1.00 86.31 221 MET A C 1
ATOM 1763 O O . MET A 1 221 ? 23.792 -10.878 11.784 1.00 86.31 221 MET A O 1
ATOM 1767 N N . TRP A 1 222 ? 22.373 -11.588 10.181 1.00 90.38 222 TRP A N 1
ATOM 1768 C CA . TRP A 1 222 ? 23.282 -11.558 9.045 1.00 90.38 222 TRP A CA 1
ATOM 1769 C C . TRP A 1 222 ? 22.732 -10.571 8.031 1.00 90.38 222 TRP A C 1
ATOM 1771 O O . TRP A 1 222 ? 21.600 -10.719 7.571 1.00 90.38 222 TRP A O 1
ATOM 1781 N N . VAL A 1 223 ? 23.529 -9.575 7.674 1.00 92.62 223 VAL A N 1
ATOM 1782 C CA . VAL A 1 223 ? 23.156 -8.553 6.700 1.00 92.62 223 VAL A CA 1
ATOM 1783 C C . VAL A 1 223 ? 24.133 -8.610 5.541 1.00 92.62 223 VAL A C 1
ATOM 1785 O O . VAL A 1 223 ? 25.317 -8.322 5.703 1.00 92.62 223 VAL A O 1
ATOM 1788 N N . TYR A 1 224 ? 23.616 -8.968 4.372 1.00 91.75 224 TYR A N 1
ATOM 1789 C CA . TYR A 1 224 ? 24.354 -9.001 3.120 1.00 91.75 224 TYR A CA 1
ATOM 1790 C C . TYR A 1 224 ? 24.193 -7.652 2.436 1.00 91.75 224 TYR A C 1
ATOM 1792 O O . TYR A 1 224 ? 23.071 -7.243 2.122 1.00 91.75 224 TYR A O 1
ATOM 1800 N N . ALA A 1 225 ? 25.308 -6.974 2.205 1.00 91.06 225 ALA A N 1
ATOM 1801 C CA . ALA A 1 225 ? 25.361 -5.708 1.494 1.00 91.06 225 ALA A CA 1
ATOM 1802 C C . ALA A 1 225 ? 26.245 -5.861 0.258 1.00 91.06 225 ALA A C 1
ATOM 1804 O O . ALA A 1 225 ? 27.243 -6.585 0.291 1.00 91.06 225 ALA A O 1
ATOM 1805 N N . ARG A 1 226 ? 25.862 -5.190 -0.828 1.00 89.06 226 ARG A N 1
ATOM 1806 C CA . ARG A 1 226 ? 26.628 -5.186 -2.070 1.00 89.06 226 ARG A CA 1
ATOM 1807 C C . ARG A 1 226 ? 26.670 -3.809 -2.712 1.00 89.06 226 ARG A C 1
ATOM 1809 O O . ARG A 1 226 ? 25.662 -3.111 -2.751 1.00 89.06 226 ARG A O 1
ATOM 1816 N N . ASP A 1 227 ? 27.810 -3.477 -3.282 1.00 85.12 227 ASP A N 1
ATOM 1817 C CA . ASP A 1 227 ? 28.032 -2.326 -4.147 1.00 85.12 227 ASP A CA 1
ATOM 1818 C C . ASP A 1 227 ? 28.558 -2.820 -5.506 1.00 85.12 227 ASP A C 1
ATOM 1820 O O . ASP A 1 227 ? 28.958 -3.974 -5.659 1.00 85.12 227 ASP A O 1
ATOM 1824 N N . THR A 1 228 ? 28.527 -1.974 -6.526 1.00 77.50 228 THR A N 1
ATOM 1825 C CA . THR A 1 228 ? 29.046 -2.290 -7.865 1.00 77.50 228 THR A CA 1
ATOM 1826 C C . THR A 1 228 ? 30.367 -1.591 -8.172 1.00 77.50 228 THR A C 1
ATOM 1828 O O . THR A 1 228 ? 31.028 -1.948 -9.147 1.00 77.50 228 THR A O 1
ATOM 1831 N N . VAL A 1 229 ? 30.744 -0.583 -7.382 1.00 80.25 229 VAL A N 1
ATOM 1832 C CA . VAL A 1 229 ? 31.848 0.338 -7.678 1.00 80.25 229 VAL A CA 1
ATOM 1833 C C . VAL A 1 229 ? 32.861 0.378 -6.536 1.00 80.25 229 VAL A C 1
ATOM 1835 O O . VAL A 1 229 ? 34.055 0.218 -6.794 1.00 80.25 229 VAL A O 1
ATOM 1838 N N . SER A 1 230 ? 32.403 0.559 -5.296 1.00 86.75 230 SER A N 1
ATOM 1839 C CA . SER A 1 230 ? 33.271 0.833 -4.142 1.00 86.75 230 SER A CA 1
ATOM 1840 C C . SER A 1 230 ? 33.105 -0.216 -3.036 1.00 86.75 230 SER A C 1
ATOM 1842 O O . SER A 1 230 ? 31.979 -0.623 -2.767 1.00 86.75 230 SER A O 1
ATOM 1844 N N . PRO A 1 231 ? 34.187 -0.659 -2.363 1.00 92.00 231 PRO A N 1
ATOM 1845 C CA . PRO A 1 231 ? 34.089 -1.597 -1.247 1.00 92.00 231 PRO A CA 1
ATOM 1846 C C . PRO A 1 231 ? 33.099 -1.140 -0.170 1.00 92.00 231 PRO A C 1
ATOM 1848 O O . PRO A 1 231 ? 33.079 0.037 0.190 1.00 92.00 231 PRO A O 1
ATOM 1851 N N . VAL A 1 232 ? 32.323 -2.064 0.392 1.00 93.44 232 VAL A N 1
ATOM 1852 C CA . VAL A 1 232 ? 31.418 -1.779 1.516 1.00 93.44 232 VAL A CA 1
ATOM 1853 C C . VAL A 1 232 ? 32.223 -1.722 2.814 1.00 93.44 232 VAL A C 1
ATOM 1855 O O . VAL A 1 232 ? 32.993 -2.639 3.101 1.00 93.44 232 VAL A O 1
ATOM 1858 N N . VAL A 1 233 ? 32.058 -0.656 3.605 1.00 94.69 233 VAL A N 1
ATOM 1859 C CA . VAL A 1 233 ? 32.907 -0.400 4.788 1.00 94.69 233 VAL A CA 1
ATOM 1860 C C . VAL A 1 233 ? 32.144 -0.243 6.100 1.00 94.69 233 VAL A C 1
ATOM 1862 O O . VAL A 1 233 ? 32.647 -0.668 7.137 1.00 94.69 233 VAL A O 1
ATOM 1865 N N . GLU A 1 234 ? 30.929 0.307 6.091 1.00 96.12 234 GLU A N 1
ATOM 1866 C CA . GLU A 1 234 ? 30.135 0.520 7.311 1.00 96.12 234 GLU A CA 1
ATOM 1867 C C . GLU A 1 234 ? 28.697 0.013 7.128 1.00 96.12 234 GLU A C 1
ATOM 1869 O O . GLU A 1 234 ? 28.134 0.068 6.031 1.00 96.12 234 GLU A O 1
ATOM 1874 N N . LEU A 1 235 ? 28.087 -0.440 8.227 1.00 97.38 235 LEU A N 1
ATOM 1875 C CA . LEU A 1 235 ? 26.674 -0.805 8.304 1.00 97.38 235 LEU A CA 1
ATOM 1876 C C . LEU A 1 235 ? 26.013 -0.053 9.461 1.00 97.38 235 LEU A C 1
ATOM 1878 O O . LEU A 1 235 ? 26.476 -0.134 10.597 1.00 97.38 235 LEU A O 1
ATOM 1882 N N . GLU A 1 236 ? 24.908 0.635 9.187 1.00 97.38 236 GLU A N 1
ATOM 1883 C CA . GLU A 1 236 ? 24.061 1.266 10.197 1.00 97.38 236 GLU A CA 1
ATOM 1884 C C . GLU A 1 236 ? 22.807 0.426 10.443 1.00 97.38 236 GLU A C 1
ATOM 1886 O O . GLU A 1 236 ? 22.108 0.047 9.498 1.00 97.38 236 GLU A O 1
ATOM 1891 N N . VAL A 1 237 ? 22.493 0.194 11.720 1.00 95.81 237 VAL A N 1
ATOM 1892 C CA . VAL A 1 237 ? 21.266 -0.486 12.148 1.00 95.81 237 VAL A CA 1
ATOM 1893 C C . VAL A 1 237 ? 20.547 0.376 13.177 1.00 95.81 237 VAL A C 1
ATOM 1895 O O . VAL A 1 237 ? 21.083 0.686 14.239 1.00 95.81 237 VAL A O 1
ATOM 1898 N N . THR A 1 238 ? 19.307 0.757 12.873 1.00 95.44 238 THR A N 1
ATOM 1899 C CA . THR A 1 238 ? 18.457 1.545 13.777 1.00 95.44 238 THR A CA 1
ATOM 1900 C C . THR A 1 238 ? 17.180 0.784 14.093 1.00 95.44 238 THR A C 1
ATOM 1902 O O . THR A 1 238 ? 16.365 0.532 13.208 1.00 95.44 238 THR A O 1
ATOM 1905 N N . TRP A 1 239 ? 16.987 0.447 15.366 1.00 93.25 239 TRP A N 1
ATOM 1906 C CA . TRP A 1 239 ? 15.773 -0.209 15.852 1.00 93.25 239 TRP A CA 1
ATOM 1907 C C . TRP A 1 239 ? 14.621 0.786 15.958 1.00 93.25 239 TRP A C 1
ATOM 1909 O O . TRP A 1 239 ? 14.792 1.870 16.513 1.00 93.25 239 TRP A O 1
ATOM 1919 N N . ASP A 1 240 ? 13.470 0.406 15.411 1.00 92.12 240 ASP A N 1
ATOM 1920 C CA . ASP A 1 240 ? 12.202 1.134 15.314 1.00 92.12 240 ASP A CA 1
ATOM 1921 C C . ASP A 1 240 ? 12.246 2.508 14.616 1.00 92.12 240 ASP A C 1
ATOM 1923 O O . ASP A 1 240 ? 11.209 2.934 14.125 1.00 92.12 240 ASP A O 1
ATOM 1927 N N . GLY A 1 241 ? 13.400 3.174 14.483 1.00 94.19 241 GLY A N 1
ATOM 1928 C CA . GLY A 1 241 ? 13.597 4.448 13.775 1.00 94.19 241 GLY A CA 1
ATOM 1929 C C . GLY A 1 241 ? 13.967 5.630 14.681 1.00 94.19 241 GLY A C 1
ATOM 1930 O O . GLY A 1 241 ? 13.985 5.527 15.905 1.00 94.19 241 GLY A O 1
ATOM 1931 N N . ASP A 1 242 ? 14.265 6.783 14.073 1.00 95.19 242 ASP A N 1
ATOM 1932 C CA . ASP A 1 242 ? 14.495 8.050 14.788 1.00 95.19 242 ASP A CA 1
ATOM 1933 C C . ASP A 1 242 ? 13.218 8.561 15.456 1.00 95.19 242 ASP A C 1
ATOM 1935 O O . ASP A 1 242 ? 13.214 9.012 16.609 1.00 95.19 242 ASP A O 1
ATOM 1939 N N . ARG A 1 243 ? 12.125 8.495 14.697 1.00 95.88 243 ARG A N 1
ATOM 1940 C CA . ARG A 1 243 ? 10.775 8.734 15.179 1.00 95.88 243 ARG A CA 1
ATOM 1941 C C . ARG A 1 243 ? 9.922 7.536 14.843 1.00 95.88 243 ARG A C 1
ATOM 1943 O O . ARG A 1 243 ? 9.948 7.087 13.705 1.00 95.88 243 ARG A O 1
ATOM 1950 N N . TYR A 1 244 ? 9.138 7.054 15.791 1.00 97.06 244 TYR A N 1
ATOM 1951 C CA . TYR A 1 244 ? 8.164 6.015 15.512 1.00 97.06 244 TYR A CA 1
ATOM 1952 C C . TYR A 1 244 ? 6.963 6.047 16.452 1.00 97.06 244 TYR A C 1
ATOM 1954 O O . TYR A 1 244 ? 7.027 6.542 17.580 1.00 97.06 244 TYR A O 1
ATOM 1962 N N . TRP A 1 245 ? 5.873 5.483 15.958 1.00 96.56 245 TRP A N 1
ATOM 1963 C CA . TRP A 1 245 ? 4.743 5.003 16.737 1.00 96.56 245 TRP A CA 1
ATOM 1964 C C . TRP A 1 245 ? 4.669 3.491 16.536 1.00 96.56 245 TRP A C 1
ATOM 1966 O O . TRP A 1 245 ? 4.769 3.034 15.397 1.00 96.56 245 TRP A O 1
ATOM 1976 N N . LYS A 1 246 ? 4.495 2.723 17.611 1.00 94.50 246 LYS A N 1
ATOM 1977 C CA . LYS A 1 246 ? 4.373 1.263 17.568 1.00 94.50 246 LYS A CA 1
ATOM 1978 C C . LYS A 1 246 ? 3.169 0.814 18.392 1.00 94.50 246 LYS A C 1
ATOM 1980 O O . LYS A 1 246 ? 2.981 1.272 19.517 1.00 94.50 246 LYS A O 1
ATOM 1985 N N . ALA A 1 247 ? 2.363 -0.079 17.826 1.00 91.69 247 ALA A N 1
ATOM 1986 C CA . ALA A 1 247 ? 1.236 -0.690 18.519 1.00 91.69 247 ALA A CA 1
ATOM 1987 C C . ALA A 1 247 ? 1.716 -1.427 19.778 1.00 91.69 247 ALA A C 1
ATOM 1989 O O . ALA A 1 247 ? 2.788 -2.036 19.751 1.00 91.69 247 ALA A O 1
ATOM 1990 N N . ALA A 1 248 ? 0.913 -1.407 20.844 1.00 87.19 248 ALA A N 1
ATOM 1991 C CA . ALA A 1 248 ? 1.190 -2.160 22.067 1.00 87.19 248 ALA A CA 1
ATOM 1992 C C . ALA A 1 248 ? 1.473 -3.641 21.753 1.00 87.19 248 ALA A C 1
ATOM 1994 O O . ALA A 1 248 ? 0.628 -4.320 21.156 1.00 87.19 248 ALA A O 1
ATOM 1995 N N . GLN A 1 249 ? 2.658 -4.119 22.133 1.00 84.50 249 GLN A N 1
ATOM 1996 C CA . GLN A 1 249 ? 3.077 -5.516 21.999 1.00 84.50 249 GLN A CA 1
ATOM 1997 C C . GLN A 1 249 ? 2.658 -6.344 23.232 1.00 84.50 249 GLN A C 1
ATOM 1999 O O . GLN A 1 249 ? 2.218 -5.782 24.237 1.00 84.50 249 GLN A O 1
ATOM 2004 N N . PRO A 1 250 ? 2.744 -7.685 23.185 1.00 73.69 250 PRO A N 1
ATOM 2005 C CA . PRO A 1 250 ? 2.408 -8.545 24.320 1.00 73.69 250 PRO A CA 1
ATOM 2006 C C . PRO A 1 250 ? 3.119 -8.143 25.620 1.00 73.69 250 PRO A C 1
ATOM 2008 O O . PRO A 1 250 ? 4.335 -7.969 25.660 1.00 73.69 250 PRO A O 1
ATOM 2011 N N . GLY A 1 251 ? 2.340 -7.978 26.693 1.00 70.69 251 GLY A N 1
ATOM 2012 C CA . GLY A 1 251 ? 2.821 -7.476 27.986 1.00 70.69 251 GLY A CA 1
ATOM 2013 C C . GLY A 1 251 ? 2.858 -5.946 28.116 1.00 70.69 251 GLY A C 1
ATOM 2014 O O . GLY A 1 251 ? 3.102 -5.441 29.212 1.00 70.69 251 GLY A O 1
ATOM 2015 N N . GLU A 1 252 ? 2.574 -5.196 27.049 1.00 77.25 252 GLU A N 1
ATOM 2016 C CA . GLU A 1 252 ? 2.451 -3.737 27.082 1.00 77.25 252 GLU A CA 1
ATOM 2017 C C . GLU A 1 252 ? 0.984 -3.312 27.235 1.00 77.25 252 GLU A C 1
ATOM 2019 O O . GLU A 1 252 ? 0.090 -3.817 26.560 1.00 77.25 252 GLU A O 1
ATOM 2024 N N . SER A 1 253 ? 0.724 -2.337 28.110 1.00 72.62 253 SER A N 1
ATOM 2025 C CA . SER A 1 253 ? -0.628 -1.804 28.349 1.00 72.62 253 SER A CA 1
ATOM 2026 C C . SER A 1 253 ? -1.007 -0.629 27.442 1.00 72.62 253 SER A C 1
ATOM 2028 O O . SER A 1 253 ? -2.121 -0.118 27.526 1.00 72.62 253 SER A O 1
ATOM 2030 N N . LYS A 1 254 ? -0.078 -0.147 26.608 1.00 83.06 254 LYS A N 1
ATOM 2031 C CA . LYS A 1 254 ? -0.273 1.011 25.728 1.00 83.06 254 LYS A CA 1
ATOM 2032 C C . LYS A 1 254 ? 0.705 0.999 24.561 1.00 83.06 254 LYS A C 1
ATOM 2034 O O . LYS A 1 254 ? 1.774 0.403 24.653 1.00 83.06 254 LYS A O 1
ATOM 2039 N N . ASP A 1 255 ? 0.344 1.730 23.513 1.00 89.50 255 ASP A N 1
ATOM 2040 C CA . ASP A 1 255 ? 1.208 1.980 22.361 1.00 89.50 255 ASP A CA 1
ATOM 2041 C C . ASP A 1 255 ? 2.522 2.659 22.790 1.00 89.50 255 ASP A C 1
ATOM 2043 O O . ASP A 1 255 ? 2.564 3.449 23.744 1.00 89.50 255 ASP A O 1
ATOM 2047 N N . THR A 1 256 ? 3.604 2.351 22.076 1.00 89.88 256 THR A N 1
ATOM 2048 C CA . THR A 1 256 ? 4.963 2.819 22.370 1.00 89.88 256 THR A CA 1
ATOM 2049 C C . THR A 1 256 ? 5.527 3.701 21.254 1.00 89.88 256 THR A C 1
ATOM 2051 O O . THR A 1 256 ? 4.925 3.885 20.194 1.00 89.88 256 THR A O 1
ATOM 2054 N N . GLY A 1 257 ? 6.693 4.298 21.511 1.00 92.38 257 GLY A N 1
ATOM 2055 C CA . GLY A 1 257 ? 7.367 5.219 20.597 1.00 92.38 257 GLY A CA 1
ATOM 2056 C C . GLY A 1 257 ? 7.296 6.683 21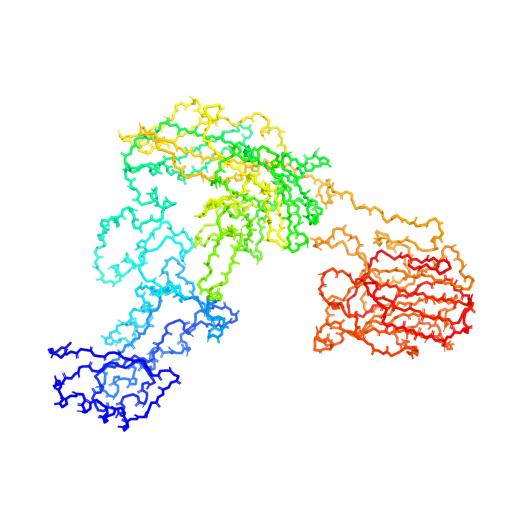.021 1.00 92.38 257 GLY A C 1
ATOM 2057 O O . GLY A 1 257 ? 6.862 7.027 22.121 1.00 92.38 257 GLY A O 1
ATOM 2058 N N . ASN A 1 258 ? 7.817 7.548 20.156 1.00 93.06 258 ASN A N 1
ATOM 2059 C CA . ASN A 1 258 ? 8.006 8.981 20.396 1.00 93.06 258 ASN A CA 1
ATOM 2060 C C . ASN A 1 258 ? 7.193 9.875 19.438 1.00 93.06 258 ASN A C 1
ATOM 2062 O O . ASN A 1 258 ? 7.344 11.096 19.484 1.00 93.06 258 ASN A O 1
ATOM 2066 N N . ILE A 1 259 ? 6.322 9.283 18.615 1.00 94.38 259 ILE A N 1
ATOM 2067 C CA . ILE A 1 259 ? 5.297 9.953 17.802 1.00 94.38 259 ILE A CA 1
ATOM 2068 C C . ILE A 1 259 ? 3.927 9.682 18.436 1.00 94.38 259 ILE A C 1
ATOM 2070 O O . ILE A 1 259 ? 3.697 8.604 18.988 1.00 94.38 259 ILE A O 1
ATOM 2074 N N . LYS A 1 260 ? 2.998 10.637 18.346 1.00 90.00 260 LYS A N 1
ATOM 2075 C CA . LYS A 1 260 ? 1.628 10.477 18.858 1.00 90.00 260 LYS A CA 1
ATOM 2076 C C . LYS A 1 260 ? 0.603 10.601 17.748 1.00 90.00 260 LYS A C 1
ATOM 2078 O O . LYS A 1 260 ? 0.757 11.436 16.866 1.00 90.00 260 LYS A O 1
ATOM 2083 N N . ILE A 1 261 ? -0.470 9.827 17.833 1.00 90.31 261 ILE A N 1
ATOM 2084 C CA . ILE A 1 261 ? -1.664 10.094 17.035 1.00 90.31 261 ILE A CA 1
ATOM 2085 C C . ILE A 1 261 ? -2.377 11.338 17.588 1.00 90.31 261 ILE A C 1
ATOM 2087 O O . ILE A 1 261 ? -2.516 11.486 18.803 1.00 90.31 261 ILE A O 1
ATOM 2091 N N . THR A 1 262 ? -2.775 12.252 16.708 1.00 90.38 262 THR A N 1
ATOM 2092 C CA . THR A 1 262 ? -3.447 13.515 17.058 1.00 90.38 262 THR A CA 1
ATOM 2093 C C . THR A 1 262 ? -4.846 13.629 16.467 1.00 90.38 262 THR A C 1
ATOM 2095 O O . THR A 1 262 ? -5.686 14.314 17.044 1.00 90.38 262 THR A O 1
ATOM 2098 N N . GLU A 1 263 ? -5.119 12.943 15.356 1.00 88.25 263 GLU A N 1
ATOM 2099 C CA . GLU A 1 263 ? -6.441 12.870 14.731 1.00 88.25 263 GLU A CA 1
ATOM 2100 C C . GLU A 1 263 ? -6.689 11.462 14.176 1.00 88.25 263 GLU A C 1
ATOM 2102 O O . GLU A 1 263 ? -5.762 10.800 13.702 1.00 88.25 263 GLU A O 1
ATOM 2107 N N . GLY A 1 264 ? -7.954 11.043 14.170 1.00 73.06 264 GLY A N 1
ATOM 2108 C CA . GLY A 1 264 ? -8.372 9.719 13.720 1.00 73.06 264 GLY A CA 1
ATOM 2109 C C . GLY A 1 264 ? -8.265 8.662 14.817 1.00 73.06 264 GLY A C 1
ATOM 2110 O O . GLY A 1 264 ? -7.425 8.739 15.711 1.00 73.06 264 GLY A O 1
ATOM 2111 N N . ASP A 1 265 ? -9.135 7.663 14.730 1.00 74.12 265 ASP A N 1
ATOM 2112 C CA . ASP A 1 265 ? -9.217 6.589 15.708 1.00 74.12 265 ASP A CA 1
ATOM 2113 C C . ASP A 1 265 ? -8.401 5.379 15.246 1.00 74.12 265 ASP A C 1
ATOM 2115 O O . ASP A 1 265 ? -8.313 5.055 14.050 1.00 74.12 265 ASP A O 1
ATOM 2119 N N . LEU A 1 266 ? -7.814 4.701 16.230 1.00 76.75 266 LEU A N 1
ATOM 2120 C CA . LEU A 1 266 ? -7.238 3.376 16.074 1.00 76.75 266 LEU A CA 1
ATOM 2121 C C . LEU A 1 266 ? -8.159 2.373 16.743 1.00 76.75 266 LEU A C 1
ATOM 2123 O O . LEU A 1 266 ? -8.535 2.517 17.908 1.00 76.75 266 LEU A O 1
ATOM 2127 N N . GLY A 1 267 ? -8.466 1.319 16.006 1.00 68.38 267 GLY A N 1
ATOM 2128 C CA . GLY A 1 267 ? -9.120 0.147 16.538 1.00 68.38 267 GLY A CA 1
ATOM 2129 C C . GLY A 1 267 ? -8.258 -0.525 17.609 1.00 68.38 267 GLY A C 1
ATOM 2130 O O . GLY A 1 267 ? -7.106 -0.158 17.827 1.00 68.38 267 GLY A O 1
ATOM 2131 N N . PRO A 1 268 ? -8.804 -1.504 18.310 1.00 68.00 268 PRO A N 1
ATOM 2132 C CA . PRO A 1 268 ? -8.105 -2.292 19.327 1.00 68.00 268 PRO A CA 1
ATOM 2133 C C . PRO A 1 268 ? -6.863 -3.009 18.768 1.00 68.00 268 PRO A C 1
ATOM 2135 O O . PRO A 1 268 ? -6.681 -3.133 17.553 1.00 68.00 268 PRO A O 1
ATOM 2138 N N . SER A 1 269 ? -5.968 -3.431 19.666 1.00 71.00 269 SER A N 1
ATOM 2139 C CA . SER A 1 269 ? -4.755 -4.170 19.299 1.00 71.00 269 SER A CA 1
ATOM 2140 C C . SER A 1 269 ? -5.076 -5.652 19.096 1.00 71.00 269 SER A C 1
ATOM 2142 O O . SER A 1 269 ? -5.608 -6.303 19.997 1.00 71.00 269 SER A O 1
ATOM 2144 N N . TYR A 1 270 ? -4.742 -6.175 17.916 1.00 71.50 270 TYR A N 1
ATOM 2145 C CA . TYR A 1 270 ? -4.963 -7.560 17.512 1.00 71.50 270 TYR A CA 1
ATOM 2146 C C . TYR A 1 270 ? -3.645 -8.323 17.462 1.00 71.50 270 TYR A C 1
ATOM 2148 O O . TYR A 1 270 ? -2.685 -7.860 16.840 1.00 71.50 270 TYR A O 1
ATOM 2156 N N . ALA A 1 271 ? -3.635 -9.534 18.017 1.00 78.19 271 ALA A N 1
ATOM 2157 C CA . ALA A 1 271 ? -2.538 -10.468 17.821 1.00 78.19 271 ALA A CA 1
ATOM 2158 C C . ALA A 1 271 ? -2.457 -10.901 16.349 1.00 78.19 271 ALA A C 1
ATOM 2160 O O . ALA A 1 271 ? -3.454 -11.285 15.728 1.00 78.19 271 ALA A O 1
ATOM 2161 N N . VAL A 1 272 ? -1.251 -10.865 15.797 1.00 77.31 272 VAL A N 1
ATOM 2162 C CA . VAL A 1 272 ? -0.946 -11.325 14.446 1.00 77.31 272 VAL A CA 1
ATOM 2163 C C . VAL A 1 272 ? -0.358 -12.729 14.544 1.00 77.31 272 VAL A C 1
ATOM 2165 O O . VAL A 1 272 ? 0.483 -13.015 15.397 1.00 77.31 272 VAL A O 1
ATOM 2168 N N . LYS A 1 273 ? -0.840 -13.626 13.680 1.00 72.38 273 LYS A N 1
ATOM 2169 C CA . LYS A 1 273 ? -0.327 -14.992 13.534 1.00 72.38 273 LYS A CA 1
ATOM 2170 C C . LYS A 1 273 ? 0.474 -15.084 12.243 1.00 72.38 273 LYS A C 1
ATOM 2172 O O . LYS A 1 273 ? 0.076 -14.495 11.237 1.00 72.38 273 LYS A O 1
ATOM 2177 N N . GLY A 1 274 ? 1.576 -15.830 12.269 1.00 63.41 274 GLY A N 1
ATOM 2178 C CA . GLY A 1 274 ? 2.345 -16.113 11.055 1.00 63.41 274 GLY A CA 1
ATOM 2179 C C . GLY A 1 274 ? 1.527 -16.914 10.037 1.00 63.41 274 GLY A C 1
ATOM 2180 O O . GLY A 1 274 ? 0.514 -17.525 10.387 1.00 63.41 274 GLY A O 1
ATOM 2181 N N . ILE A 1 275 ? 1.980 -16.968 8.779 1.00 59.47 275 ILE A N 1
ATOM 2182 C CA . ILE A 1 275 ? 1.267 -17.687 7.701 1.00 59.47 275 ILE A CA 1
ATOM 2183 C C . ILE A 1 275 ? 1.086 -19.182 8.018 1.00 59.47 275 ILE A C 1
ATOM 2185 O O . ILE A 1 275 ? 0.108 -19.789 7.590 1.00 59.47 275 ILE A O 1
ATOM 2189 N N . MET A 1 276 ? 1.997 -19.771 8.799 1.00 57.84 276 MET A N 1
ATOM 2190 C CA . MET A 1 276 ? 1.916 -21.172 9.231 1.00 57.84 276 MET A CA 1
ATOM 2191 C C . MET A 1 276 ? 1.044 -21.399 10.482 1.00 57.84 276 MET A C 1
ATOM 2193 O O . MET A 1 276 ? 0.918 -22.530 10.925 1.00 57.84 276 MET A O 1
ATOM 2197 N N . GLY A 1 277 ? 0.404 -20.361 11.031 1.00 54.03 277 GLY A N 1
ATOM 2198 C CA . GLY A 1 277 ? -0.718 -20.475 11.976 1.00 54.03 277 GLY A CA 1
ATOM 2199 C C . GLY A 1 277 ? -0.391 -20.813 13.437 1.00 54.03 277 GLY A C 1
ATOM 2200 O O . GLY A 1 277 ? -1.209 -20.502 14.304 1.00 54.03 277 GLY A O 1
ATOM 2201 N N . ASP A 1 278 ? 0.785 -21.375 13.721 1.00 57.06 278 ASP A N 1
ATOM 2202 C CA . ASP A 1 278 ? 1.075 -21.980 15.033 1.00 57.06 278 ASP A CA 1
ATOM 2203 C C . ASP A 1 278 ? 1.693 -21.027 16.077 1.00 57.06 278 ASP A C 1
ATOM 2205 O O . ASP A 1 278 ? 1.678 -21.334 17.268 1.00 57.06 278 ASP A O 1
ATOM 2209 N N . PHE A 1 279 ? 2.196 -19.854 15.669 1.00 62.41 279 PHE A N 1
ATOM 2210 C CA . PHE A 1 279 ? 2.854 -18.894 16.569 1.00 62.41 279 PHE A CA 1
ATOM 2211 C C . PHE A 1 279 ? 2.298 -17.473 16.414 1.00 62.41 279 PHE A C 1
ATOM 2213 O O . PHE A 1 279 ? 2.055 -16.997 15.298 1.00 62.41 279 PHE A O 1
ATOM 2220 N N . GLN A 1 280 ? 2.117 -16.797 17.552 1.00 70.56 280 GLN A N 1
ATOM 2221 C CA . GLN A 1 280 ? 1.910 -15.350 17.605 1.00 70.56 280 GLN A CA 1
ATOM 2222 C C . GLN A 1 280 ? 3.257 -14.650 17.407 1.00 70.56 280 GLN A C 1
ATOM 2224 O O . GLN A 1 280 ? 4.300 -15.122 17.863 1.00 70.56 280 GLN A O 1
ATOM 2229 N N . ILE A 1 281 ? 3.223 -13.557 16.654 1.00 75.62 281 ILE A N 1
ATOM 2230 C CA . ILE A 1 281 ? 4.411 -12.893 16.090 1.00 75.62 281 ILE A CA 1
ATOM 2231 C C . ILE A 1 281 ? 4.385 -11.375 16.327 1.00 75.62 281 ILE A C 1
ATOM 2233 O O . ILE A 1 281 ? 5.104 -10.637 15.657 1.00 75.62 281 ILE A O 1
ATOM 2237 N N . GLY A 1 282 ? 3.539 -10.917 17.256 1.00 82.44 282 GLY A N 1
ATOM 2238 C CA . GLY A 1 282 ? 3.325 -9.515 17.625 1.00 82.44 282 GLY A CA 1
ATOM 2239 C C . GLY A 1 282 ? 1.890 -9.035 17.428 1.00 82.44 282 GLY A C 1
ATOM 2240 O O . GLY A 1 282 ? 0.995 -9.816 17.098 1.00 82.44 282 GLY A O 1
ATOM 2241 N N . CYS A 1 283 ? 1.677 -7.738 17.642 1.00 86.81 283 CYS A N 1
ATOM 2242 C CA . CYS A 1 283 ? 0.355 -7.110 17.607 1.00 86.81 283 CYS A CA 1
ATOM 2243 C C . CYS A 1 283 ? 0.293 -5.896 16.667 1.00 86.81 283 CYS A C 1
ATOM 2245 O O . CYS A 1 283 ? 1.305 -5.244 16.400 1.00 86.81 283 CYS A O 1
ATOM 2247 N N . ALA A 1 284 ? -0.911 -5.580 16.180 1.00 90.25 284 ALA A N 1
ATOM 2248 C CA . ALA A 1 284 ? -1.189 -4.433 15.315 1.00 90.25 284 ALA A CA 1
ATOM 2249 C C . ALA A 1 284 ? -2.572 -3.821 15.599 1.00 90.25 284 ALA A C 1
ATOM 2251 O O . ALA A 1 284 ? -3.503 -4.539 15.961 1.00 90.25 284 ALA A O 1
ATOM 2252 N N . ARG A 1 285 ? -2.741 -2.512 15.371 1.00 88.38 285 ARG A N 1
ATOM 2253 C CA . ARG A 1 285 ? -4.029 -1.806 15.526 1.00 88.38 285 ARG A CA 1
ATOM 2254 C C . ARG A 1 285 ? -4.683 -1.532 14.180 1.00 88.38 285 ARG A C 1
ATOM 2256 O O . ARG A 1 285 ? -4.019 -1.128 13.228 1.00 88.38 285 ARG A O 1
ATOM 2263 N N . GLU A 1 286 ? -5.991 -1.736 14.082 1.00 84.75 286 GLU A N 1
ATOM 2264 C CA . GLU A 1 286 ? -6.729 -1.415 12.856 1.00 84.75 286 GLU A CA 1
ATOM 2265 C C . GLU A 1 286 ? -6.864 0.104 12.663 1.00 84.75 286 GLU A C 1
ATOM 2267 O O . GLU A 1 286 ? -7.227 0.829 13.583 1.00 84.75 286 GLU A O 1
ATOM 2272 N N . LEU A 1 287 ? -6.607 0.597 11.454 1.00 80.06 287 LEU A N 1
ATOM 2273 C CA . LEU A 1 287 ? -6.900 1.972 11.055 1.00 80.06 287 LEU A CA 1
ATOM 2274 C C . LEU A 1 287 ? -8.404 2.089 10.761 1.00 80.06 287 LEU A C 1
ATOM 2276 O O . LEU A 1 287 ? -8.864 1.632 9.714 1.00 80.06 287 LEU A O 1
ATOM 2280 N N . THR A 1 288 ? -9.196 2.660 11.669 1.00 73.88 288 THR A N 1
ATOM 2281 C CA . THR A 1 288 ? -10.673 2.617 11.572 1.00 73.88 288 THR A CA 1
ATOM 2282 C C . THR A 1 288 ? -11.255 3.824 10.838 1.00 73.88 288 THR A C 1
ATOM 2284 O O . THR A 1 288 ? -12.226 3.695 10.083 1.00 73.88 288 THR A O 1
ATOM 2287 N N . SER A 1 289 ? -10.626 4.990 10.992 1.00 69.75 289 SER A N 1
ATOM 2288 C CA . SER A 1 289 ? -10.935 6.206 10.234 1.00 69.75 289 SER A CA 1
ATOM 2289 C C . SER A 1 289 ? -10.347 6.173 8.815 1.00 69.75 289 SER A C 1
ATOM 2291 O O . SER A 1 289 ? -9.438 5.400 8.509 1.00 69.75 289 SER A O 1
ATOM 2293 N N . THR A 1 290 ? -10.869 7.029 7.929 1.00 73.06 290 THR A N 1
ATOM 2294 C CA . THR A 1 290 ? -10.366 7.182 6.549 1.00 73.06 290 THR A CA 1
ATOM 2295 C C . THR A 1 290 ? -8.899 7.617 6.517 1.00 73.06 290 THR A C 1
ATOM 2297 O O . THR A 1 290 ? -8.149 7.151 5.655 1.00 73.06 290 THR A O 1
ATOM 2300 N N . SER A 1 291 ? -8.500 8.464 7.467 1.00 82.75 291 SER A N 1
ATOM 2301 C CA . SER A 1 291 ? -7.112 8.823 7.714 1.00 82.75 291 SER A CA 1
ATOM 2302 C C . SER A 1 291 ? -6.819 9.020 9.200 1.00 82.75 291 SER A C 1
ATOM 2304 O O . SER A 1 291 ? -7.734 9.228 10.000 1.00 82.75 291 SER A O 1
ATOM 2306 N N . GLN A 1 292 ? -5.541 8.910 9.555 1.00 90.50 292 GLN A N 1
ATOM 2307 C CA . GLN A 1 292 ? -5.004 9.126 10.897 1.00 90.50 292 GLN A CA 1
ATOM 2308 C C . GLN A 1 292 ? -3.824 10.086 10.810 1.00 90.50 292 GLN A C 1
ATOM 2310 O O . GLN A 1 292 ? -2.948 9.906 9.961 1.00 90.50 292 GLN A O 1
ATOM 2315 N N . ARG A 1 293 ? -3.771 11.080 11.695 1.00 95.06 293 ARG A N 1
ATOM 2316 C CA . ARG A 1 293 ? -2.676 12.049 11.753 1.00 95.06 293 ARG A CA 1
ATOM 2317 C C . ARG A 1 293 ? -1.746 11.729 12.910 1.00 95.06 293 ARG A C 1
ATOM 2319 O O . ARG A 1 293 ? -2.190 11.559 14.041 1.00 95.06 293 ARG A O 1
ATOM 2326 N N . PHE A 1 294 ? -0.455 11.686 12.616 1.00 96.50 294 PHE A N 1
ATOM 2327 C CA . PHE A 1 294 ? 0.619 11.414 13.557 1.00 96.50 294 PHE A CA 1
ATOM 2328 C C . PHE A 1 294 ? 1.523 12.640 13.679 1.00 96.50 294 PHE A C 1
ATOM 2330 O O . PHE A 1 294 ? 2.028 13.131 12.674 1.00 96.50 294 PHE A O 1
ATOM 2337 N N . ASP A 1 295 ? 1.740 13.120 14.898 1.00 96.12 295 ASP A N 1
ATOM 2338 C CA . ASP A 1 295 ? 2.648 14.217 15.228 1.00 96.12 295 ASP A CA 1
ATOM 2339 C C . ASP A 1 295 ? 4.033 13.677 15.605 1.00 96.12 295 ASP A C 1
ATOM 2341 O O . ASP A 1 295 ? 4.196 12.966 16.603 1.00 96.12 295 ASP A O 1
ATOM 2345 N N . LEU A 1 296 ? 5.031 14.031 14.789 1.00 95.56 296 LEU A N 1
ATOM 2346 C CA . LEU A 1 296 ? 6.443 13.666 14.941 1.00 95.56 296 LEU A CA 1
ATOM 2347 C C . LEU A 1 296 ? 7.137 14.422 16.090 1.00 95.56 296 LEU A C 1
ATOM 2349 O O . LEU A 1 296 ? 8.247 14.057 16.499 1.00 95.56 296 LEU A O 1
ATOM 2353 N N . GLY A 1 297 ? 6.489 15.460 16.621 1.00 92.19 297 GLY A N 1
ATOM 2354 C CA . GLY A 1 297 ? 6.966 16.309 17.700 1.00 92.19 297 GLY A CA 1
ATOM 2355 C C . GLY A 1 297 ? 7.795 17.505 17.227 1.00 92.19 297 GLY A C 1
ATOM 2356 O O . GLY A 1 297 ? 8.221 17.611 16.079 1.00 92.19 297 GLY A O 1
ATOM 2357 N N . SER A 1 298 ? 8.084 18.416 18.159 1.00 87.31 298 SER A N 1
ATOM 2358 C CA . SER A 1 298 ? 8.733 19.711 17.885 1.00 87.31 298 SER A CA 1
ATOM 2359 C C . SER A 1 298 ? 10.138 19.619 17.275 1.00 87.31 298 SER A C 1
ATOM 2361 O O . SER A 1 298 ? 10.594 20.544 16.605 1.00 87.31 298 SER A O 1
ATOM 2363 N N . THR A 1 299 ? 10.827 18.500 17.477 1.00 89.50 299 THR A N 1
ATOM 2364 C CA . THR A 1 299 ? 12.180 18.232 16.969 1.00 89.50 299 THR A CA 1
ATOM 2365 C C . THR A 1 299 ? 12.182 17.403 15.675 1.00 89.50 299 THR A C 1
ATOM 2367 O O . THR A 1 299 ? 13.217 16.882 15.276 1.00 89.50 299 THR A O 1
ATOM 2370 N N . ALA A 1 300 ? 11.043 17.287 14.978 1.00 91.00 300 ALA A N 1
ATOM 2371 C CA . ALA A 1 300 ? 10.946 16.592 13.688 1.00 91.00 300 ALA A CA 1
ATOM 2372 C C . ALA A 1 300 ? 11.823 17.213 12.587 1.00 91.00 300 ALA A C 1
ATOM 2374 O O . ALA A 1 300 ? 12.329 16.500 11.727 1.00 91.00 300 ALA A O 1
ATOM 2375 N N . HIS A 1 301 ? 12.055 18.526 12.640 1.00 89.62 301 HIS A N 1
ATOM 2376 C CA . HIS A 1 301 ? 12.918 19.241 11.697 1.00 89.62 301 HIS A CA 1
ATOM 2377 C C . HIS A 1 301 ? 14.382 18.749 11.700 1.00 89.62 301 HIS A C 1
ATOM 2379 O O . HIS A 1 301 ? 15.091 18.935 10.717 1.00 89.62 301 HIS A O 1
ATOM 2385 N N . GLU A 1 302 ? 14.838 18.082 12.767 1.00 91.31 302 GLU A N 1
ATOM 2386 C CA . GLU A 1 302 ? 16.181 17.483 12.850 1.00 91.31 302 GLU A CA 1
ATOM 2387 C C . GLU A 1 302 ? 16.349 16.251 11.942 1.00 91.31 302 GLU A C 1
ATOM 2389 O O . GLU A 1 302 ? 17.467 15.795 11.710 1.00 91.31 302 GLU A O 1
ATOM 2394 N N . LEU A 1 303 ? 15.251 15.698 11.412 1.00 90.75 303 LEU A N 1
ATOM 2395 C CA . LEU A 1 303 ? 15.274 14.567 10.478 1.00 90.75 303 LEU A CA 1
ATOM 2396 C C . LEU A 1 303 ? 15.732 14.971 9.066 1.00 90.75 303 LEU A C 1
ATOM 2398 O O . LEU A 1 303 ? 16.052 14.101 8.254 1.00 90.75 303 LEU A O 1
ATOM 2402 N N . GLY A 1 304 ? 15.789 16.277 8.789 1.00 87.75 304 GLY A N 1
ATOM 2403 C CA . GLY A 1 304 ? 16.044 16.842 7.469 1.00 87.75 304 GLY A CA 1
ATOM 2404 C C . GLY A 1 304 ? 14.786 16.918 6.600 1.00 87.75 304 GLY A C 1
ATOM 2405 O O . GLY A 1 304 ? 13.702 16.489 6.991 1.00 87.75 304 GLY A O 1
ATOM 2406 N N . ASP A 1 305 ? 14.948 17.464 5.396 1.00 82.94 305 ASP A N 1
ATOM 2407 C CA . ASP A 1 305 ? 13.820 17.807 4.520 1.00 82.94 305 ASP A CA 1
ATOM 2408 C C . ASP A 1 305 ? 13.297 16.613 3.695 1.00 82.94 305 ASP A C 1
ATOM 2410 O O . ASP A 1 305 ? 12.222 16.693 3.101 1.00 82.94 305 ASP A O 1
ATOM 2414 N N . GLN A 1 306 ? 14.037 15.500 3.636 1.00 88.25 306 GLN A N 1
ATOM 2415 C CA . GLN A 1 306 ? 13.658 14.270 2.920 1.00 88.25 306 GLN A CA 1
ATOM 2416 C C . GLN A 1 306 ? 14.025 13.014 3.733 1.00 88.25 306 GLN A C 1
ATOM 2418 O O . GLN A 1 306 ? 14.889 12.241 3.318 1.00 88.25 306 GLN A O 1
ATOM 2423 N N . PRO A 1 307 ? 13.412 12.802 4.909 1.00 92.94 307 PRO A N 1
ATOM 2424 C CA . PRO A 1 307 ? 13.667 11.602 5.693 1.00 92.94 307 PRO A CA 1
ATOM 2425 C C . PRO A 1 307 ? 13.041 10.370 5.034 1.00 92.94 307 PRO A C 1
ATOM 2427 O O . PRO A 1 307 ? 12.103 10.475 4.243 1.00 92.94 307 PRO A O 1
ATOM 2430 N N . TRP A 1 308 ? 13.514 9.185 5.405 1.00 92.88 308 TRP A N 1
ATOM 2431 C CA . TRP A 1 308 ? 12.877 7.934 5.000 1.00 92.88 308 TRP A CA 1
ATOM 2432 C C . TRP A 1 308 ? 11.676 7.654 5.892 1.00 92.88 308 TRP A C 1
ATOM 2434 O O . TRP A 1 308 ? 11.778 7.746 7.112 1.00 92.88 308 TRP A O 1
ATOM 2444 N N . ILE A 1 309 ? 10.544 7.299 5.291 1.00 94.88 309 ILE A N 1
ATOM 2445 C CA . ILE A 1 309 ? 9.298 7.004 6.000 1.00 94.88 309 ILE A CA 1
ATOM 2446 C C . ILE A 1 309 ? 8.892 5.575 5.672 1.00 94.88 309 ILE A C 1
ATOM 2448 O O . ILE A 1 309 ? 8.803 5.208 4.501 1.00 94.88 309 ILE A O 1
ATOM 2452 N N . ALA A 1 310 ? 8.619 4.776 6.694 1.00 94.44 310 ALA A N 1
ATOM 2453 C CA . ALA A 1 310 ? 8.155 3.409 6.548 1.00 94.44 310 ALA A CA 1
ATOM 2454 C C . ALA A 1 310 ? 6.946 3.110 7.419 1.00 94.44 310 ALA A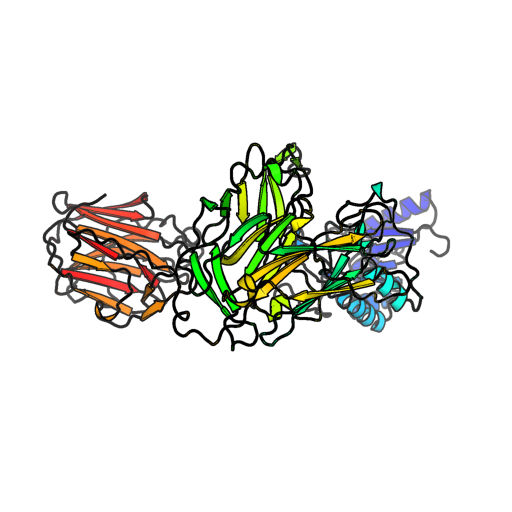 C 1
ATOM 2456 O O . ALA A 1 310 ? 6.694 3.755 8.436 1.00 94.44 310 ALA A O 1
ATOM 2457 N N . ALA A 1 311 ? 6.217 2.079 7.018 1.00 94.62 311 ALA A N 1
ATOM 2458 C CA . ALA A 1 311 ? 5.176 1.480 7.825 1.00 94.62 311 ALA A CA 1
ATOM 2459 C C . ALA A 1 311 ? 5.330 -0.040 7.817 1.00 94.62 311 ALA A C 1
ATOM 2461 O O . ALA A 1 311 ? 5.671 -0.634 6.791 1.00 94.62 311 ALA A O 1
ATOM 2462 N N . GLY A 1 312 ? 5.054 -0.646 8.968 1.00 92.44 312 GLY A N 1
ATOM 2463 C CA . GLY A 1 312 ? 4.888 -2.084 9.129 1.00 92.44 312 GLY A CA 1
ATOM 2464 C C . GLY A 1 312 ? 3.439 -2.389 9.489 1.00 92.44 312 GLY A C 1
ATOM 2465 O O . GLY A 1 312 ? 2.888 -1.769 10.400 1.00 92.44 312 GLY A O 1
ATOM 2466 N N . TRP A 1 313 ? 2.801 -3.318 8.785 1.00 91.94 313 TRP A N 1
ATOM 2467 C CA . TRP A 1 313 ? 1.415 -3.717 9.036 1.00 91.94 313 TRP A CA 1
ATOM 2468 C C . TRP A 1 313 ? 1.223 -5.223 8.868 1.00 91.94 313 TRP A C 1
ATOM 2470 O O . TRP A 1 313 ? 2.020 -5.895 8.217 1.00 91.94 313 TRP A O 1
ATOM 2480 N N . ALA A 1 314 ? 0.173 -5.766 9.482 1.00 87.12 314 ALA A N 1
ATOM 2481 C CA . ALA A 1 314 ? -0.115 -7.194 9.421 1.00 87.12 314 ALA A CA 1
ATOM 2482 C C . ALA A 1 314 ? -0.431 -7.625 7.982 1.00 87.12 314 ALA A C 1
ATOM 2484 O O . ALA A 1 314 ? -1.228 -6.978 7.293 1.00 87.12 314 ALA A O 1
ATOM 2485 N N . PHE A 1 315 ? 0.160 -8.737 7.545 1.00 79.69 315 PHE A N 1
ATOM 2486 C CA . PHE A 1 315 ? -0.122 -9.326 6.242 1.00 79.69 315 PHE A CA 1
ATOM 2487 C C . PHE A 1 315 ? -1.590 -9.757 6.150 1.00 79.69 315 PHE A C 1
ATOM 2489 O O . PHE A 1 315 ? -2.105 -10.451 7.026 1.00 79.69 315 PHE A O 1
ATOM 2496 N N . GLU A 1 316 ? -2.267 -9.359 5.070 1.00 74.12 316 GLU A N 1
ATOM 2497 C CA . GLU A 1 316 ? -3.646 -9.762 4.795 1.00 74.12 316 GLU A CA 1
ATOM 2498 C C . GLU A 1 316 ? -3.683 -10.716 3.585 1.00 74.12 316 GLU A C 1
ATOM 2500 O O . GLU A 1 316 ? -3.600 -10.257 2.444 1.00 74.12 316 GLU A O 1
ATOM 2505 N N . PRO A 1 317 ? -3.866 -12.035 3.789 1.00 65.00 317 PRO A N 1
ATOM 2506 C CA . PRO A 1 317 ? -3.842 -13.015 2.698 1.00 65.00 317 PRO A CA 1
ATOM 2507 C C . PRO A 1 317 ? -4.928 -12.802 1.636 1.00 65.00 317 PRO A C 1
ATOM 2509 O O . PRO A 1 317 ? -4.751 -13.172 0.479 1.00 65.00 317 PRO A O 1
ATOM 2512 N N . THR A 1 318 ? -6.061 -12.212 2.019 1.00 62.69 318 THR A N 1
ATOM 2513 C CA . THR A 1 318 ? -7.180 -11.886 1.119 1.00 62.69 318 THR A CA 1
ATOM 2514 C C . THR A 1 318 ? -6.905 -10.651 0.264 1.00 62.69 318 THR A C 1
ATOM 2516 O O . THR A 1 318 ? -7.560 -10.462 -0.760 1.00 62.69 318 THR A O 1
ATOM 2519 N N . SER A 1 319 ? -5.939 -9.816 0.658 1.00 65.38 319 SER A N 1
ATOM 2520 C CA . SER A 1 319 ? -5.546 -8.601 -0.055 1.00 65.38 319 SER A CA 1
ATOM 2521 C C . SER A 1 319 ? -4.030 -8.360 0.055 1.00 65.38 319 SER A C 1
ATOM 2523 O O . SER A 1 319 ? -3.589 -7.339 0.588 1.00 65.38 319 SER A O 1
ATOM 2525 N N . PRO A 1 320 ? -3.199 -9.281 -0.467 1.00 62.38 320 PRO A N 1
ATOM 2526 C CA . PRO A 1 320 ? -1.756 -9.300 -0.207 1.00 62.38 320 PRO A CA 1
ATOM 2527 C C . PRO A 1 320 ? -1.005 -8.114 -0.829 1.00 62.38 320 PRO A C 1
ATOM 2529 O O . PRO A 1 320 ? 0.146 -7.863 -0.490 1.00 62.38 320 PRO A O 1
ATOM 2532 N N . LEU A 1 321 ? -1.647 -7.373 -1.735 1.00 68.62 321 LEU A N 1
ATOM 2533 C CA . LEU A 1 321 ? -1.081 -6.211 -2.428 1.00 68.62 321 LEU A CA 1
ATOM 2534 C C . LEU A 1 321 ? -1.644 -4.880 -1.924 1.00 68.62 321 LEU A C 1
ATOM 2536 O O . LEU A 1 321 ? -1.323 -3.821 -2.469 1.00 68.62 321 LEU A O 1
ATOM 2540 N 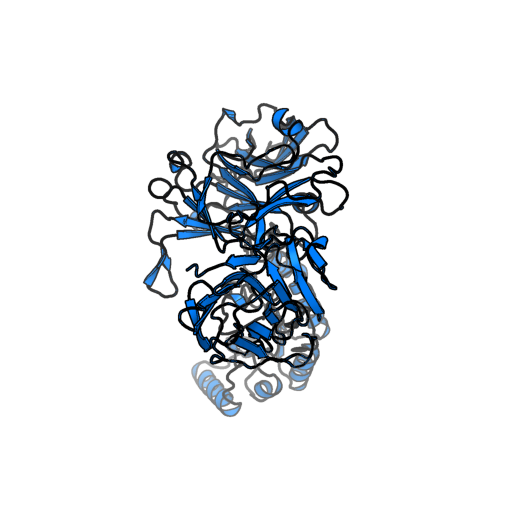N . ALA A 1 322 ? -2.531 -4.905 -0.929 1.00 69.00 322 ALA A N 1
ATOM 2541 C CA . ALA A 1 322 ? -3.040 -3.672 -0.363 1.00 69.00 322 ALA A CA 1
ATOM 2542 C C . ALA A 1 322 ? -1.933 -2.963 0.420 1.00 69.00 322 ALA A C 1
ATOM 2544 O O . ALA A 1 322 ? -1.276 -3.541 1.281 1.00 69.00 322 ALA A O 1
ATOM 2545 N N . GLY A 1 323 ? -1.744 -1.689 0.093 1.00 77.81 323 GLY A N 1
ATOM 2546 C CA . GLY A 1 323 ? -0.760 -0.827 0.726 1.00 77.81 323 GLY A CA 1
ATOM 2547 C C . GLY A 1 323 ? -1.389 0.294 1.540 1.00 77.81 323 GLY A C 1
ATOM 2548 O O . GLY A 1 323 ? -2.611 0.448 1.600 1.00 77.81 323 GLY A O 1
ATOM 2549 N N . LEU A 1 324 ? -0.516 1.115 2.105 1.00 85.25 324 LEU A N 1
ATOM 2550 C CA . LEU A 1 324 ? -0.837 2.364 2.782 1.00 85.25 324 LEU A CA 1
ATOM 2551 C C . LEU A 1 324 ? -0.440 3.554 1.905 1.00 85.25 324 LEU A C 1
ATOM 2553 O O . LEU A 1 324 ? 0.333 3.433 0.952 1.00 85.25 324 LEU A O 1
ATOM 2557 N N . LYS A 1 325 ? -0.967 4.731 2.226 1.00 88.06 325 LYS A N 1
ATOM 2558 C CA . LYS A 1 325 ? -0.430 5.996 1.723 1.00 88.06 325 LYS A CA 1
ATOM 2559 C C . LYS A 1 325 ? -0.056 6.865 2.905 1.00 88.06 325 LYS A C 1
ATOM 2561 O O . LYS A 1 325 ? -0.833 6.955 3.849 1.00 88.06 325 LYS A O 1
ATOM 2566 N N . VAL A 1 326 ? 1.082 7.535 2.808 1.00 92.62 326 VAL A N 1
ATOM 2567 C CA . VAL A 1 326 ? 1.453 8.606 3.731 1.00 92.62 326 VAL A CA 1
ATOM 2568 C C . VAL A 1 326 ? 1.377 9.931 2.987 1.00 92.62 326 VAL A C 1
ATOM 2570 O O . VAL A 1 326 ? 1.862 10.050 1.859 1.00 92.62 326 VAL A O 1
ATOM 2573 N N . LEU A 1 327 ? 0.734 10.918 3.594 1.00 92.94 327 LEU A N 1
ATOM 2574 C CA . LEU A 1 327 ? 0.720 12.292 3.135 1.00 92.94 327 LEU A CA 1
ATOM 2575 C C . LEU A 1 327 ? 1.551 13.135 4.093 1.00 92.94 327 LEU A C 1
ATOM 2577 O O . LEU A 1 327 ? 1.429 13.025 5.310 1.00 92.94 327 LEU A O 1
ATOM 2581 N N . ALA A 1 328 ? 2.390 13.981 3.513 1.00 91.88 328 ALA A N 1
ATOM 2582 C CA . ALA A 1 328 ? 3.206 14.939 4.238 1.00 91.88 328 ALA A CA 1
ATOM 2583 C C . ALA A 1 328 ? 3.122 16.280 3.521 1.00 91.88 328 ALA A C 1
ATOM 2585 O O . ALA A 1 328 ? 3.092 16.329 2.284 1.00 91.88 328 ALA A O 1
ATOM 2586 N N . ARG A 1 329 ? 3.078 17.374 4.276 1.00 92.31 329 ARG A N 1
ATOM 2587 C CA . ARG A 1 329 ? 3.083 18.714 3.693 1.00 92.31 329 ARG A CA 1
ATOM 2588 C C . ARG A 1 329 ? 4.391 18.945 2.943 1.00 92.31 329 ARG A C 1
ATOM 2590 O O . ARG A 1 329 ? 5.461 18.658 3.466 1.00 92.31 329 ARG A O 1
ATOM 2597 N N . SER A 1 330 ? 4.318 19.453 1.716 1.00 88.94 330 SER A N 1
ATOM 2598 C CA . SER A 1 330 ? 5.508 19.850 0.961 1.00 88.94 330 SER A CA 1
ATOM 2599 C C . SER A 1 330 ? 5.913 21.277 1.313 1.00 88.94 330 SER A C 1
ATOM 2601 O O . SER A 1 330 ? 5.047 22.127 1.524 1.00 88.94 330 SER A O 1
ATOM 2603 N N . VAL A 1 331 ? 7.219 21.554 1.289 1.00 88.44 331 VAL A N 1
ATOM 2604 C CA . VAL A 1 331 ? 7.754 22.923 1.389 1.00 88.44 331 VAL A CA 1
ATOM 2605 C C . VAL A 1 331 ? 7.233 23.797 0.244 1.00 88.44 331 VAL A C 1
ATOM 2607 O O . VAL A 1 331 ? 6.868 24.952 0.451 1.00 88.44 331 VAL A O 1
ATOM 2610 N N . ASN A 1 332 ? 7.156 23.235 -0.966 1.00 83.94 332 ASN A N 1
ATOM 2611 C CA . ASN A 1 332 ? 6.731 23.949 -2.165 1.00 83.94 332 ASN A CA 1
ATOM 2612 C C . ASN A 1 332 ? 5.336 23.506 -2.609 1.00 83.94 332 ASN A C 1
ATOM 2614 O O . ASN A 1 332 ? 4.996 22.324 -2.581 1.00 83.94 332 ASN A O 1
ATOM 2618 N N . GLN A 1 333 ? 4.550 24.454 -3.114 1.00 82.44 333 GLN A N 1
ATOM 2619 C CA . GLN A 1 333 ? 3.308 24.143 -3.813 1.00 82.44 333 GLN A CA 1
ATOM 2620 C C . GLN A 1 333 ? 3.589 23.284 -5.055 1.00 82.44 333 GLN A C 1
ATOM 2622 O O . GLN A 1 333 ? 4.508 23.550 -5.831 1.00 82.44 333 GLN A O 1
ATOM 2627 N N . ILE A 1 334 ? 2.790 22.235 -5.242 1.00 77.25 334 ILE A N 1
ATOM 2628 C CA . ILE A 1 334 ? 2.915 21.290 -6.349 1.00 77.25 334 ILE A CA 1
ATOM 2629 C C . ILE A 1 334 ? 1.840 21.639 -7.372 1.00 77.25 334 ILE A C 1
ATOM 2631 O O . ILE A 1 334 ? 0.658 21.389 -7.140 1.00 77.25 334 ILE A O 1
ATOM 2635 N N . ALA A 1 335 ? 2.247 22.213 -8.502 1.00 72.56 335 ALA A N 1
ATOM 2636 C CA . ALA A 1 335 ? 1.357 22.386 -9.642 1.00 72.56 335 ALA A CA 1
ATOM 2637 C C . ALA A 1 335 ? 1.024 21.012 -10.237 1.00 72.56 335 ALA A C 1
ATOM 2639 O O . ALA A 1 335 ? 1.923 20.231 -10.559 1.00 72.56 335 ALA A O 1
ATOM 2640 N N . LEU A 1 336 ? -0.266 20.711 -10.351 1.00 54.16 336 LEU A N 1
ATOM 2641 C CA . LEU A 1 336 ? -0.756 19.510 -11.007 1.00 54.16 336 LEU A CA 1
ATOM 2642 C C . LEU A 1 336 ? -0.875 19.770 -12.509 1.00 54.16 336 LEU A C 1
ATOM 2644 O O . LEU A 1 336 ? -1.365 20.819 -12.938 1.00 54.16 336 LEU A O 1
ATOM 2648 N N . SER A 1 337 ? -0.449 18.789 -13.302 1.00 44.53 337 SER A N 1
ATOM 2649 C CA . SER A 1 337 ? -0.738 18.750 -14.735 1.00 44.53 337 SER A CA 1
ATOM 2650 C C . SER A 1 337 ? -2.234 18.562 -14.984 1.00 44.53 337 SER A C 1
ATOM 2652 O O . SER A 1 337 ? -2.753 19.134 -15.936 1.00 44.53 337 SER A O 1
ATOM 2654 N N . GLU A 1 338 ? -2.938 17.846 -14.096 1.00 36.84 338 GLU A N 1
ATOM 2655 C CA . GLU A 1 338 ? -4.386 17.641 -14.166 1.00 36.84 338 GLU A CA 1
ATOM 2656 C C . GLU A 1 338 ? -5.063 17.642 -12.773 1.00 36.84 338 GLU A C 1
ATOM 2658 O O . GLU A 1 338 ? -4.608 16.928 -11.873 1.00 36.84 338 GLU A O 1
ATOM 2663 N N . PRO A 1 339 ? -6.146 18.427 -12.567 1.00 44.03 339 PRO A N 1
ATOM 2664 C CA . PRO A 1 339 ? -6.631 19.469 -13.473 1.00 44.03 339 PRO A CA 1
ATOM 2665 C C . PRO A 1 339 ? -5.572 20.568 -13.610 1.00 44.03 339 PRO A C 1
ATOM 2667 O O . PRO A 1 339 ? -5.062 21.053 -12.598 1.00 44.03 339 PRO A O 1
ATOM 2670 N N . MET A 1 340 ? -5.241 20.949 -14.844 1.00 46.19 340 MET A N 1
ATOM 2671 C CA . MET A 1 340 ? -4.160 21.890 -15.139 1.00 46.19 340 MET A CA 1
ATOM 2672 C C . MET A 1 340 ? -4.341 23.196 -14.355 1.00 46.19 340 MET A C 1
ATOM 2674 O O . MET A 1 340 ? -5.400 23.820 -14.408 1.00 46.19 340 MET A O 1
ATOM 2678 N N . GLY A 1 341 ? -3.312 23.592 -13.602 1.00 56.03 341 GLY A N 1
ATOM 2679 C CA . GLY A 1 341 ? -3.343 24.783 -12.743 1.00 56.03 341 GLY A CA 1
ATOM 2680 C C . GLY A 1 341 ? -3.858 24.539 -11.321 1.00 56.03 341 GLY A C 1
ATOM 2681 O O . GLY A 1 341 ? -3.803 25.445 -10.491 1.00 56.03 341 GLY A O 1
ATOM 2682 N N . SER A 1 342 ? -4.304 23.321 -11.000 1.00 67.44 342 SER A N 1
ATOM 2683 C CA . SER A 1 342 ? -4.605 22.940 -9.618 1.00 67.44 342 SER A CA 1
ATOM 2684 C C . SER A 1 342 ? -3.321 22.840 -8.805 1.00 67.44 342 SER A C 1
ATOM 2686 O O . SER A 1 342 ? -2.286 22.389 -9.297 1.00 67.44 342 SER A O 1
ATOM 2688 N N . ILE A 1 343 ? -3.393 23.239 -7.539 1.00 73.50 343 ILE A N 1
ATOM 2689 C CA . ILE A 1 343 ? -2.250 23.229 -6.630 1.00 73.50 343 ILE A CA 1
ATOM 2690 C C . ILE A 1 343 ? -2.494 22.201 -5.539 1.00 73.50 343 ILE A C 1
ATOM 2692 O O . ILE A 1 343 ? -3.553 22.168 -4.913 1.00 73.50 343 ILE A O 1
ATOM 2696 N N . ARG A 1 344 ? -1.475 21.389 -5.275 1.00 79.31 344 ARG A N 1
ATOM 2697 C CA . ARG A 1 344 ? -1.430 20.480 -4.141 1.00 79.31 344 ARG A CA 1
ATOM 2698 C C . ARG A 1 344 ? -0.353 20.919 -3.157 1.00 79.31 344 ARG A C 1
ATOM 2700 O O . ARG A 1 344 ? 0.750 21.281 -3.547 1.00 79.31 344 ARG A O 1
ATOM 2707 N N . THR A 1 345 ? -0.667 20.860 -1.870 1.00 83.94 345 THR A N 1
ATOM 2708 C CA . THR A 1 345 ? 0.249 21.237 -0.779 1.00 83.94 345 THR A CA 1
ATOM 2709 C C . THR A 1 345 ? 0.902 20.040 -0.093 1.00 83.94 345 THR A C 1
ATOM 2711 O O . THR A 1 345 ? 1.764 20.222 0.757 1.00 83.94 345 THR A O 1
ATOM 2714 N N . HIS A 1 346 ? 0.506 18.819 -0.455 1.00 85.50 346 HIS A N 1
ATOM 2715 C CA . HIS A 1 346 ? 0.974 17.582 0.161 1.00 85.50 346 HIS A CA 1
ATOM 2716 C C . HIS A 1 346 ? 1.616 16.655 -0.870 1.00 85.50 346 HIS A C 1
ATOM 2718 O O . HIS A 1 346 ? 1.091 16.463 -1.971 1.00 85.50 346 HIS A O 1
ATOM 2724 N N . VAL A 1 347 ? 2.723 16.034 -0.477 1.00 83.19 347 VAL A N 1
ATOM 2725 C CA . VAL A 1 347 ? 3.327 14.891 -1.161 1.00 83.19 347 VAL A CA 1
ATOM 2726 C C . VAL A 1 347 ? 2.549 13.631 -0.776 1.00 83.19 347 VAL A C 1
ATOM 2728 O O . VAL A 1 347 ? 2.083 13.512 0.354 1.00 83.19 347 VAL A O 1
ATOM 2731 N N . THR A 1 348 ? 2.389 12.682 -1.701 1.00 84.06 348 THR A N 1
ATOM 2732 C CA . THR A 1 348 ? 1.870 11.342 -1.384 1.00 84.06 348 THR A CA 1
ATOM 2733 C C . THR A 1 348 ? 2.937 10.303 -1.603 1.00 84.06 348 THR A C 1
ATOM 2735 O O . THR A 1 348 ? 3.506 10.223 -2.687 1.00 84.06 348 THR A O 1
ATOM 2738 N N . LEU A 1 349 ? 3.132 9.483 -0.582 1.00 84.00 349 LEU A N 1
ATOM 2739 C CA . LEU A 1 349 ? 4.068 8.377 -0.550 1.00 84.00 349 LEU A CA 1
ATOM 2740 C C . LEU A 1 349 ? 3.252 7.083 -0.555 1.00 84.00 349 LEU A C 1
ATOM 2742 O O . LEU A 1 349 ? 2.631 6.749 0.458 1.00 84.00 349 LEU A O 1
ATOM 2746 N N . PRO A 1 350 ? 3.150 6.385 -1.695 1.00 81.00 350 PRO A N 1
ATOM 2747 C CA . PRO A 1 350 ? 2.531 5.072 -1.723 1.00 81.00 350 PRO A CA 1
ATOM 2748 C C . PRO A 1 350 ? 3.468 4.053 -1.064 1.00 81.00 350 PRO A C 1
ATOM 2750 O O . PRO A 1 350 ? 4.597 3.872 -1.502 1.00 81.00 350 PRO A O 1
ATOM 2753 N N . LEU A 1 351 ? 2.980 3.359 -0.040 1.00 84.94 351 LEU A N 1
ATOM 2754 C CA . LEU A 1 351 ? 3.659 2.240 0.609 1.00 84.94 351 LEU A CA 1
ATOM 2755 C C . LEU A 1 351 ? 2.945 0.956 0.183 1.00 84.94 351 LEU A C 1
ATOM 2757 O O . LEU A 1 351 ? 1.996 0.524 0.837 1.00 84.94 351 LEU A O 1
ATOM 2761 N N . LYS A 1 352 ? 3.326 0.392 -0.969 1.00 73.56 352 LYS A N 1
ATOM 2762 C CA . LYS A 1 352 ? 2.650 -0.772 -1.563 1.00 73.56 352 LYS A CA 1
ATOM 2763 C C . LYS A 1 352 ? 3.589 -1.974 -1.692 1.00 73.56 352 LYS A C 1
ATOM 2765 O O . LYS A 1 352 ? 4.706 -1.788 -2.163 1.00 73.56 352 LYS A O 1
ATOM 2770 N N . PRO A 1 353 ? 3.123 -3.193 -1.365 1.00 65.81 353 PRO A N 1
ATOM 2771 C CA . PRO A 1 353 ? 3.859 -4.419 -1.644 1.00 65.81 353 PRO A CA 1
ATOM 2772 C C . PRO A 1 353 ? 4.012 -4.695 -3.138 1.00 65.81 353 PRO A C 1
ATOM 2774 O O . PRO A 1 353 ? 3.092 -4.450 -3.919 1.00 65.81 353 PRO A O 1
ATOM 2777 N N . ALA A 1 354 ? 5.165 -5.238 -3.524 1.00 53.69 354 ALA A N 1
ATOM 2778 C CA . ALA A 1 354 ? 5.469 -5.583 -4.906 1.00 53.69 354 ALA A CA 1
ATOM 2779 C C . ALA A 1 354 ? 5.122 -7.037 -5.261 1.00 53.69 354 ALA A C 1
ATOM 2781 O O . ALA A 1 354 ? 5.193 -7.936 -4.425 1.00 53.69 354 ALA A O 1
ATOM 2782 N N . ASN A 1 355 ? 4.790 -7.270 -6.535 1.00 46.56 355 ASN A N 1
ATOM 2783 C CA . ASN A 1 355 ? 4.526 -8.593 -7.108 1.00 46.56 355 ASN A CA 1
ATOM 2784 C C . ASN A 1 355 ? 5.833 -9.349 -7.419 1.00 46.56 355 ASN A C 1
ATOM 2786 O O . ASN A 1 355 ? 6.195 -9.445 -8.587 1.00 46.56 355 ASN A O 1
ATOM 2790 N N . LYS A 1 356 ? 6.518 -9.954 -6.442 1.00 47.25 356 LYS A N 1
ATOM 2791 C CA . LYS A 1 356 ? 7.541 -10.961 -6.789 1.00 47.25 356 LYS A CA 1
ATOM 2792 C C . LYS A 1 356 ? 6.850 -12.291 -7.144 1.00 47.25 356 LYS A C 1
ATOM 2794 O O . LYS A 1 356 ? 6.233 -12.889 -6.264 1.00 47.25 356 LYS A O 1
ATOM 2799 N N . PRO A 1 357 ? 6.907 -12.801 -8.395 1.00 37.31 357 PRO A N 1
ATOM 2800 C CA . PRO A 1 357 ? 6.007 -13.878 -8.839 1.00 37.31 357 PRO A CA 1
ATOM 2801 C C . PRO A 1 357 ? 6.310 -15.294 -8.336 1.00 37.31 357 PRO A C 1
ATOM 2803 O O . PRO A 1 357 ? 5.657 -16.230 -8.801 1.00 37.31 357 PRO A O 1
ATOM 2806 N N . ARG A 1 358 ? 7.280 -15.498 -7.431 1.00 38.31 358 ARG A N 1
ATOM 2807 C CA . ARG A 1 358 ? 7.645 -16.852 -6.971 1.00 38.31 358 ARG A CA 1
ATOM 2808 C C . ARG A 1 358 ? 7.893 -17.068 -5.484 1.00 38.31 358 ARG A C 1
ATOM 2810 O O . ARG A 1 358 ? 8.031 -18.224 -5.105 1.00 38.31 358 ARG A O 1
ATOM 2817 N N . GLU A 1 359 ? 7.899 -16.059 -4.626 1.00 42.28 359 GLU A N 1
ATOM 2818 C CA . GLU A 1 359 ? 8.283 -16.280 -3.229 1.00 42.28 359 GLU A CA 1
ATOM 2819 C C . GLU A 1 359 ? 7.380 -15.454 -2.318 1.00 42.28 359 GLU A C 1
ATOM 2821 O O . GLU A 1 359 ? 7.306 -14.232 -2.441 1.00 42.28 359 GLU A O 1
ATOM 2826 N N . ILE A 1 360 ? 6.665 -16.127 -1.410 1.00 46.84 360 ILE A N 1
ATOM 2827 C CA . ILE A 1 360 ? 6.208 -15.479 -0.181 1.00 46.84 360 ILE A CA 1
ATOM 2828 C C . ILE A 1 360 ? 7.494 -14.952 0.451 1.00 46.84 360 ILE A C 1
ATOM 2830 O O . ILE A 1 360 ? 8.352 -15.753 0.824 1.00 46.84 360 ILE A O 1
ATOM 2834 N N . SER A 1 361 ? 7.675 -13.631 0.466 1.00 59.41 361 SER A N 1
ATOM 2835 C CA . SER A 1 361 ? 8.881 -13.043 1.041 1.00 59.41 361 SER A CA 1
ATOM 2836 C C . SER A 1 361 ? 8.996 -13.457 2.508 1.00 59.41 361 SER A C 1
ATOM 2838 O O . SER A 1 361 ? 7.992 -13.805 3.136 1.00 59.41 361 SER A O 1
ATOM 2840 N N . VAL A 1 362 ? 10.208 -13.444 3.062 1.00 62.47 362 VAL A N 1
ATOM 2841 C CA . VAL A 1 362 ? 10.422 -13.820 4.469 1.00 62.47 362 VAL A CA 1
ATOM 2842 C C . VAL A 1 362 ? 9.526 -12.984 5.387 1.00 62.47 362 VAL A C 1
ATOM 2844 O O . VAL A 1 362 ? 8.907 -13.534 6.287 1.00 62.47 362 VAL A O 1
ATOM 2847 N N . GLU A 1 363 ? 9.347 -11.698 5.080 1.00 66.88 363 GLU A N 1
ATOM 2848 C CA . GLU A 1 363 ? 8.474 -10.789 5.827 1.00 66.88 363 GLU A CA 1
ATOM 2849 C C . GLU A 1 363 ? 7.007 -11.245 5.776 1.00 66.88 363 GLU A C 1
ATOM 2851 O O . GLU A 1 363 ? 6.337 -11.318 6.807 1.00 66.88 363 GLU A O 1
ATOM 2856 N N . ALA A 1 364 ? 6.514 -11.627 4.591 1.00 64.44 364 ALA A N 1
ATOM 2857 C CA . ALA A 1 364 ? 5.163 -12.155 4.447 1.00 64.44 364 ALA A CA 1
ATOM 2858 C C . ALA A 1 364 ? 5.006 -13.498 5.177 1.00 64.44 364 ALA A C 1
ATOM 2860 O O . ALA A 1 364 ? 3.991 -13.707 5.837 1.00 64.44 364 ALA A O 1
ATOM 2861 N N . TRP A 1 365 ? 6.005 -14.388 5.112 1.00 63.56 365 TRP A N 1
ATOM 2862 C CA . TRP A 1 365 ? 6.018 -15.662 5.845 1.00 63.56 365 TRP A CA 1
ATOM 2863 C C . TRP A 1 365 ? 5.914 -15.442 7.357 1.00 63.56 365 TRP A C 1
ATOM 2865 O O . TRP A 1 365 ? 5.134 -16.106 8.048 1.00 63.56 365 TRP A O 1
ATOM 2875 N N . GLU A 1 366 ? 6.617 -14.420 7.826 1.00 69.75 366 GLU A N 1
ATOM 2876 C CA . GLU A 1 366 ? 6.578 -13.871 9.171 1.00 69.75 366 GLU A CA 1
ATOM 2877 C C . GLU A 1 366 ? 5.309 -13.067 9.478 1.00 69.75 366 GLU A C 1
ATOM 2879 O O . GLU A 1 366 ? 5.260 -12.446 10.524 1.00 69.75 366 GLU A O 1
ATOM 2884 N N . GLY A 1 367 ? 4.284 -13.068 8.618 1.00 76.44 367 GLY A N 1
ATOM 2885 C CA . GLY A 1 367 ? 2.980 -12.435 8.851 1.00 76.44 367 GLY A CA 1
ATOM 2886 C C . GLY A 1 367 ? 2.972 -10.903 8.812 1.00 76.44 367 GLY A C 1
ATOM 2887 O O . GLY A 1 367 ? 1.961 -10.290 9.167 1.00 76.44 367 GLY A O 1
ATOM 2888 N N . TRP A 1 368 ? 4.051 -10.278 8.339 1.00 84.56 368 TRP A N 1
ATOM 2889 C CA . TRP A 1 368 ? 4.224 -8.828 8.308 1.00 84.56 368 TRP A CA 1
ATOM 2890 C C . TRP A 1 368 ? 4.441 -8.299 6.886 1.00 84.56 368 TRP A C 1
ATOM 2892 O O . TRP A 1 368 ? 4.983 -8.957 6.004 1.00 84.56 368 TRP A O 1
ATOM 2902 N N . GLN A 1 369 ? 4.018 -7.063 6.649 1.00 84.94 369 GLN A N 1
ATOM 2903 C CA . GLN A 1 369 ? 4.367 -6.294 5.460 1.00 84.94 369 GLN A CA 1
ATOM 2904 C C . GLN A 1 369 ? 5.056 -5.015 5.905 1.00 84.94 369 GLN A C 1
ATOM 2906 O O . GLN A 1 369 ? 4.474 -4.228 6.649 1.00 84.94 369 GLN A O 1
ATOM 2911 N N . SER A 1 370 ? 6.287 -4.806 5.448 1.00 86.88 370 SER A N 1
ATOM 2912 C CA . SER A 1 370 ? 7.056 -3.592 5.695 1.00 86.88 370 SER A CA 1
ATOM 2913 C C . SER A 1 370 ? 7.389 -2.917 4.370 1.00 86.88 370 SER A C 1
ATOM 2915 O O . SER A 1 370 ? 7.910 -3.540 3.448 1.00 86.88 370 SER A O 1
ATOM 2917 N N . MET A 1 371 ? 7.056 -1.634 4.253 1.00 87.62 371 MET A N 1
ATOM 2918 C CA . MET A 1 371 ? 7.354 -0.829 3.066 1.00 87.62 371 MET A CA 1
ATOM 2919 C C . MET A 1 371 ? 7.853 0.540 3.489 1.00 87.62 371 MET A C 1
ATOM 2921 O O . MET A 1 371 ? 7.413 1.084 4.502 1.00 87.62 371 MET A O 1
ATOM 2925 N N . LEU A 1 372 ? 8.739 1.106 2.677 1.00 88.44 372 LEU A N 1
ATOM 2926 C CA . LEU A 1 372 ? 9.348 2.409 2.898 1.00 88.44 372 LEU A CA 1
ATOM 2927 C C . LEU A 1 372 ? 9.297 3.253 1.629 1.00 88.44 372 LEU A C 1
ATOM 2929 O O . LEU A 1 372 ? 9.257 2.731 0.516 1.00 88.44 372 LEU A O 1
ATOM 2933 N N . ALA A 1 373 ? 9.317 4.563 1.807 1.00 83.69 373 ALA A N 1
ATOM 2934 C CA . ALA A 1 373 ? 9.440 5.534 0.740 1.00 83.69 373 ALA A CA 1
ATOM 2935 C C . ALA A 1 373 ? 10.233 6.743 1.239 1.00 83.69 373 ALA A C 1
ATOM 2937 O O . ALA A 1 373 ? 10.139 7.131 2.405 1.00 83.69 373 ALA A O 1
ATOM 2938 N N . MET A 1 374 ? 10.972 7.373 0.333 1.00 84.06 374 MET A N 1
ATOM 2939 C CA . MET A 1 374 ? 11.509 8.710 0.551 1.00 84.06 374 MET A CA 1
ATOM 2940 C C . MET A 1 374 ? 10.609 9.728 -0.158 1.00 84.06 374 MET A C 1
ATOM 2942 O O . MET A 1 374 ? 10.146 9.467 -1.275 1.00 84.06 374 MET A O 1
ATOM 2946 N N . PRO A 1 375 ? 10.353 10.901 0.440 1.00 81.62 375 PRO A N 1
ATOM 2947 C CA . PRO A 1 375 ? 9.655 11.972 -0.237 1.00 81.62 375 PRO A CA 1
ATOM 2948 C C . PRO A 1 375 ? 10.360 12.397 -1.531 1.00 81.62 375 PRO A C 1
ATOM 2950 O O . PRO A 1 375 ? 11.509 12.837 -1.478 1.00 81.62 375 PRO A O 1
ATOM 2953 N N . PRO A 1 376 ? 9.685 12.371 -2.698 1.00 72.56 376 PRO A N 1
ATOM 2954 C CA . PRO A 1 376 ? 10.266 12.858 -3.953 1.00 72.56 376 PRO A CA 1
ATOM 2955 C C . PRO A 1 376 ? 10.528 14.373 -3.953 1.00 72.56 376 PRO A C 1
ATOM 2957 O O . PRO A 1 376 ? 11.120 14.898 -4.892 1.00 72.56 376 PRO A O 1
ATOM 2960 N N . ARG A 1 377 ? 10.044 15.095 -2.935 1.00 78.94 377 ARG A N 1
ATOM 2961 C CA . ARG A 1 377 ? 10.235 16.533 -2.719 1.00 78.94 377 ARG A CA 1
ATOM 2962 C C . ARG A 1 377 ? 10.393 16.801 -1.228 1.00 78.94 377 ARG A C 1
ATOM 2964 O O . ARG A 1 377 ? 9.853 16.043 -0.426 1.00 78.94 377 ARG A O 1
ATOM 2971 N N . ALA A 1 378 ? 11.046 17.909 -0.890 1.00 87.56 378 ALA A N 1
ATOM 2972 C CA . ALA A 1 378 ? 11.176 18.376 0.484 1.00 87.56 378 ALA A CA 1
ATOM 2973 C C . ALA A 1 378 ? 9.810 18.479 1.192 1.00 87.56 378 ALA A C 1
ATOM 2975 O O . ALA A 1 378 ? 8.849 19.045 0.640 1.00 87.56 378 ALA A O 1
ATOM 2976 N N . ILE A 1 379 ? 9.741 17.939 2.408 1.00 91.56 379 ILE A N 1
ATOM 2977 C CA . ILE A 1 379 ? 8.578 18.003 3.295 1.00 91.56 379 ILE A CA 1
ATOM 2978 C C . ILE A 1 379 ? 8.790 19.047 4.396 1.00 91.56 379 ILE A C 1
ATOM 2980 O O . ILE A 1 379 ? 9.898 19.237 4.886 1.00 91.56 379 ILE A O 1
ATOM 2984 N N . ASP A 1 380 ? 7.726 19.755 4.769 1.00 92.62 380 ASP A N 1
ATOM 2985 C CA . ASP A 1 380 ? 7.777 20.899 5.686 1.00 92.62 380 ASP A CA 1
ATOM 2986 C C . ASP A 1 380 ? 7.609 20.472 7.151 1.00 92.62 380 ASP A C 1
ATOM 2988 O O . ASP A 1 380 ? 6.653 20.856 7.822 1.00 92.62 380 ASP A O 1
ATOM 2992 N N . LEU A 1 381 ? 8.559 19.687 7.666 1.00 92.62 381 LEU A N 1
ATOM 2993 C CA . LEU A 1 381 ? 8.547 19.241 9.068 1.00 92.62 381 LEU A CA 1
ATOM 2994 C C . LEU A 1 381 ? 8.811 20.367 10.077 1.00 92.62 381 LEU A C 1
ATOM 2996 O O . LEU A 1 381 ? 8.663 20.166 11.282 1.00 92.62 381 LEU A O 1
ATOM 3000 N N . LYS A 1 382 ? 9.223 21.547 9.603 1.00 90.31 382 LYS A N 1
ATOM 3001 C CA . LYS A 1 382 ? 9.454 22.718 10.449 1.00 90.31 382 LYS A CA 1
ATOM 3002 C C . LYS A 1 382 ? 8.144 23.404 10.823 1.00 90.31 382 LYS A C 1
ATOM 3004 O O . LYS A 1 382 ? 7.977 23.769 11.984 1.00 90.31 382 LYS A O 1
ATOM 3009 N N . ASN A 1 383 ? 7.246 23.601 9.857 1.00 90.56 383 ASN A N 1
ATOM 3010 C CA . ASN A 1 383 ? 5.966 24.269 10.101 1.00 90.56 383 ASN A CA 1
ATOM 3011 C C . ASN A 1 383 ? 4.809 23.282 10.308 1.00 90.56 383 ASN A C 1
ATOM 3013 O O . ASN A 1 383 ? 3.799 23.657 10.900 1.00 90.56 383 ASN A O 1
ATOM 3017 N N . ASP A 1 384 ? 4.937 22.049 9.818 1.00 93.06 384 ASP A N 1
ATOM 3018 C CA . ASP A 1 384 ? 3.927 20.999 9.936 1.00 93.06 384 ASP A CA 1
ATOM 3019 C C . ASP A 1 384 ? 4.602 19.640 10.205 1.00 93.06 384 ASP A C 1
ATOM 3021 O O . ASP A 1 384 ? 4.879 18.876 9.276 1.00 93.06 384 ASP A O 1
ATOM 3025 N N . PRO A 1 385 ? 4.899 19.317 11.478 1.00 94.69 385 PRO A N 1
ATOM 3026 C CA . PRO A 1 385 ? 5.577 18.081 11.860 1.00 94.69 385 PRO A CA 1
ATOM 3027 C C . PRO A 1 385 ? 4.626 16.870 11.854 1.00 94.69 385 PRO A C 1
ATOM 3029 O O . PRO A 1 385 ? 4.772 15.969 12.679 1.00 94.69 385 PRO A O 1
ATOM 3032 N N . THR A 1 386 ? 3.631 16.834 10.963 1.00 96.00 386 THR A N 1
ATOM 3033 C CA . THR A 1 386 ? 2.629 15.764 10.931 1.00 96.00 386 THR A CA 1
ATOM 3034 C C . THR A 1 386 ? 2.732 14.882 9.692 1.00 96.00 386 THR A C 1
ATOM 3036 O O . THR A 1 386 ? 3.062 15.330 8.593 1.00 96.00 386 THR A O 1
ATOM 3039 N N . LEU A 1 387 ? 2.426 13.597 9.878 1.00 96.56 387 LEU A N 1
ATOM 3040 C CA . LEU A 1 387 ? 2.214 12.627 8.809 1.00 96.56 387 LEU A CA 1
ATOM 3041 C C . LEU A 1 387 ? 0.771 12.140 8.864 1.00 96.56 387 LEU A C 1
ATOM 3043 O O . LEU A 1 387 ? 0.290 11.727 9.916 1.00 96.56 387 LEU A O 1
ATOM 3047 N N . GLU A 1 388 ? 0.084 12.151 7.729 1.00 95.81 388 GLU A N 1
ATOM 3048 C CA . GLU A 1 388 ? -1.258 11.588 7.608 1.00 95.81 388 GLU A CA 1
ATOM 3049 C C . GLU A 1 388 ? -1.182 10.223 6.920 1.00 95.81 388 GLU A C 1
ATOM 3051 O O . GLU A 1 388 ? -0.693 10.105 5.797 1.00 95.81 388 GLU A O 1
ATOM 3056 N N . ILE A 1 389 ? -1.677 9.178 7.578 1.00 93.94 389 ILE A N 1
ATOM 3057 C CA . ILE A 1 389 ? -1.807 7.842 6.999 1.00 93.94 389 ILE A CA 1
ATOM 3058 C C . ILE A 1 389 ? -3.214 7.685 6.430 1.00 93.94 389 ILE A C 1
ATOM 3060 O O . ILE A 1 389 ? -4.195 7.925 7.123 1.00 93.94 389 ILE A O 1
ATOM 3064 N N . VAL A 1 390 ? -3.317 7.213 5.187 1.00 87.06 390 VAL A N 1
ATOM 3065 C CA . VAL A 1 390 ? -4.574 6.789 4.555 1.00 87.06 390 VAL A CA 1
ATOM 3066 C C . VAL A 1 390 ? -4.504 5.291 4.303 1.00 87.06 390 VAL A C 1
ATOM 3068 O O . VAL A 1 390 ? -3.708 4.818 3.484 1.00 87.06 390 VAL A O 1
ATOM 3071 N N . GLY A 1 391 ? -5.346 4.545 5.014 1.00 77.25 391 GLY A N 1
ATOM 3072 C CA . GLY A 1 391 ? -5.205 3.096 5.082 1.00 77.25 391 GLY A CA 1
ATOM 3073 C C . GLY A 1 391 ? -6.340 2.352 5.768 1.00 77.25 391 GLY A C 1
ATOM 3074 O O . GLY A 1 391 ? -6.080 1.309 6.354 1.00 77.25 391 GLY A O 1
ATOM 3075 N N . ARG A 1 392 ? -7.574 2.872 5.740 1.00 79.50 392 ARG A N 1
ATOM 3076 C CA . ARG A 1 392 ? -8.713 2.275 6.458 1.00 79.50 392 ARG A CA 1
ATOM 3077 C C . ARG A 1 392 ? -8.792 0.748 6.291 1.00 79.50 392 ARG A C 1
ATOM 3079 O O . ARG A 1 392 ? -8.709 0.233 5.174 1.00 79.50 392 ARG A O 1
ATOM 3086 N N . GLY A 1 393 ? -8.967 0.041 7.404 1.00 75.75 393 GLY A N 1
ATOM 3087 C CA . GLY A 1 393 ? -9.036 -1.420 7.492 1.00 75.75 393 GLY A CA 1
ATOM 3088 C C . GLY A 1 393 ? -7.677 -2.130 7.489 1.00 75.75 393 GLY A C 1
ATOM 3089 O O . GLY A 1 393 ? -7.627 -3.346 7.660 1.00 75.75 393 GLY A O 1
ATOM 3090 N N . ARG A 1 394 ? -6.557 -1.417 7.297 1.00 85.06 394 ARG A N 1
ATOM 3091 C CA . ARG A 1 394 ? -5.214 -1.990 7.484 1.00 85.06 394 ARG A CA 1
ATOM 3092 C C . ARG A 1 394 ? -4.900 -2.091 8.975 1.00 85.06 394 ARG A C 1
ATOM 3094 O O . ARG A 1 394 ? -5.292 -1.224 9.749 1.00 85.06 394 ARG A O 1
ATOM 3101 N N . ARG A 1 395 ? -4.151 -3.121 9.370 1.00 89.56 395 ARG A N 1
ATOM 3102 C CA . ARG A 1 395 ? -3.710 -3.334 10.757 1.00 89.56 395 ARG A CA 1
ATOM 3103 C C . ARG A 1 395 ? -2.262 -2.878 10.921 1.00 89.56 395 ARG A C 1
ATOM 3105 O O . ARG A 1 395 ? -1.349 -3.637 10.615 1.00 89.56 395 ARG A O 1
ATOM 3112 N N . LEU A 1 396 ? -2.062 -1.638 11.354 1.00 93.31 396 LEU A N 1
ATOM 3113 C CA . LEU A 1 396 ? -0.759 -0.994 11.505 1.00 93.31 396 LEU A CA 1
ATOM 3114 C C . LEU A 1 396 ? -0.048 -1.481 12.777 1.00 93.31 396 LEU A C 1
ATOM 3116 O O . LEU A 1 396 ? -0.593 -1.371 13.874 1.00 93.31 396 LEU A O 1
ATOM 3120 N N . ALA A 1 397 ? 1.175 -1.988 12.636 1.00 93.88 397 ALA A N 1
ATOM 3121 C CA . ALA A 1 397 ? 2.053 -2.305 13.763 1.00 93.88 397 ALA A CA 1
ATOM 3122 C C . ALA A 1 397 ? 3.020 -1.165 14.072 1.00 93.88 397 ALA A C 1
ATOM 3124 O O . ALA A 1 397 ? 3.270 -0.887 15.239 1.00 93.88 397 ALA A O 1
ATOM 3125 N N . THR A 1 398 ? 3.545 -0.487 13.049 1.00 96.00 398 THR A N 1
ATOM 3126 C CA . THR A 1 398 ? 4.447 0.650 13.244 1.00 96.00 398 THR A CA 1
ATOM 3127 C C . THR A 1 398 ? 4.332 1.678 12.124 1.00 96.00 398 THR A C 1
ATOM 3129 O O . THR A 1 398 ? 4.163 1.320 10.955 1.00 96.00 398 THR A O 1
ATOM 3132 N N . LEU A 1 399 ? 4.462 2.954 12.483 1.00 97.19 399 LEU A N 1
ATOM 3133 C CA . LEU A 1 399 ? 4.846 4.041 11.586 1.00 97.19 399 LEU A CA 1
ATOM 3134 C C . LEU A 1 399 ? 6.222 4.515 12.037 1.00 97.19 399 LEU A C 1
ATOM 3136 O O . LEU A 1 399 ? 6.388 4.867 13.202 1.00 97.19 399 LEU A O 1
ATOM 3140 N N . SER A 1 400 ? 7.183 4.569 11.124 1.00 97.56 400 SER A N 1
ATOM 3141 C CA . SER A 1 400 ? 8.572 4.860 11.450 1.00 97.56 400 SER A CA 1
ATOM 3142 C C . SER A 1 400 ? 9.198 5.849 10.474 1.00 97.56 400 SER A C 1
ATOM 3144 O O . SER A 1 400 ? 8.915 5.833 9.277 1.00 97.56 400 SER A O 1
ATOM 3146 N N . VAL A 1 401 ? 10.069 6.707 10.990 1.00 97.12 401 VAL A N 1
ATOM 3147 C CA . VAL A 1 401 ? 10.826 7.698 10.235 1.00 97.12 401 VAL A CA 1
ATOM 3148 C C . VAL A 1 401 ? 12.298 7.598 10.616 1.00 97.12 401 VAL A C 1
ATOM 3150 O O . VAL A 1 401 ? 12.646 7.575 11.799 1.00 97.12 401 VAL A O 1
ATOM 3153 N N . LEU A 1 402 ? 13.161 7.556 9.605 1.00 95.81 402 LEU A N 1
ATOM 3154 C CA . LEU A 1 402 ? 14.614 7.502 9.727 1.00 95.81 402 LEU A CA 1
ATOM 3155 C C . LEU A 1 402 ? 15.236 8.759 9.108 1.00 95.81 402 LEU A C 1
ATOM 3157 O O . LEU A 1 402 ? 14.926 9.134 7.975 1.00 95.81 402 LEU A O 1
ATOM 3161 N N . GLY A 1 403 ? 16.129 9.394 9.861 1.00 92.62 403 GLY A N 1
ATOM 3162 C CA . GLY A 1 403 ? 16.895 10.560 9.442 1.00 92.62 403 GLY A CA 1
ATOM 3163 C C . GLY A 1 403 ? 18.301 10.216 8.937 1.00 92.62 403 GLY A C 1
ATOM 3164 O O . GLY A 1 403 ? 18.579 9.139 8.393 1.00 92.62 403 GLY A O 1
ATOM 3165 N N . GLN A 1 404 ? 19.213 11.171 9.118 1.00 90.75 404 GLN A N 1
ATOM 3166 C CA . GLN A 1 404 ? 20.610 11.050 8.695 1.00 90.75 404 GLN A CA 1
ATOM 3167 C C . GLN A 1 404 ? 21.394 10.006 9.516 1.00 90.75 404 GLN A C 1
ATOM 3169 O O . GLN A 1 404 ? 21.037 9.760 10.675 1.00 90.75 404 GLN A O 1
ATOM 3174 N N . PRO A 1 405 ? 22.449 9.397 8.937 1.00 91.06 405 PRO A N 1
ATOM 3175 C CA . PRO A 1 405 ? 23.258 8.390 9.621 1.00 91.06 405 PRO A CA 1
ATOM 3176 C C . PRO A 1 405 ? 23.916 8.927 10.890 1.00 91.06 405 PRO A C 1
ATOM 3178 O O . PRO A 1 405 ? 24.290 10.101 10.947 1.00 91.06 405 PRO A O 1
ATOM 3181 N N . ARG A 1 406 ? 24.094 8.069 11.904 1.00 91.69 406 ARG A N 1
ATOM 3182 C CA . ARG A 1 406 ? 24.827 8.424 13.133 1.00 91.69 406 ARG A CA 1
ATOM 3183 C C . ARG A 1 406 ? 25.807 7.329 13.525 1.00 91.69 406 ARG A C 1
ATOM 3185 O O . ARG A 1 406 ? 25.415 6.175 13.644 1.00 91.69 406 ARG A O 1
ATOM 3192 N N . GLU A 1 407 ? 27.041 7.711 13.843 1.00 91.50 407 GLU A N 1
ATOM 3193 C CA . GLU A 1 407 ? 28.109 6.768 14.218 1.00 91.50 407 GLU A CA 1
ATOM 3194 C C . GLU A 1 407 ? 27.734 5.854 15.394 1.00 91.50 407 GLU A C 1
ATOM 3196 O O . GLU A 1 407 ? 28.126 4.692 15.435 1.00 91.50 407 GLU A O 1
ATOM 3201 N N . SER A 1 408 ? 26.897 6.333 16.321 1.00 91.94 408 SER A N 1
ATOM 3202 C CA . SER A 1 408 ? 26.411 5.542 17.460 1.00 91.94 408 SER A CA 1
ATOM 3203 C C . SER A 1 408 ? 25.510 4.357 17.085 1.00 91.94 408 SER A C 1
ATOM 3205 O O . SER A 1 408 ? 25.160 3.566 17.958 1.00 91.94 408 SER A O 1
ATOM 3207 N N . ARG A 1 409 ? 25.111 4.238 15.814 1.00 93.75 409 ARG A N 1
ATOM 3208 C CA . ARG A 1 409 ? 24.266 3.162 15.267 1.00 93.75 409 ARG A CA 1
ATOM 3209 C C . ARG A 1 409 ? 25.048 2.182 14.396 1.00 93.75 409 ARG A C 1
ATOM 3211 O O . ARG A 1 409 ? 24.448 1.289 13.795 1.00 93.75 409 ARG A O 1
ATOM 3218 N N . PHE A 1 410 ? 26.358 2.378 14.264 1.00 95.56 410 PHE A N 1
ATOM 3219 C CA . PHE A 1 410 ? 27.170 1.552 13.386 1.00 95.56 410 PHE A CA 1
ATOM 3220 C C . PHE A 1 410 ? 27.473 0.210 14.040 1.00 95.56 410 PHE A C 1
ATOM 3222 O O . PHE A 1 410 ? 27.812 0.123 15.222 1.00 95.56 410 PHE A O 1
ATOM 3229 N N . VAL A 1 411 ? 27.355 -0.846 13.245 1.00 94.44 411 VAL A N 1
ATOM 3230 C CA . VAL A 1 411 ? 27.766 -2.193 13.628 1.00 94.44 411 VAL A CA 1
ATOM 3231 C C . VAL A 1 411 ? 29.290 -2.214 13.698 1.00 94.44 411 VAL A C 1
ATOM 3233 O O . VAL A 1 411 ? 29.970 -1.889 12.728 1.00 94.44 411 VAL A O 1
ATOM 3236 N N . THR A 1 412 ? 29.832 -2.571 14.861 1.00 91.88 412 THR A N 1
ATOM 3237 C CA . THR A 1 412 ? 31.280 -2.535 15.126 1.00 91.88 412 THR A CA 1
ATOM 3238 C C . THR A 1 412 ? 31.999 -3.808 14.689 1.00 91.88 412 THR A C 1
ATOM 3240 O O . THR A 1 412 ? 33.225 -3.825 14.590 1.00 91.88 412 THR A O 1
ATOM 3243 N N . GLN A 1 413 ? 31.255 -4.885 14.431 1.00 91.75 413 GLN A N 1
ATOM 3244 C CA . GLN A 1 413 ? 31.793 -6.151 13.956 1.00 91.75 413 GLN A CA 1
ATOM 3245 C C . GLN A 1 413 ? 32.336 -6.007 12.534 1.00 91.75 413 GLN A C 1
ATOM 3247 O O . GLN A 1 413 ? 31.665 -5.493 11.639 1.00 91.75 413 GLN A O 1
ATOM 3252 N N . THR A 1 414 ? 33.546 -6.521 12.316 1.00 92.69 414 THR A N 1
ATOM 3253 C CA . THR A 1 414 ? 34.142 -6.604 10.983 1.00 92.69 414 THR A CA 1
ATOM 3254 C C . THR A 1 414 ? 33.305 -7.530 10.097 1.00 92.69 414 THR A C 1
ATOM 3256 O O . THR A 1 414 ? 33.000 -8.649 10.525 1.00 92.69 414 THR A O 1
ATOM 3259 N N . PRO A 1 415 ? 32.927 -7.103 8.881 1.00 95.12 415 PRO A N 1
ATOM 3260 C CA . PRO A 1 415 ? 32.168 -7.955 7.985 1.00 95.12 415 PRO A CA 1
ATOM 3261 C C . PRO A 1 415 ? 33.035 -9.069 7.389 1.00 95.12 415 PRO A C 1
ATOM 3263 O O . PRO A 1 415 ? 34.244 -8.925 7.206 1.00 95.12 415 PRO A O 1
ATOM 3266 N N . GLU A 1 416 ? 32.391 -10.171 7.022 1.00 96.00 416 GLU A N 1
ATOM 3267 C CA . GLU A 1 416 ? 32.966 -11.178 6.137 1.00 96.00 416 GLU A CA 1
ATOM 3268 C C . GLU A 1 416 ? 32.958 -10.645 4.699 1.00 96.00 416 GLU A C 1
ATOM 3270 O O . GLU A 1 416 ? 31.911 -10.255 4.182 1.00 96.00 416 GLU A O 1
ATOM 3275 N N . ILE A 1 417 ? 34.122 -10.619 4.051 1.00 96.38 417 ILE A N 1
ATOM 3276 C CA . ILE A 1 417 ? 34.268 -10.198 2.655 1.00 96.38 417 ILE A CA 1
ATOM 3277 C C . ILE A 1 417 ? 33.965 -11.392 1.741 1.00 96.38 417 ILE A C 1
ATOM 3279 O O . ILE A 1 417 ? 34.598 -12.439 1.866 1.00 96.38 417 ILE A O 1
ATOM 3283 N N . LEU A 1 418 ? 33.007 -11.233 0.824 1.00 92.56 418 LEU A N 1
ATOM 3284 C CA . LEU A 1 418 ? 32.494 -12.311 -0.035 1.00 92.56 418 LEU A CA 1
ATOM 3285 C C . LEU A 1 418 ? 33.049 -12.276 -1.468 1.00 92.56 418 LEU A C 1
ATOM 3287 O O . LEU A 1 418 ? 32.824 -13.213 -2.232 1.00 92.56 418 LEU A O 1
ATOM 3291 N N . ASP A 1 419 ? 33.769 -11.218 -1.841 1.00 91.12 419 ASP A N 1
ATOM 3292 C CA . ASP A 1 419 ? 34.482 -11.117 -3.114 1.00 91.12 419 ASP A CA 1
ATOM 3293 C C . ASP A 1 419 ? 35.859 -10.458 -2.954 1.00 91.12 419 ASP A C 1
ATOM 3295 O O . ASP A 1 419 ? 36.147 -9.807 -1.955 1.00 91.12 419 ASP A O 1
ATOM 3299 N N . GLU A 1 420 ? 36.729 -10.613 -3.954 1.00 87.62 420 GLU A N 1
ATOM 3300 C CA . GLU A 1 420 ? 38.116 -10.121 -3.906 1.00 87.62 420 GLU A CA 1
ATOM 3301 C C . GLU A 1 420 ? 38.237 -8.599 -3.729 1.00 87.62 420 GLU A C 1
ATOM 3303 O O . GLU A 1 420 ? 39.292 -8.106 -3.331 1.00 87.62 420 GLU A O 1
ATOM 3308 N N . LYS A 1 421 ? 37.179 -7.847 -4.050 1.00 88.00 421 LYS A N 1
ATOM 3309 C CA . LYS A 1 421 ? 37.175 -6.382 -4.049 1.00 88.00 421 LYS A CA 1
ATOM 3310 C C . LYS A 1 421 ? 36.464 -5.789 -2.832 1.00 88.00 421 LYS A C 1
ATOM 3312 O O . LYS A 1 421 ? 36.445 -4.570 -2.704 1.00 88.00 421 LYS A O 1
ATOM 3317 N N . GLY A 1 422 ? 35.880 -6.604 -1.952 1.00 88.94 422 GLY A N 1
ATOM 3318 C CA . GLY A 1 422 ? 35.047 -6.118 -0.851 1.00 88.94 422 GLY A CA 1
ATOM 3319 C C . GLY A 1 422 ? 33.749 -5.449 -1.309 1.00 88.94 422 GLY A C 1
ATOM 3320 O O . GLY A 1 422 ? 33.155 -4.699 -0.539 1.00 88.94 422 GLY A O 1
ATOM 3321 N N . LEU A 1 423 ? 33.318 -5.681 -2.553 1.00 89.12 423 LEU A N 1
ATOM 3322 C CA . LEU A 1 423 ? 32.077 -5.117 -3.084 1.00 89.12 423 LEU A CA 1
ATOM 3323 C C . LEU A 1 423 ? 30.856 -5.809 -2.480 1.00 89.12 423 LEU A C 1
ATOM 3325 O O . LEU A 1 423 ? 29.818 -5.183 -2.330 1.00 89.12 423 LEU A O 1
ATOM 3329 N N . SER A 1 424 ? 30.991 -7.072 -2.090 1.00 91.94 424 SER A N 1
ATOM 3330 C CA . SER A 1 424 ? 29.969 -7.881 -1.439 1.00 91.94 424 SER A CA 1
ATOM 3331 C C . SER A 1 424 ? 30.470 -8.316 -0.073 1.00 91.94 424 SER A C 1
ATOM 3333 O O . SER A 1 424 ? 31.544 -8.911 0.049 1.00 91.94 424 SER A O 1
ATOM 3335 N N . VAL A 1 425 ? 29.685 -8.043 0.964 1.00 96.12 425 VAL A N 1
ATOM 3336 C CA . VAL A 1 425 ? 30.057 -8.339 2.348 1.00 96.12 425 VAL A CA 1
ATOM 3337 C C . VAL A 1 425 ? 28.873 -8.880 3.147 1.00 96.12 425 VAL A C 1
ATOM 3339 O O . VAL A 1 425 ? 27.714 -8.603 2.831 1.00 96.12 425 VAL A O 1
ATOM 3342 N N . CYS A 1 426 ? 29.159 -9.629 4.212 1.00 96.00 426 CYS A N 1
ATOM 3343 C CA . CYS A 1 426 ? 28.178 -10.075 5.195 1.00 96.00 426 CYS A CA 1
ATOM 3344 C C . CYS A 1 426 ? 28.564 -9.597 6.599 1.00 96.00 426 CYS A C 1
ATOM 3346 O O . CYS A 1 426 ? 29.562 -10.032 7.171 1.00 96.00 426 CYS A O 1
ATOM 3348 N N . TYR A 1 427 ? 27.735 -8.745 7.196 1.00 95.75 427 TYR A N 1
ATOM 3349 C CA . TYR A 1 427 ? 27.856 -8.378 8.605 1.00 95.75 427 TYR A CA 1
ATOM 3350 C C . TYR A 1 427 ? 27.116 -9.394 9.464 1.00 95.75 427 TYR A C 1
ATOM 3352 O O . TYR A 1 427 ? 25.931 -9.638 9.242 1.00 95.75 427 TYR A O 1
ATOM 3360 N N . ARG A 1 428 ? 27.796 -9.947 10.471 1.00 92.69 428 ARG A N 1
ATOM 3361 C CA . ARG A 1 428 ? 27.198 -10.836 11.469 1.00 92.69 428 ARG A CA 1
ATOM 3362 C C . ARG A 1 428 ? 27.322 -10.211 12.850 1.00 92.69 428 ARG A C 1
ATOM 3364 O O . ARG A 1 428 ? 28.432 -9.973 13.319 1.00 92.69 428 ARG A O 1
ATOM 3371 N N . PHE A 1 429 ? 26.194 -9.994 13.512 1.00 90.62 429 PHE A N 1
ATOM 3372 C CA . PHE A 1 429 ? 26.163 -9.420 14.855 1.00 90.62 429 PHE A CA 1
ATOM 3373 C C . PHE A 1 429 ? 24.984 -9.953 15.666 1.00 90.62 429 PHE A C 1
ATOM 3375 O O . PHE A 1 429 ? 24.006 -10.466 15.119 1.00 90.62 429 PHE A O 1
ATOM 3382 N N . GLU A 1 430 ? 25.101 -9.857 16.985 1.00 87.88 430 GLU A N 1
ATOM 3383 C CA . GLU A 1 430 ? 24.032 -10.214 17.914 1.00 87.88 430 GLU A CA 1
ATOM 3384 C C . GLU A 1 430 ? 23.040 -9.055 18.029 1.00 87.88 430 GLU A C 1
ATOM 3386 O O . GLU A 1 430 ? 23.423 -7.885 18.104 1.00 87.88 430 GLU A O 1
ATOM 3391 N N . MET A 1 431 ? 21.749 -9.376 18.003 1.00 85.62 431 MET A N 1
ATOM 3392 C CA . MET A 1 431 ? 20.703 -8.399 18.272 1.00 85.62 431 MET A CA 1
ATOM 3393 C C . MET A 1 431 ? 20.749 -7.998 19.753 1.00 85.62 431 MET A C 1
ATOM 3395 O O . MET A 1 431 ? 21.069 -8.839 20.590 1.00 85.62 431 MET A O 1
ATOM 3399 N N . PRO A 1 432 ? 20.402 -6.747 20.103 1.00 85.38 432 PRO A N 1
ATOM 3400 C CA . PRO A 1 432 ? 20.424 -6.309 21.495 1.00 85.38 432 PRO A CA 1
ATOM 3401 C C . PRO A 1 432 ? 19.499 -7.149 22.381 1.00 85.38 432 PRO A C 1
ATOM 3403 O O . PRO A 1 432 ? 18.363 -7.415 21.983 1.00 85.38 432 PRO A O 1
ATOM 3406 N N . ASP A 1 433 ? 19.927 -7.449 23.611 1.00 82.00 433 ASP A N 1
ATOM 3407 C CA . ASP A 1 433 ? 19.138 -8.207 24.599 1.00 82.00 433 ASP A CA 1
ATOM 3408 C C . ASP A 1 433 ? 17.726 -7.646 24.761 1.00 82.00 433 ASP A C 1
ATOM 3410 O O . ASP A 1 433 ? 16.752 -8.384 24.731 1.00 82.00 433 ASP A O 1
ATOM 3414 N N . LYS A 1 434 ? 17.578 -6.315 24.784 1.00 81.31 434 LYS A N 1
ATOM 3415 C CA . LYS A 1 434 ? 16.262 -5.661 24.844 1.00 81.31 434 LYS A CA 1
ATOM 3416 C C . LYS A 1 434 ? 15.308 -6.134 23.736 1.00 81.31 434 LYS A C 1
ATOM 3418 O O . LYS A 1 434 ? 14.116 -6.262 23.989 1.00 81.31 434 LYS A O 1
ATOM 3423 N N . ILE A 1 435 ? 15.797 -6.357 22.519 1.00 82.38 435 ILE A N 1
ATOM 3424 C CA . ILE A 1 435 ? 14.982 -6.831 21.390 1.00 82.38 435 ILE A CA 1
ATOM 3425 C C . ILE A 1 435 ? 14.670 -8.323 21.549 1.00 82.38 435 ILE A C 1
ATOM 3427 O O . ILE A 1 435 ? 13.553 -8.750 21.272 1.00 82.38 435 ILE A O 1
ATOM 3431 N N . LEU A 1 436 ? 15.640 -9.107 22.024 1.00 76.00 436 LEU A N 1
ATOM 3432 C CA . LEU A 1 436 ? 15.501 -10.549 22.244 1.00 76.00 436 LEU A CA 1
ATOM 3433 C C . LEU A 1 436 ? 14.595 -10.905 23.425 1.00 76.00 436 LEU A C 1
ATOM 3435 O O . LEU A 1 436 ? 13.904 -11.921 23.369 1.00 76.00 436 LEU A O 1
ATOM 3439 N N . ASP A 1 437 ? 14.579 -10.070 24.457 1.00 74.81 437 ASP A N 1
ATOM 3440 C CA . ASP A 1 437 ? 13.823 -10.281 25.690 1.00 74.81 437 ASP A CA 1
ATOM 3441 C C . ASP A 1 437 ? 12.421 -9.672 25.630 1.00 74.81 437 ASP A C 1
ATOM 3443 O O . ASP A 1 437 ? 11.571 -10.015 26.450 1.00 74.81 437 ASP A O 1
ATOM 3447 N N . THR A 1 438 ? 12.159 -8.776 24.670 1.00 76.06 438 THR A N 1
ATOM 3448 C CA . THR A 1 438 ? 10.838 -8.158 24.502 1.00 76.06 438 THR A CA 1
ATOM 3449 C C . THR A 1 438 ? 10.006 -8.978 23.511 1.00 76.06 438 THR A C 1
ATOM 3451 O O . THR A 1 438 ? 10.389 -9.071 22.336 1.00 76.06 438 THR A O 1
ATOM 3454 N N . PRO A 1 439 ? 8.877 -9.565 23.949 1.00 76.81 439 PRO A N 1
ATOM 3455 C CA . PRO A 1 439 ? 7.944 -10.253 23.064 1.00 76.81 439 PRO A CA 1
ATOM 3456 C C . PRO A 1 439 ? 7.349 -9.312 21.997 1.00 76.81 439 PRO A C 1
ATOM 3458 O O . PRO A 1 439 ? 7.363 -8.088 22.138 1.00 76.81 439 PRO A O 1
ATOM 3461 N N . GLY A 1 440 ? 6.830 -9.888 20.918 1.00 80.38 440 GLY A N 1
ATOM 3462 C CA . GLY A 1 440 ? 6.167 -9.184 19.827 1.00 80.38 440 GLY A CA 1
ATOM 3463 C C . GLY A 1 440 ? 7.057 -8.873 18.627 1.00 80.38 440 GLY A C 1
ATOM 3464 O O . GLY A 1 440 ? 8.101 -9.492 18.419 1.00 80.38 440 GLY A O 1
ATOM 3465 N N . VAL A 1 441 ? 6.623 -7.925 17.792 1.00 86.38 441 VAL A N 1
ATOM 3466 C CA . VAL A 1 441 ? 7.365 -7.503 16.596 1.00 86.38 441 VAL A CA 1
ATOM 3467 C C . VAL A 1 441 ? 8.201 -6.254 16.862 1.00 86.38 441 VAL A C 1
ATOM 3469 O O . VAL A 1 441 ? 7.729 -5.254 17.408 1.00 86.38 441 VAL A O 1
ATOM 3472 N N . HIS A 1 442 ? 9.452 -6.298 16.415 1.00 88.12 442 HIS A N 1
ATOM 3473 C CA . HIS A 1 442 ? 10.343 -5.142 16.324 1.00 88.12 442 HIS A CA 1
ATOM 3474 C C . HIS A 1 442 ? 10.644 -4.848 14.864 1.00 88.12 442 HIS A C 1
ATOM 3476 O O . HIS A 1 442 ? 10.466 -5.711 14.008 1.00 88.12 442 HIS A O 1
ATOM 3482 N N . PHE A 1 443 ? 11.115 -3.643 14.561 1.00 92.12 443 PHE A N 1
ATOM 3483 C CA . PHE A 1 443 ? 11.506 -3.301 13.198 1.00 92.12 443 PHE A CA 1
ATOM 3484 C C . PHE A 1 443 ? 12.920 -2.736 13.162 1.00 92.12 443 PHE A C 1
ATOM 3486 O O . PHE A 1 443 ? 13.342 -2.032 14.078 1.00 92.12 443 PHE A O 1
ATOM 3493 N N . ALA A 1 444 ? 13.658 -3.039 12.099 1.00 93.06 444 ALA A N 1
ATOM 3494 C CA . ALA A 1 444 ? 15.021 -2.563 11.910 1.00 93.06 444 ALA A CA 1
ATOM 3495 C C . ALA A 1 444 ? 15.147 -1.800 10.592 1.00 93.06 444 ALA A C 1
ATOM 3497 O O . ALA A 1 444 ? 14.810 -2.313 9.521 1.00 93.06 444 ALA A O 1
ATOM 3498 N N . TRP A 1 445 ? 15.676 -0.582 10.681 1.00 96.00 445 TRP A N 1
ATOM 3499 C CA . TRP A 1 445 ? 16.233 0.135 9.545 1.00 96.00 445 TRP A CA 1
ATOM 3500 C C . TRP A 1 445 ? 17.687 -0.258 9.351 1.00 96.00 445 TRP A C 1
ATOM 3502 O O . TRP A 1 445 ? 18.459 -0.246 10.310 1.00 96.00 445 TRP A O 1
ATOM 3512 N N . ILE A 1 446 ? 18.057 -0.583 8.117 1.00 95.19 446 ILE A N 1
ATOM 3513 C CA . ILE A 1 446 ? 19.386 -1.095 7.786 1.00 95.19 446 ILE A CA 1
ATOM 3514 C C . ILE A 1 446 ? 19.873 -0.415 6.510 1.00 95.19 446 ILE A C 1
ATOM 3516 O O . ILE A 1 446 ? 19.215 -0.535 5.482 1.00 95.19 446 ILE A O 1
ATOM 3520 N N . ARG A 1 447 ? 21.026 0.256 6.545 1.00 93.94 447 ARG A N 1
ATOM 3521 C CA . ARG A 1 447 ? 21.723 0.756 5.344 1.00 93.94 447 ARG A CA 1
ATOM 3522 C C . ARG A 1 447 ? 23.225 0.597 5.484 1.00 93.94 447 ARG A C 1
ATOM 3524 O O . ARG A 1 447 ? 23.739 0.554 6.597 1.00 93.94 447 ARG A O 1
ATOM 3531 N N . ALA A 1 448 ? 23.914 0.533 4.357 1.00 94.69 448 ALA A N 1
ATOM 3532 C CA . ALA A 1 448 ? 25.360 0.401 4.306 1.00 94.69 448 ALA A CA 1
ATOM 3533 C C . ALA A 1 448 ? 25.999 1.624 3.643 1.00 94.69 448 ALA A C 1
ATOM 3535 O O . ALA A 1 448 ? 25.321 2.416 2.980 1.00 94.69 448 ALA A O 1
ATOM 3536 N N . LYS A 1 449 ? 27.307 1.761 3.844 1.00 93.88 449 LYS A N 1
ATOM 3537 C CA . LYS A 1 449 ? 28.140 2.814 3.271 1.00 93.88 449 LYS A CA 1
ATOM 3538 C C . LYS A 1 449 ? 29.350 2.209 2.579 1.00 93.88 449 LYS A C 1
ATOM 3540 O O . LYS A 1 449 ? 29.936 1.243 3.076 1.00 93.88 449 LYS A O 1
ATOM 3545 N N . ASP A 1 450 ? 29.725 2.796 1.455 1.00 92.62 450 ASP A N 1
ATOM 3546 C CA . ASP A 1 450 ? 30.919 2.417 0.711 1.00 92.62 450 ASP A CA 1
ATOM 3547 C C . ASP A 1 450 ? 32.176 3.183 1.174 1.00 92.62 450 ASP A C 1
ATOM 3549 O O . ASP A 1 450 ? 32.120 4.155 1.936 1.00 92.62 450 ASP A O 1
ATOM 3553 N N . SER A 1 451 ? 33.345 2.756 0.701 1.00 92.38 451 SER A N 1
ATOM 3554 C CA . SER A 1 451 ? 34.630 3.395 1.001 1.00 92.38 451 SER A CA 1
ATOM 3555 C C . SER A 1 451 ? 34.763 4.814 0.438 1.00 92.38 451 SER A C 1
ATOM 3557 O O . SER A 1 451 ? 35.681 5.533 0.826 1.00 92.38 451 SER A O 1
ATOM 3559 N N . ALA A 1 452 ? 33.888 5.214 -0.489 1.00 88.75 452 ALA A N 1
ATOM 3560 C CA . ALA A 1 452 ? 33.830 6.567 -1.038 1.00 88.75 452 ALA A CA 1
ATOM 3561 C C . ALA A 1 452 ? 32.973 7.515 -0.176 1.00 88.75 452 ALA A C 1
ATOM 3563 O O . ALA A 1 452 ? 32.960 8.721 -0.419 1.00 88.75 452 ALA A O 1
ATOM 3564 N N . GLY A 1 453 ? 32.312 6.999 0.864 1.00 89.25 453 GLY A N 1
ATOM 3565 C CA . GLY A 1 453 ? 31.502 7.781 1.791 1.00 89.25 453 GLY A CA 1
ATOM 3566 C C . GLY A 1 453 ? 30.011 7.815 1.459 1.00 89.25 453 GLY A C 1
ATOM 3567 O O . GLY A 1 453 ? 29.265 8.534 2.125 1.00 89.25 453 GLY A O 1
ATOM 3568 N N . ASN A 1 454 ? 29.571 7.049 0.463 1.00 88.19 454 ASN A N 1
ATOM 3569 C CA . ASN A 1 454 ? 28.208 7.076 -0.046 1.00 88.19 454 ASN A CA 1
ATOM 3570 C C . ASN A 1 454 ? 27.330 6.099 0.731 1.00 88.19 454 ASN A C 1
ATOM 3572 O O . ASN A 1 454 ? 27.662 4.921 0.858 1.00 88.19 454 ASN A O 1
ATOM 3576 N N . TRP A 1 455 ? 26.191 6.585 1.217 1.00 89.50 455 TRP A N 1
ATOM 3577 C CA . TRP A 1 455 ? 25.182 5.765 1.881 1.00 89.50 455 TRP A CA 1
ATOM 3578 C C . TRP A 1 455 ? 24.146 5.283 0.878 1.00 89.50 455 TRP A C 1
ATOM 3580 O O . TRP A 1 455 ? 23.583 6.097 0.149 1.00 89.50 455 TRP A O 1
ATOM 3590 N N . GLY A 1 456 ? 23.858 3.985 0.896 1.00 86.31 456 GLY A N 1
ATOM 3591 C CA . GLY A 1 456 ? 22.737 3.437 0.144 1.00 86.31 456 GLY A CA 1
ATOM 3592 C C . GLY A 1 456 ? 21.394 3.655 0.839 1.00 86.31 456 GLY A C 1
ATOM 3593 O O . GLY A 1 456 ? 21.305 4.021 2.021 1.00 86.31 456 GLY A O 1
ATOM 3594 N N . SER A 1 457 ? 20.324 3.397 0.098 1.00 85.00 457 SER A N 1
ATOM 3595 C CA . SER A 1 457 ? 18.953 3.445 0.589 1.00 85.00 457 SER A CA 1
ATOM 3596 C C . SER A 1 457 ? 18.733 2.368 1.649 1.00 85.00 457 SER A C 1
ATOM 3598 O O . SER A 1 457 ? 19.188 1.227 1.506 1.00 85.00 457 SER A O 1
ATOM 3600 N N . PRO A 1 458 ? 18.015 2.694 2.731 1.00 89.75 458 PRO A N 1
ATOM 3601 C CA . PRO A 1 458 ? 17.803 1.752 3.801 1.00 89.75 458 PRO A CA 1
ATOM 3602 C C . PRO A 1 458 ? 16.737 0.717 3.436 1.00 89.75 458 PRO A C 1
ATOM 3604 O O . PRO A 1 458 ? 15.789 0.994 2.702 1.00 89.75 458 PRO A O 1
ATOM 3607 N N . LYS A 1 459 ? 16.856 -0.473 4.021 1.00 89.06 459 LYS A N 1
ATOM 3608 C CA . LYS A 1 459 ? 15.776 -1.454 4.142 1.00 89.06 459 LYS A CA 1
ATOM 3609 C C . LYS A 1 459 ? 15.058 -1.290 5.474 1.00 89.06 459 LYS A C 1
ATOM 3611 O O . LYS A 1 459 ? 15.675 -0.912 6.466 1.00 89.06 459 LYS A O 1
ATOM 3616 N N . PHE A 1 460 ? 13.770 -1.623 5.484 1.00 90.38 460 PHE A N 1
ATOM 3617 C CA . PHE A 1 460 ? 12.941 -1.675 6.683 1.00 90.38 460 PHE A CA 1
ATOM 3618 C C . PHE A 1 460 ? 12.373 -3.085 6.843 1.00 90.38 460 PHE A C 1
ATOM 3620 O O . PHE A 1 460 ? 11.567 -3.530 6.023 1.00 90.38 460 PHE A O 1
ATOM 3627 N N . VAL A 1 461 ? 12.836 -3.799 7.866 1.00 87.75 461 VAL A N 1
ATOM 3628 C CA . VAL A 1 461 ? 12.602 -5.240 8.035 1.00 87.75 461 VAL A CA 1
ATOM 3629 C C . VAL A 1 461 ? 11.864 -5.495 9.345 1.00 87.75 461 VAL A C 1
ATOM 3631 O O . VAL A 1 461 ? 12.199 -4.895 10.368 1.00 87.75 461 VAL A O 1
ATOM 3634 N N . ALA A 1 462 ? 10.856 -6.368 9.307 1.00 87.12 462 ALA A N 1
ATOM 3635 C CA . ALA A 1 462 ? 10.184 -6.866 10.502 1.00 87.12 462 ALA A CA 1
ATOM 3636 C C . ALA A 1 462 ? 11.046 -7.936 11.184 1.00 87.12 462 ALA A C 1
ATOM 3638 O O . ALA A 1 462 ? 11.658 -8.764 10.524 1.00 87.12 462 ALA A O 1
ATOM 3639 N N . ILE A 1 463 ? 11.103 -7.901 12.511 1.00 83.06 463 ILE A N 1
ATOM 3640 C CA . ILE A 1 463 ?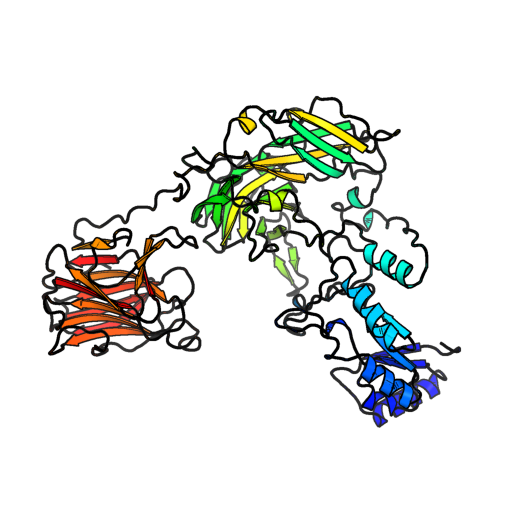 11.865 -8.822 13.354 1.00 83.06 463 ILE A CA 1
ATOM 3641 C C . ILE A 1 463 ? 10.899 -9.341 14.432 1.00 83.06 463 ILE A C 1
ATOM 3643 O O . ILE A 1 463 ? 10.865 -8.809 15.546 1.00 83.06 463 ILE A O 1
ATOM 3647 N N . PRO A 1 464 ? 10.054 -10.340 14.111 1.00 78.56 464 PRO A N 1
ATOM 3648 C CA . PRO A 1 464 ? 9.111 -10.915 15.062 1.00 78.56 464 PRO A CA 1
ATOM 3649 C C . PRO A 1 464 ? 9.842 -11.794 16.068 1.00 78.56 464 PRO A C 1
ATOM 3651 O O . PRO A 1 464 ? 10.632 -12.666 15.705 1.00 78.56 464 PRO A O 1
ATOM 3654 N N . ASN A 1 465 ? 9.585 -11.608 17.351 1.00 74.56 465 ASN A N 1
ATOM 3655 C CA . ASN A 1 465 ? 10.075 -12.507 18.376 1.00 74.56 465 ASN A CA 1
ATOM 3656 C C . ASN A 1 465 ? 9.012 -13.578 18.637 1.00 74.56 465 ASN A C 1
ATOM 3658 O O . ASN A 1 465 ? 7.927 -13.272 19.122 1.00 74.56 465 ASN A O 1
ATOM 3662 N N . PHE A 1 466 ? 9.296 -14.822 18.232 1.00 65.56 466 PHE A N 1
ATOM 3663 C CA . PHE A 1 466 ? 8.317 -15.907 18.291 1.00 65.56 466 PHE A CA 1
ATOM 3664 C C . PHE A 1 466 ? 7.913 -16.205 19.731 1.00 65.56 466 PHE A C 1
ATOM 3666 O O . PHE A 1 466 ? 8.746 -16.504 20.588 1.00 65.56 466 PHE A O 1
ATOM 3673 N N . GLU A 1 467 ? 6.609 -16.189 19.955 1.00 59.78 467 GLU A N 1
ATOM 3674 C CA . GLU A 1 467 ? 5.995 -16.424 21.247 1.00 59.78 467 GLU A CA 1
ATOM 3675 C C . GLU A 1 467 ? 5.353 -17.811 21.300 1.00 59.78 467 GLU A C 1
ATOM 3677 O O . GLU A 1 467 ? 4.702 -18.239 20.346 1.00 59.78 467 GLU A O 1
ATOM 3682 N N . SER A 1 468 ? 5.476 -18.512 22.433 1.00 54.50 468 SER A N 1
ATOM 3683 C CA . SER A 1 468 ? 4.554 -19.613 22.752 1.00 54.50 468 SER A CA 1
ATOM 3684 C C . SER A 1 468 ? 3.125 -19.084 22.692 1.00 54.50 468 SER A C 1
ATOM 3686 O O . SER A 1 468 ? 2.908 -18.004 23.215 1.00 54.50 468 SER A O 1
ATOM 3688 N N . ALA A 1 469 ? 2.169 -19.808 22.106 1.00 51.50 469 ALA A N 1
ATOM 3689 C CA . ALA A 1 469 ? 0.773 -19.363 22.024 1.00 51.50 469 ALA A CA 1
ATOM 3690 C C . ALA A 1 469 ? 0.273 -18.783 23.364 1.00 51.50 469 ALA A C 1
ATOM 3692 O O . ALA A 1 469 ? 0.222 -19.515 24.352 1.00 51.50 469 ALA A O 1
ATOM 3693 N N . TRP A 1 470 ? -0.078 -17.491 23.404 1.00 53.09 470 TRP A N 1
ATOM 3694 C CA . TRP A 1 470 ? -0.632 -16.842 24.594 1.00 53.09 470 TRP A CA 1
ATOM 3695 C C . TRP A 1 470 ? -2.158 -16.977 24.540 1.00 53.09 470 TRP A C 1
ATOM 3697 O O . TRP A 1 470 ? -2.794 -16.319 23.708 1.00 53.09 470 TRP A O 1
ATOM 3707 N N . PRO A 1 471 ? -2.786 -17.785 25.418 1.00 46.22 471 PRO A N 1
ATOM 3708 C CA . PRO A 1 471 ? -4.247 -17.906 25.469 1.00 46.22 471 PRO A CA 1
ATOM 3709 C C . PRO A 1 471 ? -4.919 -16.571 25.830 1.00 46.22 471 PRO A C 1
ATOM 3711 O O . PRO A 1 471 ? -6.061 -16.312 25.466 1.00 46.22 471 PRO A O 1
ATOM 3714 N N . GLU A 1 472 ? -4.185 -15.705 26.531 1.00 43.06 472 GLU A N 1
ATOM 3715 C CA . GLU A 1 472 ? -4.622 -14.390 27.010 1.00 43.06 472 GLU A CA 1
ATOM 3716 C C . GLU A 1 472 ? -4.796 -13.365 25.873 1.00 43.06 472 GLU A C 1
ATOM 3718 O O . GLU A 1 472 ? -5.544 -12.405 26.029 1.00 43.06 472 GLU A O 1
ATOM 3723 N N . LEU A 1 473 ? -4.177 -13.610 24.709 1.00 43.41 473 LEU A N 1
ATOM 3724 C CA . LEU A 1 473 ? -4.227 -12.754 23.516 1.00 43.41 473 LEU A CA 1
ATOM 3725 C C . LEU A 1 473 ? -5.205 -13.258 22.438 1.00 43.41 473 LEU A C 1
ATOM 3727 O O . LEU A 1 473 ? -5.250 -12.715 21.334 1.00 43.41 473 LEU A O 1
ATOM 3731 N N . GLU A 1 474 ? -6.021 -14.279 22.735 1.00 42.91 474 GLU A N 1
ATOM 3732 C CA . GLU A 1 474 ? -7.219 -14.584 21.930 1.00 42.91 474 GLU A CA 1
ATOM 3733 C C . GLU A 1 474 ? -8.301 -13.497 22.069 1.00 42.91 474 GLU A C 1
ATOM 3735 O O . GLU A 1 474 ? -9.268 -13.476 21.302 1.00 42.91 474 GLU A O 1
ATOM 3740 N N . LYS A 1 475 ? -8.128 -12.579 23.029 1.00 41.16 475 LYS A N 1
ATOM 3741 C CA . LYS A 1 475 ? -8.969 -11.403 23.240 1.00 41.16 475 LYS A CA 1
ATOM 3742 C C . LYS A 1 475 ? -8.142 -10.115 23.080 1.00 41.16 475 LYS A C 1
ATOM 3744 O O . LYS A 1 475 ? -6.947 -10.132 23.364 1.00 41.16 475 LYS A O 1
ATOM 3749 N N . PRO A 1 476 ? -8.754 -9.017 22.610 1.00 38.53 476 PRO A N 1
ATOM 3750 C CA . PRO A 1 476 ? -8.053 -7.764 22.326 1.00 38.53 476 PRO A CA 1
ATOM 3751 C C . PRO A 1 476 ? -7.399 -7.172 23.579 1.00 38.53 476 PRO A C 1
ATOM 3753 O O . PRO A 1 476 ? -7.986 -7.211 24.658 1.00 38.53 476 PRO A O 1
ATOM 3756 N N . VAL A 1 477 ? -6.203 -6.590 23.428 1.00 42.22 477 VAL A N 1
ATOM 3757 C CA . VAL A 1 477 ? -5.394 -6.033 24.542 1.00 42.22 477 VAL A CA 1
ATOM 3758 C C . VAL A 1 477 ? -5.867 -4.639 24.985 1.00 42.22 477 VAL A C 1
ATOM 3760 O O . VAL A 1 477 ? -5.401 -4.110 25.988 1.00 42.22 477 VAL A O 1
ATOM 3763 N N . VAL A 1 478 ? -6.817 -4.028 24.274 1.00 40.19 478 VAL A N 1
ATOM 3764 C CA . VAL A 1 478 ? -7.372 -2.718 24.643 1.00 40.19 478 VAL A CA 1
ATOM 3765 C C . VAL A 1 478 ? -8.761 -2.923 25.232 1.00 40.19 478 VAL A C 1
ATOM 3767 O O . VAL A 1 478 ? -9.620 -3.519 24.583 1.00 40.19 478 VAL A O 1
ATOM 3770 N N . GLU A 1 479 ? -8.960 -2.434 26.459 1.00 39.97 479 GLU A N 1
ATOM 3771 C CA . GLU A 1 479 ? -10.267 -2.368 27.112 1.00 39.97 479 GLU A CA 1
ATOM 3772 C C . GLU A 1 479 ? -11.282 -1.725 26.161 1.00 39.97 479 GLU A C 1
ATOM 3774 O O . GLU A 1 479 ? -11.110 -0.586 25.722 1.00 39.97 479 GLU A O 1
ATOM 3779 N N . VAL A 1 480 ? -12.350 -2.462 25.846 1.00 41.16 480 VAL A N 1
ATOM 3780 C CA . VAL A 1 480 ? -13.587 -1.865 25.340 1.00 41.16 480 VAL A CA 1
ATOM 3781 C C . VAL A 1 480 ? -13.978 -0.821 26.380 1.00 41.16 480 VAL A C 1
ATOM 3783 O O . VAL A 1 480 ? -14.172 -1.186 27.544 1.00 41.16 480 VAL A O 1
ATOM 3786 N N . GLU A 1 481 ? -14.041 0.463 26.008 1.00 44.22 481 GLU A N 1
ATOM 3787 C CA . GLU A 1 481 ? -14.623 1.470 26.896 1.00 44.22 481 GLU A CA 1
ATOM 3788 C C . GLU A 1 481 ? -16.006 0.953 27.285 1.00 44.22 481 GLU A C 1
ATOM 3790 O O . GLU A 1 481 ? -16.893 0.811 26.443 1.00 44.22 481 GLU A O 1
ATOM 3795 N N . SER A 1 482 ? -16.164 0.575 28.554 1.00 50.53 482 SER A N 1
ATOM 3796 C CA . SER A 1 482 ? -17.440 0.072 29.041 1.00 50.53 482 SER A CA 1
ATOM 3797 C C . SER A 1 482 ? -18.473 1.167 28.817 1.00 50.53 482 SER A C 1
ATOM 3799 O O . SER A 1 482 ? -18.199 2.331 29.121 1.00 50.53 482 SER A O 1
ATOM 3801 N N . LEU A 1 483 ? -19.653 0.815 28.298 1.00 64.25 483 LEU A N 1
ATOM 3802 C CA . LEU A 1 483 ? -20.740 1.775 28.134 1.00 64.25 483 LEU A CA 1
ATOM 3803 C C . LEU A 1 483 ? -20.957 2.505 29.465 1.00 64.25 483 LEU A C 1
ATOM 3805 O O . LEU A 1 483 ? -21.392 1.904 30.451 1.00 64.25 483 LEU A O 1
ATOM 3809 N N . VAL A 1 484 ? -20.653 3.805 29.498 1.00 65.19 484 VAL A N 1
ATOM 3810 C CA . VAL A 1 484 ? -20.892 4.651 30.670 1.00 65.19 484 VAL A CA 1
ATOM 3811 C C . VAL A 1 484 ? -22.397 4.874 30.766 1.00 65.19 484 VAL A C 1
ATOM 3813 O O . VAL A 1 484 ? -22.952 5.833 30.230 1.00 65.19 484 VAL A O 1
ATOM 3816 N N . ALA A 1 485 ? -23.075 3.924 31.403 1.00 70.06 485 ALA A N 1
ATOM 3817 C CA . ALA A 1 485 ? -24.510 3.951 31.594 1.00 70.06 485 ALA A CA 1
ATOM 3818 C C . ALA A 1 485 ? -24.894 5.137 32.495 1.00 70.06 485 ALA A C 1
ATOM 3820 O O . ALA A 1 485 ? -24.407 5.230 33.627 1.00 70.06 485 ALA A O 1
ATOM 3821 N N . PRO A 1 486 ? -25.791 6.032 32.048 1.00 78.06 486 PRO A N 1
ATOM 3822 C CA . PRO A 1 486 ? -26.400 7.009 32.938 1.00 78.06 486 PRO A CA 1
ATOM 3823 C C . PRO A 1 486 ? -27.087 6.300 34.111 1.00 78.06 486 PRO A C 1
ATOM 3825 O O . PRO A 1 486 ? -27.750 5.282 33.916 1.00 78.06 486 PRO A O 1
ATOM 3828 N N . ALA A 1 487 ? -26.958 6.839 35.326 1.00 80.44 487 ALA A N 1
ATOM 3829 C CA . ALA A 1 487 ? -27.492 6.209 36.540 1.00 80.44 487 ALA A CA 1
ATOM 3830 C C . ALA A 1 487 ? -29.025 6.022 36.529 1.00 80.44 487 ALA A C 1
ATOM 3832 O O . ALA A 1 487 ? -29.557 5.235 37.306 1.00 80.44 487 ALA A O 1
ATOM 3833 N N . ASP A 1 488 ? -29.735 6.749 35.663 1.00 87.06 488 ASP A N 1
ATOM 3834 C CA . ASP A 1 488 ? -31.184 6.684 35.472 1.00 87.06 488 ASP A CA 1
ATOM 3835 C C . ASP A 1 488 ? -31.619 5.742 34.332 1.00 87.06 488 ASP A C 1
ATOM 3837 O O . ASP A 1 488 ? -32.812 5.642 34.042 1.00 87.06 488 ASP A O 1
ATOM 3841 N N . ALA A 1 489 ? -30.689 5.060 33.657 1.00 89.44 489 ALA A N 1
ATOM 3842 C CA . ALA A 1 489 ? -31.023 4.117 32.597 1.00 89.44 489 ALA A CA 1
ATOM 3843 C C . ALA A 1 489 ? -31.743 2.877 33.154 1.00 89.44 489 ALA A C 1
ATOM 3845 O O . ALA A 1 489 ? -31.284 2.244 34.100 1.00 89.44 489 ALA A O 1
ATOM 3846 N N . VAL A 1 490 ? -32.864 2.500 32.530 1.00 90.94 490 VAL A N 1
ATOM 3847 C CA . VAL A 1 490 ? -33.598 1.254 32.844 1.00 90.94 490 VAL A CA 1
ATOM 3848 C C . VAL A 1 490 ? -33.153 0.075 31.975 1.00 90.94 490 VAL A C 1
ATOM 3850 O O . VAL A 1 490 ? -33.519 -1.069 32.244 1.00 90.94 490 VAL A O 1
ATOM 3853 N N . ILE A 1 491 ? -32.414 0.374 30.902 1.00 90.38 491 ILE A N 1
ATOM 3854 C CA . ILE A 1 491 ? -31.616 -0.552 30.097 1.00 90.38 491 ILE A CA 1
ATOM 3855 C C . ILE A 1 491 ? -30.363 0.224 29.688 1.00 90.38 491 ILE A C 1
ATOM 3857 O O . ILE A 1 491 ? -30.480 1.292 29.091 1.00 90.38 491 ILE A O 1
ATOM 3861 N N . ALA A 1 492 ? -29.188 -0.319 29.978 1.00 88.19 492 ALA A N 1
ATOM 3862 C CA . ALA A 1 492 ? -27.923 0.098 29.390 1.00 88.19 492 ALA A CA 1
ATOM 3863 C C . ALA A 1 492 ? -27.112 -1.165 29.119 1.00 88.19 492 ALA A C 1
ATOM 3865 O O . ALA A 1 492 ? -26.886 -1.977 30.023 1.00 88.19 492 ALA A O 1
ATOM 3866 N N . ASP A 1 493 ? -26.779 -1.390 27.856 1.00 82.25 493 ASP A N 1
ATOM 3867 C CA . ASP A 1 493 ? -26.169 -2.641 27.446 1.00 82.25 493 ASP A CA 1
ATOM 3868 C C . ASP A 1 493 ? -25.298 -2.416 26.201 1.00 82.25 493 ASP A C 1
ATOM 3870 O O . ASP A 1 493 ? -25.763 -1.918 25.176 1.00 82.25 493 ASP A O 1
ATOM 3874 N N . ASP A 1 494 ? -24.030 -2.787 26.330 1.00 72.94 494 ASP A N 1
ATOM 3875 C CA . ASP A 1 494 ? -22.956 -2.808 25.320 1.00 72.94 494 ASP A CA 1
ATOM 3876 C C . ASP A 1 494 ? -22.885 -4.162 24.592 1.00 72.94 494 ASP A C 1
ATOM 3878 O O . ASP A 1 494 ? -21.887 -4.530 23.981 1.00 72.94 494 ASP A O 1
ATOM 3882 N N . MET A 1 495 ? -23.954 -4.952 24.726 1.00 79.75 495 MET A N 1
ATOM 3883 C CA . MET A 1 495 ? -24.188 -6.210 24.024 1.00 79.75 495 MET A CA 1
ATOM 3884 C C . MET A 1 495 ? -23.123 -7.294 24.279 1.00 79.75 495 MET A C 1
ATOM 3886 O O . MET A 1 495 ? -22.995 -8.225 23.481 1.00 79.75 495 MET A O 1
ATOM 3890 N N . ILE A 1 496 ? -22.425 -7.249 25.424 1.00 67.25 496 ILE A N 1
ATOM 3891 C CA . ILE A 1 496 ? -21.442 -8.273 25.837 1.00 67.25 496 ILE A CA 1
ATOM 3892 C C . ILE A 1 496 ? -22.067 -9.505 26.518 1.00 67.25 496 ILE A C 1
ATOM 3894 O O . ILE A 1 496 ? -21.428 -10.555 26.596 1.00 67.25 496 ILE A O 1
ATOM 3898 N N . ASN A 1 497 ? -23.310 -9.417 27.018 1.00 72.88 497 ASN A N 1
ATOM 3899 C CA . ASN A 1 497 ? -23.969 -10.503 27.758 1.00 72.88 497 ASN A CA 1
ATOM 3900 C C . ASN A 1 497 ? -25.344 -10.886 27.177 1.00 72.88 497 ASN A C 1
ATOM 3902 O O . ASN A 1 497 ? -26.336 -10.174 27.341 1.00 72.88 497 ASN A O 1
ATOM 3906 N N . LYS A 1 498 ? -25.421 -12.069 26.550 1.00 76.31 498 LYS A N 1
ATOM 3907 C CA . LYS A 1 498 ? -26.631 -12.567 25.879 1.00 76.31 498 LYS A CA 1
ATOM 3908 C C . LYS A 1 498 ? -27.742 -12.904 26.870 1.00 76.31 498 LYS A C 1
ATOM 3910 O O . LYS A 1 498 ? -28.907 -12.770 26.508 1.00 76.31 498 LYS A O 1
ATOM 3915 N N . ASP A 1 499 ? -27.414 -13.299 28.098 1.00 80.50 499 ASP A N 1
ATOM 3916 C CA . ASP A 1 499 ? -28.391 -13.775 29.090 1.00 80.50 499 ASP A CA 1
ATOM 3917 C C . ASP A 1 499 ? -29.349 -12.668 29.544 1.00 80.50 499 ASP A C 1
ATOM 3919 O O . ASP A 1 499 ? -30.424 -12.929 30.086 1.00 80.50 499 ASP A O 1
ATOM 3923 N N . LYS A 1 500 ? -28.998 -11.411 29.253 1.00 82.12 500 LYS A N 1
ATOM 3924 C CA . LYS A 1 500 ? -29.896 -10.274 29.409 1.00 82.12 500 LYS A CA 1
ATOM 3925 C C . LYS A 1 500 ? -31.098 -10.338 28.449 1.00 82.12 500 LYS A C 1
ATOM 3927 O O . LYS A 1 500 ? -32.143 -9.765 28.754 1.00 82.12 500 LYS A O 1
ATOM 3932 N N . TRP A 1 501 ? -31.004 -11.037 27.322 1.00 84.25 501 TRP A N 1
ATOM 3933 C CA . TRP A 1 501 ? -31.995 -11.013 26.248 1.00 84.25 501 TRP A CA 1
ATOM 3934 C C . TRP A 1 501 ? -32.756 -12.335 26.123 1.00 84.25 501 TRP A C 1
ATOM 3936 O O . TRP A 1 501 ? -32.181 -13.419 26.088 1.00 84.25 501 TRP A O 1
ATOM 3946 N N . GLN A 1 502 ? -34.078 -12.243 25.991 1.00 87.31 502 GLN A N 1
ATOM 3947 C CA . GLN A 1 502 ? -34.951 -13.383 25.722 1.00 87.31 502 GLN A CA 1
ATOM 3948 C C . GLN A 1 502 ? -35.145 -13.555 24.214 1.00 87.31 502 GLN A C 1
ATOM 3950 O O . GLN A 1 502 ? -35.467 -12.591 23.520 1.00 87.31 502 GLN A O 1
ATOM 3955 N N . GLY A 1 503 ? -35.019 -14.786 23.715 1.00 82.12 503 GLY A N 1
ATOM 3956 C CA . GLY A 1 503 ? -35.175 -15.127 22.297 1.00 82.12 503 GLY A CA 1
ATOM 3957 C C . GLY A 1 503 ? -33.882 -15.649 21.666 1.00 82.12 503 GLY A C 1
ATOM 3958 O O . GLY A 1 503 ? -32.863 -15.817 22.334 1.00 82.12 503 GLY A O 1
ATOM 3959 N N . ASN A 1 504 ? -33.923 -15.949 20.367 1.00 75.88 504 ASN A N 1
ATOM 3960 C CA . ASN A 1 504 ? -32.763 -16.486 19.658 1.00 75.88 504 ASN A CA 1
ATOM 3961 C C . ASN A 1 504 ? -32.003 -15.361 18.935 1.00 75.88 504 ASN A C 1
ATOM 3963 O O . ASN A 1 504 ? -32.345 -14.974 17.818 1.00 75.88 504 ASN A O 1
ATOM 3967 N N . ALA A 1 505 ? -30.969 -14.849 19.601 1.00 69.06 505 ALA A N 1
ATOM 3968 C CA . ALA A 1 505 ? -29.932 -13.989 19.035 1.00 69.06 505 ALA A CA 1
ATOM 3969 C C . ALA A 1 505 ? -28.545 -14.540 19.380 1.00 69.06 505 ALA A C 1
ATOM 3971 O O . ALA A 1 505 ? -28.400 -15.418 20.241 1.00 69.06 505 ALA A O 1
ATOM 3972 N N . ARG A 1 506 ? -27.517 -14.028 18.706 1.00 74.00 506 ARG A N 1
ATOM 3973 C CA . ARG A 1 506 ? -26.124 -14.342 19.023 1.00 74.00 506 ARG A CA 1
ATOM 3974 C C . ARG A 1 506 ? -25.362 -13.051 19.269 1.00 74.00 506 ARG A C 1
ATOM 3976 O O . ARG A 1 506 ? -25.521 -12.094 18.515 1.00 74.00 506 ARG A O 1
ATOM 3983 N N . ILE A 1 507 ? -24.535 -13.053 20.305 1.00 65.38 507 ILE A N 1
ATOM 3984 C CA . ILE A 1 507 ? -23.467 -12.067 20.400 1.00 65.38 507 ILE A CA 1
ATOM 3985 C C . ILE A 1 507 ? -22.426 -12.488 19.382 1.00 65.38 507 ILE A C 1
ATOM 3987 O O . ILE A 1 507 ? -21.992 -13.643 19.372 1.00 65.38 507 ILE A O 1
ATOM 3991 N N . GLN A 1 508 ? -22.103 -11.574 18.481 1.00 52.62 508 GLN A N 1
ATOM 3992 C CA . GLN A 1 508 ? -21.010 -11.760 17.553 1.00 52.62 508 GLN A CA 1
ATOM 3993 C C . GLN A 1 508 ? -19.930 -10.765 17.944 1.00 52.62 508 GLN A C 1
ATOM 3995 O O . GLN A 1 508 ? -20.102 -9.563 17.763 1.00 52.62 508 GLN A O 1
ATOM 4000 N N . SER A 1 509 ? -18.818 -11.277 18.464 1.00 46.38 509 SER A N 1
ATOM 4001 C CA . SER A 1 509 ? -17.580 -10.509 18.513 1.00 46.38 509 SER A CA 1
ATOM 4002 C C . SER A 1 509 ? -17.168 -10.240 17.066 1.00 46.38 509 SER A C 1
ATOM 4004 O O . SER A 1 509 ? -16.908 -11.179 16.308 1.00 46.38 509 SER A O 1
ATOM 4006 N N . GLN A 1 510 ? -17.220 -8.981 16.641 1.00 43.69 510 GLN A N 1
ATOM 4007 C CA . GLN A 1 510 ? -16.815 -8.593 15.294 1.00 43.69 510 GLN A CA 1
ATOM 4008 C C . GLN A 1 510 ? -15.351 -8.177 15.347 1.00 43.69 510 GLN A C 1
ATOM 4010 O O . GLN A 1 510 ? -15.036 -7.105 15.833 1.00 43.69 510 GLN A O 1
ATOM 4015 N N . GLN A 1 511 ? -14.456 -9.008 14.812 1.00 33.53 511 GLN A N 1
ATOM 4016 C CA . GLN A 1 511 ? -13.019 -8.694 14.720 1.00 33.53 511 GLN A CA 1
ATOM 4017 C C . GLN A 1 511 ? -12.677 -7.707 13.578 1.00 33.53 511 GLN A C 1
ATOM 4019 O O . GLN A 1 511 ? -11.596 -7.787 12.984 1.00 33.53 511 GLN A O 1
ATOM 4024 N N . GLN A 1 512 ? -13.608 -6.822 13.205 1.00 33.75 512 GLN A N 1
ATOM 4025 C CA . GLN A 1 512 ? -13.380 -5.787 12.194 1.00 33.75 512 GLN A CA 1
ATOM 4026 C C . GLN A 1 512 ? -14.105 -4.478 12.538 1.00 33.75 512 GLN A C 1
ATOM 4028 O O . GLN A 1 512 ? -15.315 -4.458 12.761 1.00 33.75 512 GLN A O 1
ATOM 4033 N N . ILE A 1 513 ? -13.342 -3.385 12.447 1.00 34.81 513 ILE A N 1
ATOM 4034 C CA . ILE A 1 513 ? -13.706 -1.958 12.461 1.00 34.81 513 ILE A CA 1
ATOM 4035 C C . ILE A 1 513 ? -13.976 -1.336 13.848 1.00 34.81 513 ILE A C 1
ATOM 4037 O O . ILE A 1 513 ? -13.621 -0.174 14.024 1.00 34.81 513 ILE A O 1
ATOM 4041 N N . VAL A 1 514 ? -14.471 -2.067 14.851 1.00 33.94 514 VAL A N 1
ATOM 4042 C CA . VAL A 1 514 ? -14.450 -1.698 16.290 1.00 33.94 514 VAL A CA 1
ATOM 4043 C C . VAL A 1 514 ? -14.545 -3.016 17.077 1.00 33.94 514 VAL A C 1
ATOM 4045 O O . VAL A 1 514 ? -15.448 -3.788 16.760 1.00 33.94 514 VAL A O 1
ATOM 4048 N N . ASP A 1 515 ? -13.688 -3.313 18.074 1.00 35.44 515 ASP A N 1
ATOM 4049 C CA . ASP A 1 515 ? -14.011 -4.418 19.008 1.00 35.44 515 ASP A CA 1
ATOM 4050 C C . ASP A 1 515 ? -15.108 -3.923 19.943 1.00 35.44 515 ASP A C 1
ATOM 4052 O O . ASP A 1 515 ? -14.870 -3.503 21.073 1.00 35.44 515 ASP A O 1
ATOM 4056 N N . SER A 1 516 ? -16.332 -3.954 19.445 1.00 46.16 516 SER A N 1
ATOM 4057 C CA . SER A 1 516 ? -17.504 -4.003 20.289 1.00 46.16 516 SER A CA 1
ATOM 4058 C C . SER A 1 516 ? -18.155 -5.368 20.121 1.00 46.16 516 SER A C 1
ATOM 4060 O O . SER A 1 516 ? -18.140 -5.996 19.052 1.00 46.16 516 SER A O 1
ATOM 4062 N N . SER A 1 517 ? -18.686 -5.895 21.221 1.00 58.00 517 SER A N 1
ATOM 4063 C CA . SER A 1 517 ? -19.623 -7.001 21.093 1.00 58.00 517 SER A CA 1
ATOM 4064 C C . SER A 1 517 ? -20.877 -6.401 20.493 1.00 58.00 517 SER A C 1
ATOM 4066 O O . SER A 1 517 ? -21.453 -5.506 21.082 1.00 58.00 517 SER A O 1
ATOM 4068 N N . VAL A 1 518 ? -21.296 -6.859 19.318 1.00 71.56 518 VAL A N 1
ATOM 4069 C CA . VAL A 1 518 ? -22.567 -6.417 18.741 1.00 71.56 518 VAL A CA 1
ATOM 4070 C C . VAL A 1 518 ? -23.585 -7.534 18.847 1.00 71.56 518 VAL A C 1
ATOM 4072 O O . VAL A 1 518 ? -23.286 -8.727 18.676 1.00 71.56 518 VAL A O 1
ATOM 4075 N N . LEU A 1 519 ? -24.831 -7.151 19.093 1.00 80.12 519 LEU A N 1
ATOM 4076 C CA . LEU A 1 519 ? -25.933 -8.090 19.085 1.00 80.12 519 LEU A CA 1
ATOM 4077 C C . LEU A 1 519 ? -26.401 -8.304 17.652 1.00 80.12 519 LEU A C 1
ATOM 4079 O O . LEU A 1 519 ? -26.929 -7.397 17.010 1.00 80.12 519 LEU A O 1
ATOM 4083 N N . LEU A 1 520 ? -26.235 -9.529 17.153 1.00 81.06 520 LEU A N 1
ATOM 4084 C CA . LEU A 1 520 ? -26.731 -9.922 15.844 1.00 81.06 520 LEU A CA 1
ATOM 4085 C C . LEU A 1 520 ? -28.078 -10.635 15.974 1.00 81.06 520 LEU A C 1
ATOM 4087 O O . LEU A 1 520 ? -28.188 -11.738 16.525 1.00 81.06 520 LEU A O 1
ATOM 4091 N N . VAL A 1 521 ? -29.101 -10.026 15.376 1.00 81.19 521 VAL A N 1
ATOM 4092 C CA . VAL A 1 521 ? -30.456 -10.574 15.299 1.00 81.19 521 VAL A CA 1
ATOM 4093 C C . VAL A 1 521 ? -30.750 -11.017 13.865 1.00 81.19 521 VAL A C 1
ATOM 4095 O O . VAL A 1 521 ? -30.762 -10.207 12.937 1.00 81.19 521 VAL A O 1
ATOM 4098 N N . THR A 1 522 ? -31.002 -12.316 13.677 1.00 81.88 522 THR A N 1
ATOM 4099 C CA . THR A 1 522 ? -31.245 -12.934 12.359 1.00 81.88 522 THR A CA 1
ATOM 4100 C C . THR A 1 522 ? -32.640 -13.543 12.297 1.00 81.88 522 THR A C 1
ATOM 4102 O O . THR A 1 522 ? -32.933 -14.495 13.011 1.00 81.88 522 THR A O 1
ATOM 4105 N N . ASN A 1 523 ? -33.522 -12.989 11.456 1.00 83.25 523 ASN A N 1
ATOM 4106 C CA . ASN A 1 523 ? -34.898 -13.480 11.262 1.00 83.25 523 ASN A CA 1
ATOM 4107 C C . ASN A 1 523 ? -35.629 -13.846 12.568 1.00 83.25 523 ASN A C 1
ATOM 4109 O O . ASN A 1 523 ? -36.295 -14.878 12.653 1.00 83.25 523 ASN A O 1
ATOM 4113 N N . ASN A 1 524 ? -35.488 -13.007 13.597 1.00 85.81 524 ASN A N 1
ATOM 4114 C CA . ASN A 1 524 ? -36.015 -13.301 14.923 1.00 85.81 524 ASN A CA 1
ATOM 4115 C C . ASN A 1 524 ? -36.499 -12.060 15.666 1.00 85.81 524 ASN A C 1
ATOM 4117 O O . ASN A 1 524 ? -36.272 -10.924 15.243 1.00 85.81 524 ASN A O 1
ATOM 4121 N N . ILE A 1 525 ? -37.163 -12.316 16.791 1.00 89.38 525 ILE A N 1
ATOM 4122 C CA . ILE A 1 525 ? -37.496 -11.320 17.797 1.00 89.38 525 ILE A CA 1
ATOM 4123 C C . ILE A 1 525 ? -36.732 -11.640 19.067 1.00 89.38 525 ILE A C 1
ATOM 4125 O O . ILE A 1 525 ? -36.725 -12.781 19.530 1.00 89.38 525 ILE A O 1
ATOM 4129 N N . ILE A 1 526 ? -36.174 -10.597 19.658 1.00 90.50 526 ILE A N 1
ATOM 4130 C CA . ILE A 1 526 ? -35.664 -10.633 21.017 1.00 90.50 526 ILE A CA 1
ATOM 4131 C C . ILE A 1 526 ? -36.362 -9.595 21.881 1.00 90.50 526 ILE A C 1
ATOM 4133 O O . ILE A 1 526 ? -36.855 -8.574 21.392 1.00 90.50 526 ILE A O 1
ATOM 4137 N N . LYS A 1 527 ? -36.419 -9.886 23.177 1.00 92.50 527 LYS A N 1
ATOM 4138 C CA . LYS A 1 527 ? -37.062 -9.044 24.180 1.00 92.50 527 LYS A CA 1
ATOM 4139 C C . LYS A 1 527 ? -36.120 -8.839 25.359 1.00 92.50 527 LYS A C 1
ATOM 4141 O O . LYS A 1 527 ? -35.474 -9.786 25.803 1.00 92.50 527 LYS A O 1
ATOM 4146 N N . ARG A 1 528 ? -36.081 -7.620 25.887 1.00 91.62 528 ARG A N 1
ATOM 4147 C CA . ARG A 1 528 ? -35.365 -7.263 27.115 1.00 91.62 528 ARG A CA 1
ATOM 4148 C C . ARG A 1 528 ? -36.359 -6.646 28.099 1.00 91.62 528 ARG A C 1
ATOM 4150 O O . ARG A 1 528 ? -36.854 -5.548 27.826 1.00 91.62 528 ARG A O 1
ATOM 4157 N N . PRO A 1 529 ? -36.692 -7.332 29.209 1.00 91.94 529 PRO A N 1
ATOM 4158 C CA . PRO A 1 529 ? -37.404 -6.707 30.319 1.00 91.9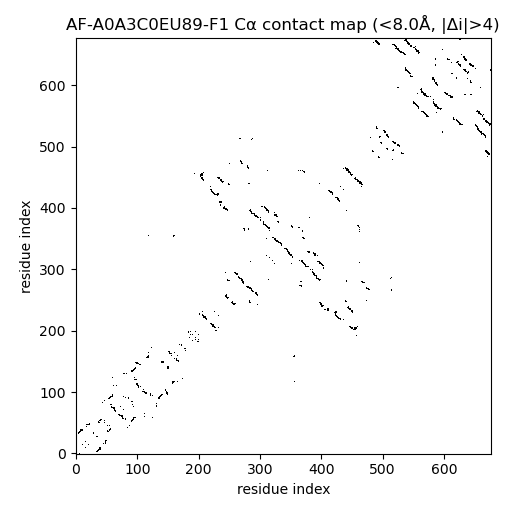4 529 PRO A CA 1
ATOM 4159 C C . PRO A 1 529 ? -36.606 -5.508 30.840 1.00 91.94 529 PRO A C 1
ATOM 4161 O O . PRO A 1 529 ? -35.381 -5.581 30.925 1.00 91.94 529 PRO A O 1
ATOM 4164 N N . MET A 1 530 ? -37.293 -4.413 31.154 1.00 93.12 530 MET A N 1
ATOM 4165 C CA . MET A 1 530 ? -36.675 -3.252 31.794 1.00 93.12 530 MET A CA 1
ATOM 4166 C C . MET A 1 530 ? -36.429 -3.545 33.273 1.00 93.12 530 MET A C 1
ATOM 4168 O O . MET A 1 530 ? -37.265 -4.189 33.910 1.00 93.12 530 MET A O 1
ATOM 4172 N N . ASP A 1 531 ? -35.347 -3.005 33.831 1.00 87.50 531 ASP A N 1
ATOM 4173 C CA . ASP A 1 531 ? -35.049 -3.162 35.260 1.00 87.50 531 ASP A CA 1
ATOM 4174 C C . ASP A 1 531 ? -36.114 -2.466 36.128 1.00 87.50 531 ASP A C 1
ATOM 4176 O O . ASP A 1 531 ? -36.445 -2.926 37.222 1.00 87.50 531 ASP A O 1
ATOM 4180 N N . GLN A 1 532 ? -36.712 -1.387 35.606 1.00 89.69 532 GLN A N 1
ATOM 4181 C CA . GLN A 1 532 ? -37.881 -0.723 36.180 1.00 89.69 532 GLN A CA 1
ATOM 4182 C C . GLN A 1 532 ? -38.864 -0.274 35.081 1.00 89.69 532 GLN A C 1
ATOM 4184 O O . GLN A 1 532 ? -38.429 0.175 34.018 1.00 89.69 532 GLN A O 1
ATOM 4189 N N . PRO A 1 533 ? -40.192 -0.349 35.311 1.00 92.62 533 PRO A N 1
ATOM 4190 C CA . PRO A 1 533 ? -41.185 0.187 34.383 1.00 92.62 533 PRO A CA 1
ATOM 4191 C C . PRO A 1 533 ? -41.046 1.697 34.169 1.00 92.62 533 PRO A C 1
ATOM 4193 O O . PRO A 1 533 ? -40.957 2.457 35.133 1.00 92.62 533 PRO A O 1
ATOM 4196 N N . ILE A 1 534 ? -41.164 2.147 32.920 1.00 95.38 534 ILE A N 1
ATOM 4197 C CA . ILE A 1 534 ? -41.294 3.572 32.602 1.00 95.38 534 ILE A CA 1
ATOM 4198 C C . ILE A 1 534 ? -42.774 3.959 32.611 1.00 95.38 534 ILE A C 1
ATOM 4200 O O . ILE A 1 534 ? -43.597 3.344 31.923 1.00 95.38 534 ILE A O 1
ATOM 4204 N N . LYS A 1 535 ? -43.103 5.018 33.360 1.00 92.19 535 LYS A N 1
ATOM 4205 C CA . LYS A 1 535 ? -44.404 5.696 33.318 1.00 92.19 535 LYS A CA 1
ATOM 4206 C C . LYS A 1 535 ? -44.236 7.069 32.663 1.00 92.19 535 LYS A C 1
ATOM 4208 O O . LYS A 1 535 ? -43.602 7.942 33.242 1.00 92.19 535 LYS A O 1
ATOM 4213 N N . GLY A 1 536 ? -44.813 7.259 31.481 1.00 92.50 536 GLY A N 1
ATOM 4214 C CA . GLY A 1 536 ? -44.737 8.505 30.717 1.00 92.50 536 GLY A CA 1
ATOM 4215 C C . GLY A 1 536 ? -43.619 8.515 29.672 1.00 92.50 536 GLY A C 1
ATOM 4216 O O . GLY A 1 536 ? -43.513 7.588 28.871 1.00 92.50 536 GLY A O 1
ATOM 4217 N N . SER A 1 537 ? -42.846 9.600 29.640 1.00 96.62 537 SER A N 1
ATOM 4218 C CA . SER A 1 537 ? -41.859 9.900 28.597 1.00 96.62 537 SER A CA 1
ATOM 4219 C C . SER A 1 537 ? -40.641 8.969 28.646 1.00 96.62 537 SER A C 1
ATOM 4221 O O . SER A 1 537 ? -40.254 8.510 29.722 1.00 96.62 537 SER A O 1
ATOM 4223 N N . PHE A 1 538 ? -40.001 8.725 27.500 1.00 97.38 538 PHE A N 1
ATOM 4224 C CA . PHE A 1 538 ? -38.748 7.967 27.422 1.00 97.38 538 PHE A CA 1
ATOM 4225 C C . PHE A 1 538 ? -37.823 8.476 26.318 1.00 97.38 538 PHE A C 1
ATOM 4227 O O . PHE A 1 538 ? -38.262 9.082 25.338 1.00 97.38 538 PHE A O 1
ATOM 4234 N N . THR A 1 539 ? -36.543 8.133 26.449 1.00 97.56 539 THR A N 1
ATOM 4235 C CA . THR A 1 539 ? -35.533 8.285 25.401 1.00 97.56 539 THR A CA 1
ATOM 4236 C C . THR A 1 539 ? -34.798 6.970 25.202 1.00 97.56 539 THR A C 1
ATOM 4238 O O . THR A 1 539 ? -34.271 6.402 26.156 1.00 97.56 539 THR A O 1
ATOM 4241 N N . LEU A 1 540 ? -34.763 6.496 23.960 1.00 97.69 540 LEU A N 1
ATOM 4242 C CA . LEU A 1 540 ? -34.038 5.311 23.524 1.00 97.69 540 LEU A CA 1
ATOM 4243 C C . LEU A 1 540 ? -32.947 5.724 22.537 1.00 97.69 540 LEU A C 1
ATOM 4245 O O . LEU A 1 540 ? -33.253 6.314 21.500 1.00 97.69 540 LEU A O 1
ATOM 4249 N N . THR A 1 541 ? -31.700 5.374 22.825 1.00 96.19 541 THR A N 1
ATOM 4250 C CA . THR A 1 541 ? -30.576 5.473 21.888 1.00 96.19 541 THR A CA 1
ATOM 4251 C C . THR A 1 541 ? -30.013 4.095 21.591 1.00 96.19 541 THR A C 1
ATOM 4253 O O . THR A 1 541 ? -30.054 3.212 22.446 1.00 96.19 541 THR A O 1
ATOM 4256 N N . MET A 1 542 ? -29.522 3.906 20.372 1.00 94.88 542 MET A N 1
ATOM 4257 C CA . MET A 1 542 ? -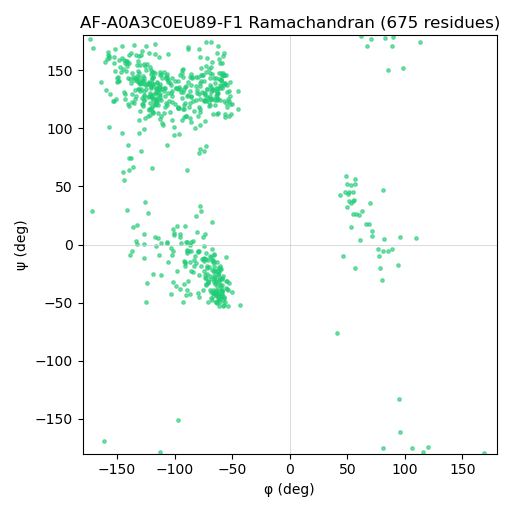28.817 2.695 19.960 1.00 94.88 542 MET A CA 1
ATOM 4258 C C . MET A 1 542 ? -27.994 2.973 18.708 1.00 94.88 542 MET A C 1
ATOM 4260 O O . MET A 1 542 ? -28.359 3.829 17.898 1.00 94.88 542 MET A O 1
ATOM 4264 N N . ASP A 1 543 ? -26.982 2.154 18.500 1.00 92.31 543 ASP A N 1
ATOM 4265 C CA . ASP A 1 543 ? -26.277 2.044 17.238 1.00 92.31 543 ASP A CA 1
ATOM 4266 C C . ASP A 1 543 ? -26.876 0.876 16.447 1.00 92.31 543 ASP A C 1
ATOM 4268 O O . ASP A 1 543 ? -27.133 -0.199 16.996 1.00 92.31 543 ASP A O 1
ATOM 4272 N N . MET A 1 544 ? -27.161 1.080 15.159 1.00 92.69 544 MET A N 1
ATOM 4273 C CA . MET A 1 544 ? -27.802 0.069 14.307 1.00 92.69 544 MET A CA 1
ATOM 4274 C C . MET A 1 544 ? -27.098 -0.048 12.947 1.00 92.69 544 MET A C 1
ATOM 4276 O O . MET A 1 544 ? -26.671 0.957 12.382 1.00 92.69 544 MET A O 1
ATOM 4280 N N . LEU A 1 545 ? -27.002 -1.262 12.388 1.00 90.00 545 LEU A N 1
ATOM 4281 C CA . LEU A 1 545 ? -26.499 -1.506 11.025 1.00 90.00 545 LEU A CA 1
ATOM 4282 C C . LEU A 1 545 ? -27.141 -2.753 10.394 1.00 90.00 545 LEU A C 1
ATOM 4284 O O . LEU A 1 545 ? -27.366 -3.764 11.062 1.00 90.00 545 LEU A O 1
ATOM 4288 N N . HIS A 1 546 ? -27.415 -2.723 9.090 1.00 87.38 546 HIS A N 1
ATOM 4289 C CA . HIS A 1 546 ? -27.787 -3.921 8.336 1.00 87.38 546 HIS A CA 1
ATOM 4290 C C . HIS A 1 546 ? -26.533 -4.622 7.798 1.00 87.38 546 HIS A C 1
ATOM 4292 O O . HIS A 1 546 ? -25.636 -3.966 7.289 1.00 87.38 546 HIS A O 1
ATOM 4298 N N . THR A 1 547 ? -26.455 -5.955 7.825 1.00 80.88 547 THR A N 1
ATOM 4299 C CA . THR A 1 547 ? -25.292 -6.649 7.224 1.00 80.88 547 THR A CA 1
ATOM 4300 C C . THR A 1 547 ? -25.403 -6.800 5.702 1.00 80.88 547 THR A C 1
ATOM 4302 O O . THR A 1 547 ? -24.433 -7.137 5.033 1.00 80.88 547 THR A O 1
ATOM 4305 N N . ASN A 1 548 ? -26.601 -6.613 5.148 1.00 82.50 548 ASN A N 1
ATOM 4306 C CA . ASN A 1 548 ? -26.913 -6.594 3.721 1.00 82.50 548 ASN A CA 1
ATOM 4307 C C . ASN A 1 548 ? -28.224 -5.821 3.481 1.00 82.50 548 ASN A C 1
ATOM 4309 O O . ASN A 1 548 ? -28.984 -5.562 4.416 1.00 82.50 548 ASN A O 1
ATOM 4313 N N . TYR A 1 549 ? -28.499 -5.455 2.227 1.00 83.50 549 TYR A N 1
ATOM 4314 C CA . TYR A 1 549 ? -29.763 -4.817 1.851 1.00 83.50 549 TYR A CA 1
ATOM 4315 C C . TYR A 1 549 ? -30.929 -5.779 2.076 1.00 83.50 549 TYR A C 1
ATOM 4317 O O . TYR A 1 549 ? -30.965 -6.872 1.507 1.00 83.50 549 TYR A O 1
ATOM 4325 N N . GLN A 1 550 ? -31.871 -5.391 2.935 1.00 81.56 550 GLN A N 1
ATOM 4326 C CA . GLN A 1 550 ? -32.881 -6.310 3.453 1.00 81.56 550 GLN A CA 1
ATOM 4327 C C . GLN A 1 550 ? -34.131 -5.594 3.967 1.00 81.56 550 GLN A C 1
ATOM 4329 O O . GLN A 1 550 ? -34.144 -4.396 4.246 1.00 81.56 550 GLN A O 1
ATOM 4334 N N . ARG A 1 551 ? -35.210 -6.364 4.122 1.00 80.88 551 ARG A N 1
ATOM 4335 C CA . ARG A 1 551 ? -36.469 -5.882 4.705 1.00 80.88 551 ARG A CA 1
ATOM 4336 C C . ARG A 1 551 ? -36.247 -5.341 6.121 1.00 80.88 551 ARG A C 1
ATOM 4338 O O . ARG A 1 551 ? -35.432 -5.863 6.874 1.00 80.88 551 ARG A O 1
ATOM 4345 N N . GLY A 1 552 ? -37.002 -4.311 6.487 1.00 82.25 552 GLY A N 1
ATOM 4346 C CA . GLY A 1 552 ? -36.636 -3.483 7.632 1.00 82.25 552 GLY A CA 1
ATOM 4347 C C . GLY A 1 552 ? -36.684 -4.108 9.030 1.00 82.25 552 GLY A C 1
ATOM 4348 O O . GLY A 1 552 ? -37.534 -4.950 9.349 1.00 82.25 552 GLY A O 1
ATOM 4349 N N . GLY A 1 553 ? -35.758 -3.629 9.862 1.00 90.38 553 GLY A N 1
ATOM 4350 C CA . GLY A 1 553 ? -35.623 -3.916 11.288 1.00 90.38 553 GLY A CA 1
ATOM 4351 C C . GLY A 1 553 ? -36.499 -3.024 12.147 1.00 90.38 553 GLY A C 1
ATOM 4352 O O . GLY A 1 553 ? -36.672 -1.852 11.820 1.00 90.38 553 GLY A O 1
ATOM 4353 N N . VAL A 1 554 ? -37.052 -3.567 13.231 1.00 95.06 554 VAL A N 1
ATOM 4354 C CA . VAL A 1 554 ? -37.906 -2.814 14.163 1.00 95.06 554 VAL A CA 1
ATOM 4355 C C . VAL A 1 554 ? -37.298 -2.828 15.550 1.00 95.06 554 VAL A C 1
ATOM 4357 O O . VAL A 1 554 ? -36.916 -3.892 16.030 1.00 95.06 554 VAL A O 1
ATOM 4360 N N . VAL A 1 555 ? -37.289 -1.671 16.208 1.00 96.75 555 VAL A N 1
ATOM 4361 C CA . VAL A 1 555 ? -37.005 -1.558 17.642 1.00 96.75 555 VAL A CA 1
ATOM 4362 C C . VAL A 1 555 ? -38.135 -0.789 18.308 1.00 96.75 555 VAL A C 1
ATOM 4364 O O . VAL A 1 555 ? -38.468 0.311 17.870 1.00 96.75 555 VAL A O 1
ATOM 4367 N N . ALA A 1 556 ? -38.760 -1.380 19.325 1.00 97.44 556 ALA A N 1
ATOM 4368 C CA . ALA A 1 556 ? -39.962 -0.852 19.959 1.00 97.44 556 ALA A CA 1
ATOM 4369 C C . ALA A 1 556 ? -39.929 -0.977 21.485 1.00 97.44 556 ALA A C 1
ATOM 4371 O O . ALA A 1 556 ? -39.549 -2.006 22.036 1.00 97.44 556 ALA A O 1
ATOM 4372 N N . VAL A 1 557 ? -40.395 0.068 22.158 1.00 97.94 557 VAL A N 1
ATOM 4373 C CA . VAL A 1 557 ? -40.600 0.143 23.604 1.00 97.94 557 VAL A CA 1
ATOM 4374 C C . VAL A 1 557 ? -42.072 -0.169 23.880 1.00 97.94 557 VAL A C 1
ATOM 4376 O O . VAL A 1 557 ? -42.959 0.520 23.371 1.00 97.94 557 VAL A O 1
ATOM 4379 N N . MET A 1 558 ? -42.348 -1.243 24.625 1.00 97.56 558 MET A N 1
ATOM 4380 C CA . MET A 1 558 ? -43.686 -1.842 24.718 1.00 97.56 558 MET A CA 1
ATOM 4381 C C . MET A 1 558 ? -44.147 -2.113 26.157 1.00 97.56 558 MET A C 1
ATOM 4383 O O . MET A 1 558 ? -43.349 -2.185 27.096 1.00 97.56 558 MET A O 1
ATOM 4387 N N . ASN A 1 559 ? -45.460 -2.293 26.320 1.00 95.88 559 ASN A N 1
ATOM 4388 C CA . ASN A 1 559 ? -46.105 -2.753 27.554 1.00 95.88 559 ASN A CA 1
ATOM 4389 C C . ASN A 1 559 ? -45.771 -4.228 27.878 1.00 95.88 559 ASN A C 1
ATOM 4391 O O . ASN A 1 559 ? -45.178 -4.930 27.062 1.00 95.88 559 ASN A O 1
ATOM 4395 N N . ALA A 1 560 ? -46.201 -4.733 29.040 1.00 91.75 560 ALA A N 1
ATOM 4396 C CA . ALA A 1 560 ? -45.876 -6.088 29.514 1.00 91.75 560 ALA A CA 1
ATOM 4397 C C . ALA A 1 560 ? -46.361 -7.216 28.587 1.00 91.75 560 ALA A C 1
ATOM 4399 O O . ALA A 1 560 ? -45.668 -8.216 28.402 1.00 91.75 560 ALA A O 1
ATOM 4400 N N . SER A 1 561 ? -47.509 -7.030 27.937 1.00 92.19 561 SER A N 1
ATOM 4401 C CA . SER A 1 561 ? -48.077 -8.009 27.002 1.00 92.19 561 SER A CA 1
ATOM 4402 C C . SER A 1 561 ? -47.435 -7.966 25.606 1.00 92.19 561 SER A C 1
ATOM 4404 O O . SER A 1 561 ? -47.749 -8.805 24.758 1.00 92.19 561 SER A O 1
ATOM 4406 N N . ALA A 1 562 ? -46.542 -7.002 25.348 1.00 93.88 562 ALA A N 1
ATOM 4407 C CA . ALA A 1 562 ? -46.008 -6.661 24.028 1.00 93.88 562 ALA A CA 1
ATOM 4408 C C . ALA A 1 562 ? -47.115 -6.437 22.982 1.00 93.88 562 ALA A C 1
ATOM 4410 O O . ALA A 1 562 ? -46.982 -6.847 21.836 1.00 93.88 562 ALA A O 1
ATOM 4411 N N . THR A 1 563 ? -48.233 -5.835 23.379 1.00 96.00 563 THR A N 1
ATOM 4412 C CA . THR A 1 563 ? -49.365 -5.519 22.490 1.00 96.00 563 THR A CA 1
ATOM 4413 C C . THR A 1 563 ? -49.369 -4.054 22.080 1.00 96.00 563 THR A C 1
ATOM 4415 O O . THR A 1 563 ? -49.762 -3.727 20.964 1.00 96.00 563 THR A O 1
ATOM 4418 N N . GLN A 1 564 ? -48.899 -3.175 22.967 1.00 97.25 564 GLN A N 1
ATOM 4419 C CA . GLN A 1 564 ? -48.945 -1.728 22.782 1.00 97.25 564 GLN A CA 1
ATOM 4420 C C . GLN A 1 564 ? -47.575 -1.100 22.990 1.00 97.25 564 GLN A C 1
ATOM 4422 O O . GLN A 1 564 ? -46.847 -1.493 23.907 1.00 97.25 564 GLN A O 1
ATOM 4427 N N . GLY A 1 565 ? -47.223 -0.131 22.150 1.00 97.44 565 GLY A N 1
ATOM 4428 C CA . GLY A 1 565 ? -45.953 0.573 22.260 1.00 97.44 565 GLY A CA 1
ATOM 4429 C C . GLY A 1 565 ? -45.607 1.457 21.070 1.00 97.44 565 GLY A C 1
ATOM 4430 O O . GLY A 1 565 ? -46.338 1.533 20.079 1.00 97.44 565 GLY A O 1
ATOM 4431 N N . TYR A 1 566 ? -44.440 2.086 21.163 1.00 98.44 566 TYR A N 1
ATOM 4432 C CA . TYR A 1 566 ? -43.877 2.932 20.114 1.00 98.44 566 TYR A CA 1
ATOM 4433 C C . TYR A 1 566 ? -42.484 2.454 19.725 1.00 98.44 566 TYR A C 1
ATOM 4435 O O . TYR A 1 566 ? -41.755 1.900 20.544 1.00 9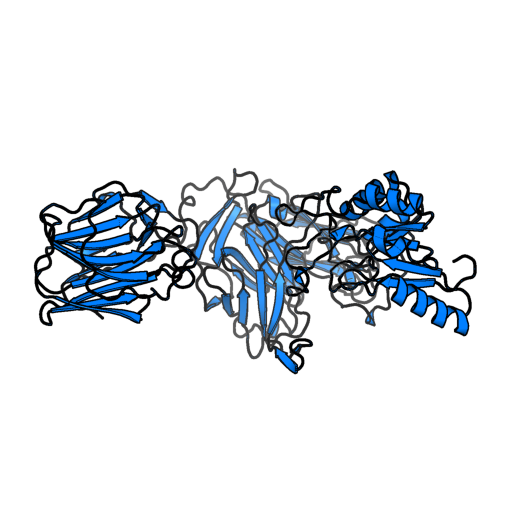8.44 566 TYR A O 1
ATOM 4443 N N . GLY A 1 567 ? -42.096 2.674 18.476 1.00 97.31 567 GLY A N 1
ATOM 4444 C CA . GLY A 1 567 ? -40.802 2.236 17.979 1.00 97.31 567 GLY A CA 1
ATOM 4445 C C . GLY A 1 567 ? -40.363 2.940 16.709 1.00 97.31 567 GLY A C 1
ATOM 4446 O O . GLY A 1 567 ? -40.983 3.899 16.249 1.00 97.31 567 GLY A O 1
ATOM 4447 N N . LEU A 1 568 ? -39.302 2.409 16.119 1.00 97.12 568 LEU A N 1
ATOM 4448 C CA . LEU A 1 568 ? -38.783 2.806 14.819 1.00 97.12 568 LEU A CA 1
ATOM 4449 C C . LEU A 1 568 ? -38.704 1.600 13.882 1.00 97.12 568 LEU A C 1
ATOM 4451 O O . LEU A 1 568 ? -38.592 0.453 14.321 1.00 97.12 568 LEU A O 1
ATOM 4455 N N . LEU A 1 569 ? -38.754 1.879 12.584 1.00 96.06 569 LEU A N 1
ATOM 4456 C CA . LEU A 1 569 ? -38.432 0.947 11.508 1.00 96.06 569 LEU A CA 1
ATOM 4457 C C . LEU A 1 569 ? -37.279 1.535 10.695 1.00 96.06 569 LEU A C 1
ATOM 4459 O O . LEU A 1 569 ? -37.375 2.699 10.312 1.00 96.06 569 LEU A O 1
ATOM 4463 N N . TRP A 1 570 ? -36.271 0.725 10.359 1.00 95.19 570 TRP A N 1
ATOM 4464 C CA . TRP A 1 570 ? -35.282 1.038 9.320 1.00 95.19 570 TRP A CA 1
ATOM 4465 C C . TRP A 1 570 ? -35.281 -0.049 8.244 1.00 95.19 570 TRP A C 1
ATOM 4467 O O . TRP A 1 570 ? -35.026 -1.214 8.541 1.00 95.19 570 TRP A O 1
ATOM 4477 N N . ASP A 1 571 ? -35.644 0.316 7.013 1.00 92.12 571 ASP A N 1
ATOM 4478 C CA . ASP A 1 571 ? -35.861 -0.579 5.870 1.00 92.12 571 ASP A CA 1
ATOM 4479 C C . ASP A 1 571 ? -34.879 -0.293 4.729 1.00 92.12 571 ASP A C 1
ATOM 4481 O O . ASP A 1 571 ? -34.879 0.803 4.171 1.00 92.12 571 ASP A O 1
ATOM 4485 N N . SER A 1 572 ? -34.069 -1.287 4.361 1.00 88.06 572 SER A N 1
ATOM 4486 C CA . SER A 1 572 ? -32.986 -1.185 3.375 1.00 88.06 572 SER A CA 1
ATOM 4487 C C . SER A 1 572 ? -33.144 -2.183 2.223 1.00 88.06 572 SER A C 1
ATOM 4489 O O . SER A 1 572 ? -32.164 -2.595 1.615 1.00 88.06 572 SER A O 1
ATOM 4491 N N . SER A 1 573 ? -34.377 -2.595 1.916 1.00 83.94 573 SER A N 1
ATOM 4492 C CA . SER A 1 573 ? -34.699 -3.733 1.035 1.00 83.94 573 SER A CA 1
ATOM 4493 C C . SER A 1 573 ? -34.102 -3.729 -0.381 1.00 83.94 573 SER A C 1
ATOM 4495 O O . SER A 1 573 ? -34.172 -4.758 -1.054 1.00 83.94 573 SER A O 1
ATOM 4497 N N . ASN A 1 574 ? -33.513 -2.625 -0.847 1.00 73.12 574 ASN A N 1
ATOM 4498 C CA . ASN A 1 574 ? -32.804 -2.543 -2.121 1.00 73.12 574 ASN A CA 1
ATOM 4499 C C . ASN A 1 574 ? -31.666 -1.507 -2.047 1.00 73.12 574 ASN A C 1
ATOM 4501 O O . ASN A 1 574 ? -31.861 -0.423 -1.503 1.00 73.12 574 ASN A O 1
ATOM 4505 N N . GLU A 1 575 ? -30.520 -1.802 -2.667 1.00 78.75 575 GLU A N 1
ATOM 4506 C CA . GLU A 1 575 ? -29.366 -0.894 -2.788 1.00 78.75 575 GLU A CA 1
ATOM 4507 C C . GLU A 1 575 ? -29.688 0.438 -3.482 1.00 78.75 575 GLU A C 1
ATOM 4509 O O . GLU A 1 575 ? -29.068 1.459 -3.215 1.00 78.75 575 GLU A O 1
ATOM 4514 N N . LYS A 1 576 ? -30.693 0.456 -4.363 1.00 77.56 576 LYS A N 1
ATOM 4515 C CA . LYS A 1 576 ? -31.146 1.666 -5.064 1.00 77.56 576 LYS A CA 1
ATOM 4516 C C . LYS A 1 576 ? -32.089 2.515 -4.214 1.00 77.56 576 LYS A C 1
ATOM 4518 O O . LYS A 1 576 ? -32.440 3.627 -4.603 1.00 77.56 576 LYS A O 1
ATOM 4523 N N . TYR A 1 577 ? -32.544 1.994 -3.077 1.00 77.19 577 TYR A N 1
ATOM 4524 C CA . TYR A 1 577 ? -33.508 2.672 -2.228 1.00 77.19 577 TYR A CA 1
ATOM 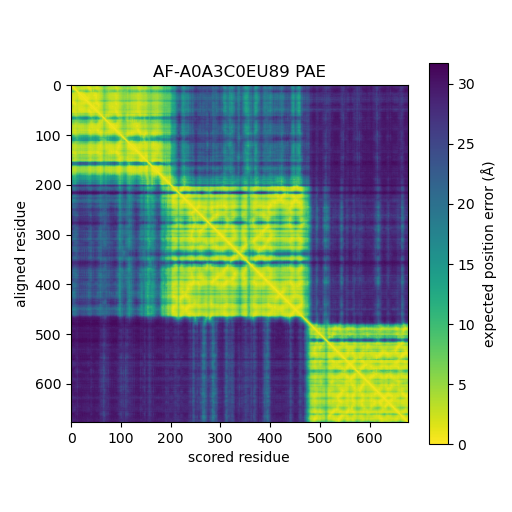4525 C C . TYR A 1 577 ? -32.807 3.737 -1.382 1.00 77.19 577 TYR A C 1
ATOM 4527 O O . TYR A 1 577 ? -32.015 3.416 -0.497 1.00 77.19 577 TYR A O 1
ATOM 4535 N N . HIS A 1 578 ? -33.088 5.008 -1.691 1.00 83.56 578 HIS A N 1
ATOM 4536 C CA . HIS A 1 578 ? -32.389 6.165 -1.122 1.00 83.56 578 HIS A CA 1
ATOM 4537 C C . HIS A 1 578 ? -30.859 6.051 -1.233 1.00 83.56 578 HIS A C 1
ATOM 4539 O O . HIS A 1 578 ? -30.159 6.279 -0.255 1.00 83.56 578 HIS A O 1
ATOM 4545 N N . GLU A 1 579 ? -30.343 5.647 -2.400 1.00 86.12 579 GLU A N 1
ATOM 4546 C CA . GLU A 1 579 ? -28.889 5.543 -2.642 1.00 86.12 579 GLU A CA 1
ATOM 4547 C C . GLU A 1 579 ? -28.166 4.640 -1.623 1.00 86.12 579 GLU A C 1
ATOM 4549 O O . GLU A 1 579 ? -27.067 4.932 -1.161 1.00 86.12 579 GLU A O 1
ATOM 4554 N N . GLY A 1 580 ? -28.813 3.543 -1.227 1.00 85.12 580 GLY A N 1
ATOM 4555 C CA . GLY A 1 580 ? -28.257 2.572 -0.285 1.00 85.12 580 GLY A CA 1
ATOM 4556 C C . GLY A 1 580 ? -28.401 2.969 1.187 1.00 85.12 580 GLY A C 1
ATOM 4557 O O . GLY A 1 580 ? -27.933 2.246 2.062 1.00 85.12 580 GLY A O 1
ATOM 4558 N N . GLN A 1 581 ? -29.076 4.079 1.494 1.00 91.81 581 GLN A N 1
ATOM 4559 C CA . GLN A 1 581 ? -29.274 4.552 2.871 1.00 91.81 581 GLN A CA 1
ATOM 4560 C C . GLN A 1 581 ? -30.478 3.880 3.563 1.00 91.81 581 GLN A C 1
ATOM 4562 O O . GLN A 1 581 ? -30.554 3.777 4.791 1.00 91.81 581 GLN A O 1
ATOM 4567 N N . GLY A 1 582 ? -31.438 3.378 2.781 1.00 92.44 582 GLY A N 1
ATOM 4568 C CA . GLY A 1 582 ? -32.701 2.860 3.306 1.00 92.44 582 GLY A CA 1
ATOM 4569 C C . GLY A 1 582 ? -33.631 3.960 3.843 1.00 92.44 582 GLY A C 1
ATOM 4570 O O . GLY A 1 582 ? -33.291 5.143 3.849 1.00 92.44 582 GLY A O 1
ATOM 4571 N N . ALA A 1 583 ? -34.834 3.580 4.283 1.00 94.00 583 ALA A N 1
ATOM 4572 C CA . ALA A 1 583 ? -35.817 4.502 4.852 1.00 94.00 583 ALA A CA 1
ATOM 4573 C C . ALA A 1 583 ? -36.118 4.217 6.321 1.00 94.00 583 ALA A C 1
ATOM 4575 O O . ALA A 1 583 ? -36.314 3.065 6.711 1.00 94.00 583 ALA A O 1
ATOM 4576 N N . VAL A 1 584 ? -36.251 5.287 7.101 1.00 96.50 584 VAL A N 1
ATOM 4577 C CA . VAL A 1 584 ? -36.635 5.256 8.512 1.00 96.50 584 VAL A CA 1
ATOM 4578 C C . VAL A 1 584 ? -38.005 5.890 8.745 1.00 96.50 584 VAL A C 1
ATOM 4580 O O . VAL A 1 584 ? -38.407 6.811 8.028 1.00 96.50 584 VAL A O 1
ATOM 4583 N N . CYS A 1 585 ? -38.741 5.401 9.745 1.00 97.19 585 CYS A N 1
ATOM 4584 C CA . CYS A 1 585 ? -39.974 6.030 10.230 1.00 97.19 585 CYS A CA 1
ATOM 4585 C C . CYS A 1 585 ? -40.325 5.633 11.669 1.00 97.19 585 CYS A C 1
ATOM 4587 O O . CYS A 1 585 ? -39.907 4.582 12.155 1.00 97.19 585 CYS A O 1
ATOM 4589 N N . LEU A 1 586 ? -41.176 6.443 12.304 1.00 98.44 586 LEU A N 1
ATOM 4590 C CA . LEU A 1 586 ? -41.824 6.147 13.579 1.00 98.44 586 LEU A CA 1
ATOM 4591 C C . LEU A 1 586 ? -42.948 5.120 13.401 1.00 98.44 586 LEU A C 1
ATOM 4593 O O . LEU A 1 586 ? -43.724 5.176 12.439 1.00 98.44 586 LEU A O 1
ATOM 4597 N N . MET A 1 587 ? -43.051 4.208 14.364 1.00 97.81 587 MET A N 1
ATOM 4598 C CA . MET A 1 587 ? -44.007 3.105 14.396 1.00 97.81 587 MET A CA 1
ATOM 4599 C C . MET A 1 587 ? -44.836 3.150 15.682 1.00 97.81 587 MET A C 1
ATOM 4601 O O . MET A 1 587 ? -44.299 3.359 16.768 1.00 97.81 587 MET A O 1
ATOM 4605 N N . LYS A 1 588 ? -46.137 2.890 15.552 1.00 97.94 588 LYS A N 1
ATOM 4606 C CA . LYS A 1 588 ? -47.068 2.623 16.649 1.00 97.94 588 LYS A CA 1
ATOM 4607 C C . LYS A 1 588 ? -47.550 1.183 16.566 1.00 97.94 588 LYS A C 1
ATOM 4609 O O . LYS A 1 588 ? -47.944 0.721 15.495 1.00 97.94 588 LYS A O 1
ATOM 4614 N N . PHE A 1 589 ? -47.553 0.498 17.697 1.00 97.69 589 PHE A N 1
ATOM 4615 C CA . PHE A 1 589 ? -48.105 -0.841 17.842 1.00 97.69 589 PHE A CA 1
ATOM 4616 C C . PHE A 1 589 ? -49.302 -0.747 18.776 1.00 97.69 589 PHE A C 1
ATOM 4618 O O . PHE A 1 589 ? -49.156 -0.281 19.900 1.00 97.69 589 PHE A O 1
ATOM 4625 N N . ASP A 1 590 ? -50.472 -1.137 18.283 1.00 96.75 590 ASP A N 1
ATOM 4626 C CA . ASP A 1 590 ? -51.715 -1.229 19.049 1.00 96.75 590 ASP A CA 1
ATOM 4627 C C . ASP A 1 590 ? -52.439 -2.500 18.609 1.00 96.75 590 ASP A C 1
ATOM 4629 O O . ASP A 1 590 ? -53.326 -2.495 17.757 1.00 96.75 590 ASP A O 1
ATOM 4633 N N . GLU A 1 591 ? -51.915 -3.626 19.071 1.00 95.19 591 GLU A N 1
ATOM 4634 C CA . GLU A 1 591 ? -52.259 -4.944 18.564 1.00 95.19 591 GLU A CA 1
ATOM 4635 C C . GLU A 1 591 ? -53.129 -5.695 19.577 1.00 95.19 591 GLU A C 1
ATOM 4637 O O . GLU A 1 591 ? -52.927 -5.623 20.787 1.00 95.19 591 GLU A O 1
ATOM 4642 N N . SER A 1 592 ? -54.069 -6.505 19.092 1.00 91.88 592 SER A N 1
ATOM 4643 C CA . SER A 1 592 ? -54.881 -7.376 19.959 1.00 91.88 592 SER A CA 1
ATOM 4644 C C . SER A 1 592 ? -54.123 -8.607 20.474 1.00 91.88 592 SER A C 1
ATOM 4646 O O . SER A 1 592 ? -54.598 -9.305 21.369 1.00 91.88 592 SER A O 1
ATOM 4648 N N . LYS A 1 593 ? -52.947 -8.901 19.905 1.00 93.50 593 LYS A N 1
ATOM 4649 C CA . LYS A 1 593 ? -52.098 -10.051 20.239 1.00 93.50 593 LYS A CA 1
ATOM 4650 C C . LYS A 1 593 ? -50.666 -9.594 20.491 1.00 93.50 593 LYS A C 1
ATOM 4652 O O . LYS A 1 593 ? -50.240 -8.566 19.973 1.00 93.50 593 LYS A O 1
ATOM 4657 N N . SER A 1 594 ? -49.931 -10.378 21.279 1.00 92.62 594 SER A N 1
ATOM 4658 C CA . SER A 1 594 ? -48.521 -10.106 21.573 1.00 92.62 594 SER A CA 1
ATOM 4659 C C . SER A 1 594 ? -47.691 -10.013 20.287 1.00 92.62 594 SER A C 1
ATOM 4661 O O . SER A 1 594 ? -47.958 -10.731 19.322 1.00 92.62 594 SER A O 1
ATOM 4663 N N . PHE A 1 595 ? -46.678 -9.147 20.290 1.00 91.94 595 PHE A N 1
ATOM 4664 C CA . PHE A 1 595 ? -45.778 -8.912 19.167 1.00 91.94 595 PHE A CA 1
ATOM 4665 C C . PHE A 1 595 ? -45.112 -10.217 18.708 1.00 91.94 595 PHE A C 1
ATOM 4667 O O . PHE A 1 595 ? -44.401 -10.879 19.472 1.00 91.94 595 PHE A O 1
ATOM 4674 N N . VAL A 1 596 ? -45.320 -10.552 17.436 1.00 90.69 596 VAL A N 1
ATOM 4675 C CA . VAL A 1 596 ? -44.736 -11.699 16.731 1.00 90.69 596 VAL A CA 1
ATOM 4676 C C . VAL A 1 596 ? -44.018 -11.221 15.473 1.00 90.69 596 VAL A C 1
ATOM 4678 O O . VAL A 1 596 ? -44.102 -10.058 15.089 1.00 90.69 596 VAL A O 1
ATOM 4681 N N . TYR A 1 597 ? -43.270 -12.106 14.811 1.00 87.38 597 TYR A N 1
ATOM 4682 C CA . TYR A 1 597 ? -42.368 -11.701 13.725 1.00 87.38 597 TYR A CA 1
ATOM 4683 C C . TYR A 1 597 ? -43.110 -10.995 12.575 1.00 87.38 597 TYR A C 1
ATOM 4685 O O . TYR A 1 597 ? -42.613 -10.027 11.993 1.00 87.38 597 TYR A O 1
ATOM 4693 N N . SER A 1 598 ? -44.344 -11.430 12.302 1.00 88.00 598 SER A N 1
ATOM 4694 C CA . SER A 1 598 ? -45.239 -10.860 11.294 1.00 88.00 598 SER A CA 1
ATOM 4695 C C . SER A 1 598 ? -45.955 -9.571 11.719 1.00 88.00 598 SER A C 1
ATOM 4697 O O . SER A 1 598 ? -46.623 -8.969 10.875 1.00 88.00 598 SER A O 1
ATOM 4699 N N . THR A 1 599 ? -45.818 -9.119 12.972 1.00 91.19 599 THR A N 1
ATOM 4700 C CA . THR A 1 599 ? -46.410 -7.862 13.449 1.00 91.19 599 THR A CA 1
ATOM 4701 C C . THR A 1 599 ? -45.850 -6.692 12.643 1.00 91.19 599 THR A C 1
ATOM 4703 O O . THR A 1 599 ? -44.636 -6.514 12.515 1.00 91.19 599 THR A O 1
ATOM 4706 N N . ARG A 1 600 ? -46.743 -5.900 12.041 1.00 86.38 600 ARG A N 1
ATOM 4707 C CA . ARG A 1 600 ? -46.358 -4.786 11.163 1.00 86.38 600 ARG A CA 1
ATOM 4708 C C . ARG A 1 600 ? -46.388 -3.444 11.878 1.00 86.38 600 ARG A C 1
ATOM 4710 O O . ARG A 1 600 ? -45.520 -2.628 11.589 1.00 86.38 600 ARG A O 1
ATOM 4717 N N . GLY A 1 601 ? -47.338 -3.236 12.793 1.00 92.00 601 GLY A N 1
ATOM 4718 C CA . GLY A 1 601 ? -47.630 -1.922 13.357 1.00 92.00 601 GLY A CA 1
ATOM 4719 C C . GLY A 1 601 ? -48.102 -0.916 12.304 1.00 92.00 601 GLY A C 1
ATOM 4720 O O . GLY A 1 601 ? -48.180 -1.201 11.104 1.00 92.00 601 GLY A O 1
ATOM 4721 N N . LYS A 1 602 ? -48.395 0.299 12.761 1.00 95.81 602 LYS A N 1
ATOM 4722 C CA . LYS A 1 602 ? -48.776 1.442 11.932 1.00 95.81 602 LYS A CA 1
ATOM 4723 C C . LYS A 1 602 ? -47.632 2.449 11.901 1.00 95.81 602 LYS A C 1
ATOM 4725 O O . LYS A 1 602 ? -47.158 2.880 12.946 1.00 95.81 602 LYS A O 1
ATOM 4730 N N . SER A 1 603 ? -47.206 2.859 10.709 1.00 96.25 603 SER A N 1
ATOM 4731 C CA . SER A 1 603 ? -46.277 3.985 10.585 1.00 96.25 603 SER A CA 1
ATOM 4732 C C . SER A 1 603 ? -47.015 5.289 10.901 1.00 96.25 603 SER A C 1
ATOM 4734 O O . SER A 1 603 ? -48.080 5.541 10.336 1.00 96.25 603 SER A O 1
ATOM 4736 N N . ILE A 1 604 ? -46.477 6.082 11.827 1.00 97.25 604 ILE A N 1
ATOM 4737 C CA . ILE A 1 604 ? -47.079 7.345 12.298 1.00 97.25 604 ILE A CA 1
ATOM 4738 C C . ILE A 1 604 ? -46.278 8.583 11.875 1.00 97.25 604 ILE A C 1
ATOM 4740 O O . ILE A 1 604 ? -46.671 9.704 12.176 1.00 97.25 604 ILE A O 1
ATOM 4744 N N . SER A 1 605 ? -45.185 8.393 11.133 1.00 97.31 605 SER A N 1
ATOM 4745 C CA . SER A 1 605 ? -44.460 9.459 10.438 1.00 97.31 605 SER A CA 1
ATOM 4746 C C . SER A 1 605 ? -44.242 9.086 8.975 1.00 97.31 605 SER A C 1
ATOM 4748 O O . SER A 1 605 ? -44.318 7.917 8.597 1.00 97.31 605 SER A O 1
ATOM 4750 N N . LYS A 1 606 ? -43.908 10.069 8.133 1.00 93.88 606 LYS A N 1
ATOM 4751 C CA . LYS A 1 606 ? -43.467 9.788 6.762 1.00 93.88 606 LYS A CA 1
ATOM 4752 C C . LYS A 1 606 ? -42.208 8.909 6.794 1.00 93.88 606 LYS A C 1
ATOM 4754 O O . LYS A 1 606 ? -41.336 9.112 7.638 1.00 93.88 606 LYS A O 1
ATOM 4759 N N . ARG A 1 607 ? -42.112 7.957 5.862 1.00 93.25 607 ARG A N 1
ATOM 4760 C CA . ARG A 1 607 ? -40.858 7.251 5.568 1.00 93.25 607 ARG A CA 1
ATOM 4761 C C . ARG A 1 607 ? -39.928 8.180 4.798 1.00 93.25 607 ARG A C 1
ATOM 4763 O O . ARG A 1 607 ? -40.313 8.697 3.748 1.00 93.25 607 ARG A O 1
ATOM 4770 N N . VAL A 1 608 ? -38.729 8.390 5.320 1.00 95.38 608 VAL A N 1
ATOM 4771 C CA . VAL A 1 608 ? -37.706 9.260 4.723 1.00 95.38 608 VAL A CA 1
ATOM 4772 C C . VAL A 1 608 ? -36.357 8.554 4.716 1.00 95.38 608 VAL A C 1
ATOM 4774 O O . VAL A 1 608 ? -36.182 7.590 5.457 1.00 95.38 608 VAL A O 1
ATOM 4777 N N . SER A 1 609 ? -35.403 9.036 3.914 1.00 94.62 609 SER A N 1
ATOM 4778 C CA . SER A 1 609 ? -34.037 8.503 3.954 1.00 94.62 609 SER A CA 1
ATOM 4779 C C . SER A 1 609 ? -33.439 8.613 5.362 1.00 94.62 609 SER A C 1
ATOM 4781 O O . SER A 1 609 ? -33.557 9.661 6.009 1.00 94.62 609 SER A O 1
ATOM 4783 N N . SER A 1 610 ? -32.748 7.561 5.810 1.00 94.44 610 SER A N 1
ATOM 4784 C CA . SER A 1 610 ? -31.948 7.598 7.042 1.00 94.44 610 SER A CA 1
ATOM 4785 C C . SER A 1 610 ? -30.840 8.657 6.968 1.00 94.44 610 SER A C 1
ATOM 4787 O O . SER A 1 610 ? -30.503 9.255 7.982 1.00 94.44 610 SER A O 1
ATOM 4789 N N . GLY A 1 611 ? -30.318 8.963 5.771 1.00 92.06 611 GLY A N 1
ATOM 4790 C CA . GLY A 1 611 ? -29.107 9.771 5.591 1.00 92.06 611 GLY A CA 1
ATOM 4791 C C . GLY A 1 611 ? -27.812 9.062 6.002 1.00 92.06 611 GLY A C 1
ATOM 4792 O O . GLY A 1 611 ? -26.768 9.703 6.003 1.00 92.06 611 GLY A O 1
ATOM 4793 N N . HIS A 1 612 ? -27.879 7.768 6.325 1.00 91.62 612 HIS A N 1
ATOM 4794 C CA . HIS A 1 612 ? -26.756 6.934 6.743 1.00 91.62 612 HIS A CA 1
ATOM 4795 C C . HIS A 1 612 ? -26.711 5.660 5.893 1.00 91.62 612 HIS A C 1
ATOM 4797 O O . HIS A 1 612 ? -27.759 5.091 5.590 1.00 91.62 612 HIS A O 1
ATOM 4803 N N . SER A 1 613 ? -25.523 5.195 5.498 1.00 91.88 613 SER A N 1
ATOM 4804 C CA . SER A 1 613 ? -25.393 3.985 4.671 1.00 91.88 613 SER A CA 1
ATOM 4805 C C . SER A 1 613 ? -25.938 2.754 5.398 1.00 91.88 613 SER A C 1
ATOM 4807 O O . SER A 1 613 ? -25.514 2.443 6.504 1.00 91.88 613 SER A O 1
ATOM 4809 N N . ALA A 1 614 ? -26.870 2.019 4.788 1.00 88.12 614 ALA A N 1
ATOM 4810 C CA . ALA A 1 614 ? -27.546 0.917 5.470 1.00 88.12 614 ALA A CA 1
ATOM 4811 C C . ALA A 1 614 ? -26.613 -0.250 5.824 1.00 88.12 614 ALA A C 1
ATOM 4813 O O . ALA A 1 614 ? -26.886 -0.964 6.787 1.00 88.12 614 ALA A O 1
ATOM 4814 N N . VAL A 1 615 ? -25.557 -0.462 5.030 1.00 85.50 615 VAL A N 1
ATOM 4815 C CA . VAL A 1 615 ? -24.716 -1.674 5.059 1.00 85.50 615 VAL A CA 1
ATOM 4816 C C . VAL A 1 615 ? -23.221 -1.400 5.224 1.00 85.50 615 VAL A C 1
ATOM 4818 O O . VAL A 1 615 ? -22.408 -2.309 5.074 1.00 85.50 615 VAL A O 1
ATOM 4821 N N . GLN A 1 616 ? -22.838 -0.154 5.503 1.00 77.94 616 GLN A N 1
ATOM 4822 C CA . GLN A 1 616 ? -21.440 0.249 5.628 1.00 77.94 616 GLN A CA 1
ATOM 4823 C C . GLN A 1 616 ? -21.196 0.947 6.962 1.00 77.94 616 GLN A C 1
ATOM 4825 O O . GLN A 1 616 ? -21.906 1.884 7.295 1.00 77.94 616 GLN A O 1
ATOM 4830 N N . TRP A 1 617 ? -20.140 0.530 7.663 1.00 70.56 617 TRP A N 1
ATOM 4831 C CA . TRP A 1 617 ? -19.690 1.150 8.908 1.00 70.56 617 TRP A CA 1
ATOM 4832 C C . TRP A 1 617 ? -19.285 2.628 8.736 1.00 70.56 617 TRP A C 1
ATOM 4834 O O . TRP A 1 617 ? -18.658 2.959 7.713 1.00 70.56 617 TRP A O 1
ATOM 4844 N N . PRO A 1 618 ? -19.487 3.491 9.755 1.00 78.88 618 PRO A N 1
ATOM 4845 C CA . PRO A 1 618 ? -19.909 3.182 11.138 1.00 78.88 618 PRO A CA 1
ATOM 4846 C C . PRO A 1 618 ? -21.388 2.766 11.275 1.00 78.88 618 PRO A C 1
ATOM 4848 O O . PRO A 1 618 ? -22.105 2.754 10.289 1.00 78.88 618 PRO A O 1
ATOM 4851 N N . MET A 1 619 ? -21.838 2.355 12.466 1.00 87.19 619 MET A N 1
ATOM 4852 C CA . MET A 1 619 ? -23.271 2.123 12.713 1.00 87.19 619 MET A CA 1
ATOM 4853 C C . MET A 1 619 ? -24.014 3.463 12.789 1.00 87.19 619 MET A C 1
ATOM 4855 O O . MET A 1 619 ? -23.462 4.463 13.251 1.00 87.19 619 MET A O 1
ATOM 4859 N N . ALA A 1 620 ? -25.278 3.475 12.371 1.00 91.56 620 ALA A N 1
ATOM 4860 C CA . ALA A 1 620 ? -26.125 4.657 12.455 1.00 91.56 620 ALA A CA 1
ATOM 4861 C C . ALA A 1 620 ? -26.544 4.908 13.906 1.00 91.56 620 ALA A C 1
ATOM 4863 O O . ALA A 1 620 ? -27.109 4.012 14.545 1.00 91.56 620 ALA A O 1
ATOM 4864 N N . LYS A 1 621 ? -26.344 6.136 14.396 1.00 94.12 621 LYS A N 1
ATOM 4865 C CA . LYS A 1 621 ? -26.738 6.530 15.754 1.00 94.12 621 LYS A CA 1
ATOM 4866 C C . LYS A 1 621 ? -28.214 6.897 15.772 1.00 94.12 621 LYS A C 1
ATOM 4868 O O . LYS A 1 621 ? -28.606 7.996 15.369 1.00 94.12 621 LYS A O 1
ATOM 4873 N N . MET A 1 622 ? -29.047 5.970 16.223 1.00 97.06 622 MET A N 1
ATOM 4874 C CA . MET A 1 622 ? -30.496 6.123 16.287 1.00 97.06 622 MET A CA 1
ATOM 4875 C C . MET A 1 622 ? -30.910 6.716 17.632 1.00 97.06 622 MET A C 1
ATOM 4877 O O . MET A 1 622 ? -30.460 6.267 18.687 1.00 97.06 622 MET A O 1
ATOM 4881 N N . ARG A 1 623 ? -31.839 7.674 17.611 1.00 97.75 623 ARG A N 1
ATOM 4882 C CA . ARG A 1 623 ? -32.491 8.186 18.822 1.00 97.75 623 ARG A CA 1
ATOM 4883 C C . ARG A 1 623 ? -33.995 8.295 18.641 1.00 97.75 623 ARG A C 1
ATOM 4885 O O . ARG A 1 623 ? -34.458 8.987 17.739 1.00 97.75 623 ARG A O 1
ATOM 4892 N N . LEU A 1 624 ? -34.744 7.674 19.543 1.00 98.19 624 LEU A N 1
ATOM 4893 C CA . LEU A 1 624 ? -36.195 7.758 19.643 1.00 98.19 624 LEU A CA 1
ATOM 4894 C C . LEU A 1 624 ? -36.584 8.410 20.973 1.00 98.19 624 LEU A C 1
ATOM 4896 O O . LEU A 1 624 ? -36.273 7.883 22.036 1.00 98.19 624 LEU A O 1
ATOM 4900 N N . ILE A 1 625 ? -37.298 9.528 20.905 1.00 98.00 625 ILE A N 1
ATOM 4901 C CA . ILE A 1 625 ? -37.850 10.239 22.061 1.00 98.00 625 ILE A CA 1
ATOM 4902 C C . ILE A 1 625 ? -39.371 10.138 22.006 1.00 98.00 625 ILE A C 1
ATOM 4904 O O . ILE A 1 625 ? -39.962 10.371 20.950 1.00 98.00 625 ILE A O 1
ATOM 4908 N N . TYR A 1 626 ? -39.992 9.841 23.143 1.00 97.88 626 TYR A N 1
ATOM 4909 C CA . TYR A 1 626 ? -41.420 10.025 23.375 1.00 97.88 626 TYR A CA 1
ATOM 4910 C C . TYR A 1 626 ? -41.625 10.987 24.545 1.00 97.88 626 TYR A C 1
ATOM 4912 O O . TYR A 1 626 ? -41.215 10.701 25.668 1.00 97.88 626 TYR A O 1
ATOM 4920 N N . ASP A 1 627 ? -42.274 12.115 24.276 1.00 96.19 627 ASP A N 1
ATOM 4921 C CA . ASP A 1 627 ? -42.712 13.103 25.254 1.00 96.19 627 ASP A CA 1
ATOM 4922 C C . ASP A 1 627 ? -44.212 12.903 25.519 1.00 96.19 627 ASP A C 1
ATOM 4924 O O . ASP A 1 627 ? -45.070 13.306 24.729 1.00 96.19 627 ASP A O 1
ATOM 4928 N N . SER A 1 628 ? -44.528 12.254 26.639 1.00 94.00 628 SER A N 1
ATOM 4929 C CA . SER A 1 628 ? -45.903 11.942 27.040 1.00 94.00 628 SER A CA 1
ATOM 4930 C C . SER A 1 628 ? -46.710 13.159 27.505 1.00 94.00 628 SER A C 1
ATOM 4932 O O . SER A 1 628 ? -47.941 13.088 27.528 1.00 94.00 628 SER A O 1
ATOM 4934 N N . GLU A 1 629 ? -46.050 14.267 27.861 1.00 91.81 629 GLU A N 1
ATOM 4935 C CA . GLU A 1 629 ? -46.715 15.517 28.246 1.00 91.81 629 GLU A CA 1
ATOM 4936 C C . GLU A 1 629 ? -47.164 16.286 27.003 1.00 91.81 629 GLU A C 1
ATOM 4938 O O . GLU A 1 629 ? -48.288 16.784 26.945 1.00 91.81 629 GLU A O 1
ATOM 4943 N N . LYS A 1 630 ? -46.312 16.323 25.971 1.00 93.19 630 LYS A N 1
ATOM 4944 C CA . LYS A 1 630 ? -46.611 16.972 24.681 1.00 93.19 630 LYS A CA 1
ATOM 4945 C C . LYS A 1 630 ? -47.293 16.056 23.663 1.00 93.19 630 LYS A C 1
ATOM 4947 O O . LYS A 1 630 ? -47.636 16.527 22.570 1.00 93.19 630 LYS A O 1
ATOM 4952 N N . GLY A 1 631 ? -47.439 14.771 23.995 1.00 94.19 631 GLY A N 1
ATOM 4953 C CA . GLY A 1 631 ? -47.941 13.727 23.103 1.00 94.19 631 GLY A CA 1
ATOM 4954 C C . GLY A 1 631 ? -47.144 13.660 21.806 1.00 94.19 631 GLY A C 1
ATOM 4955 O O . GLY A 1 631 ? -47.737 13.683 20.732 1.00 94.19 631 GLY A O 1
ATOM 4956 N N . GLU A 1 632 ? -45.813 13.706 21.885 1.00 96.81 632 GLU A N 1
ATOM 4957 C CA . GLU A 1 632 ? -44.935 13.843 20.721 1.00 96.81 632 GLU A CA 1
ATOM 4958 C C . GLU A 1 632 ? -43.869 12.753 20.671 1.00 96.81 632 GLU A C 1
ATOM 4960 O O . GLU A 1 632 ? -43.244 12.431 21.676 1.00 96.81 632 GLU A O 1
ATOM 4965 N N . LEU A 1 633 ? -43.631 12.218 19.477 1.00 97.88 633 LEU A N 1
ATOM 4966 C CA . LEU A 1 633 ? -42.530 11.314 19.187 1.00 97.88 633 LEU A CA 1
ATOM 4967 C C . LEU A 1 633 ? -41.564 11.956 18.207 1.00 97.88 633 LEU A C 1
ATOM 4969 O O . LEU A 1 633 ? -41.996 12.546 17.217 1.00 97.88 633 LEU A O 1
ATOM 4973 N N . LYS A 1 634 ? -40.266 11.770 18.440 1.00 98.12 634 LYS A N 1
ATOM 4974 C CA . LYS A 1 634 ? -39.182 12.287 17.600 1.00 98.12 634 LYS A CA 1
ATOM 4975 C C . LYS A 1 634 ? -38.164 11.182 17.339 1.00 98.12 634 LYS A C 1
ATOM 4977 O O . LYS A 1 634 ? -37.679 10.550 18.272 1.00 98.12 634 LYS A O 1
ATOM 4982 N N . LEU A 1 635 ? -37.850 10.953 16.066 1.00 98.06 635 LEU A N 1
ATOM 4983 C CA . LEU A 1 635 ? -36.806 10.036 15.609 1.00 98.06 635 LEU A CA 1
ATOM 4984 C C . LEU A 1 635 ? -35.685 10.839 14.953 1.00 98.06 635 LEU A C 1
ATOM 4986 O O . LEU A 1 635 ? -35.942 11.563 13.987 1.00 98.06 635 LEU A O 1
ATOM 4990 N N . SER A 1 636 ? -34.459 10.655 15.432 1.00 97.00 636 SER A N 1
ATOM 4991 C CA . SER A 1 636 ? -33.242 11.205 14.838 1.00 97.00 636 SER A CA 1
ATOM 4992 C C . SER A 1 636 ? -32.275 10.096 14.429 1.00 97.00 636 SER A C 1
ATOM 4994 O O . SER A 1 636 ? -32.212 9.052 15.078 1.00 97.00 636 SER A O 1
ATOM 4996 N N . VAL A 1 637 ? -31.516 10.355 13.366 1.00 96.69 637 VAL A N 1
ATOM 4997 C CA . VAL A 1 637 ? -30.402 9.524 12.889 1.00 96.69 637 VAL A CA 1
ATOM 4998 C C . VAL A 1 637 ? -29.186 10.430 12.760 1.00 96.69 637 VAL A C 1
ATOM 5000 O O . VAL A 1 637 ? -29.283 11.475 12.115 1.00 96.69 637 VAL A O 1
ATOM 5003 N N . ASP A 1 638 ? -28.088 10.076 13.425 1.00 89.62 638 ASP A N 1
ATOM 5004 C CA . ASP A 1 638 ? -26.842 10.858 13.488 1.00 89.62 638 ASP A CA 1
ATOM 5005 C C . ASP A 1 638 ? -27.073 12.326 13.881 1.00 89.62 638 ASP A C 1
ATOM 5007 O O . ASP A 1 638 ? -26.556 13.262 13.276 1.00 89.62 638 ASP A O 1
ATOM 5011 N N . GLY A 1 639 ? -27.935 12.539 14.879 1.00 90.50 639 GLY A N 1
ATOM 5012 C CA . GLY A 1 639 ? -28.307 13.873 15.365 1.00 90.50 639 GLY A CA 1
ATOM 5013 C C . GLY A 1 639 ? -29.313 14.627 14.485 1.00 90.50 639 GLY A C 1
ATOM 5014 O O . GLY A 1 639 ? -29.880 15.624 14.929 1.00 90.50 639 GLY A O 1
ATOM 5015 N N . VAL A 1 640 ? -29.624 14.141 13.280 1.00 93.69 640 VAL A N 1
ATOM 5016 C CA . VAL A 1 640 ? -30.571 14.785 12.361 1.00 93.69 640 VAL A CA 1
ATOM 5017 C C . VAL A 1 640 ? -31.973 14.213 12.540 1.00 93.69 640 VAL A C 1
ATOM 5019 O O . VAL A 1 640 ? -32.185 13.008 12.416 1.00 93.69 640 VAL A O 1
ATOM 5022 N N . VAL A 1 641 ? -32.962 15.078 12.769 1.00 96.75 641 VAL A N 1
ATOM 5023 C CA . VAL A 1 641 ? -34.373 14.679 12.907 1.00 96.75 641 VAL A CA 1
ATOM 5024 C C . VAL A 1 641 ? -34.911 14.134 11.582 1.00 96.75 641 VAL A C 1
ATOM 5026 O O . VAL A 1 641 ? -34.867 14.811 10.556 1.00 96.75 641 VAL A O 1
ATOM 5029 N N . LYS A 1 642 ? -35.456 12.916 11.610 1.00 96.94 642 LYS A N 1
ATOM 5030 C CA . LYS A 1 642 ? -36.039 12.220 10.450 1.00 96.94 642 LYS A CA 1
ATOM 5031 C C . LYS A 1 642 ? -37.552 12.057 10.536 1.00 96.94 642 LYS A C 1
ATOM 5033 O O . LYS A 1 642 ? -38.214 11.975 9.506 1.00 96.94 642 LYS A O 1
ATOM 5038 N N . GLY A 1 643 ? -38.121 12.024 11.737 1.00 95.50 643 GLY A N 1
ATOM 5039 C CA . GLY A 1 643 ? -39.564 11.885 11.913 1.00 95.50 643 GLY A CA 1
ATOM 5040 C C . GLY A 1 643 ? -40.056 12.561 13.180 1.00 95.50 643 GLY A C 1
ATOM 5041 O O . GLY A 1 643 ? -39.414 12.454 14.220 1.00 95.50 643 GLY A O 1
ATOM 5042 N N . VAL A 1 644 ? -41.210 13.219 13.081 1.00 96.69 644 VAL A N 1
ATOM 5043 C CA . VAL A 1 644 ? -41.978 13.731 14.220 1.00 96.69 644 VAL A CA 1
ATOM 5044 C C . VAL A 1 644 ? -43.423 13.263 14.067 1.00 96.69 644 VAL A C 1
ATOM 5046 O O . VAL A 1 644 ? -43.950 13.264 12.951 1.00 96.69 644 VAL A O 1
ATOM 5049 N N . ALA A 1 645 ? -44.054 12.834 15.157 1.00 97.12 645 ALA A N 1
ATOM 5050 C CA . ALA A 1 645 ? -45.453 12.409 15.180 1.00 97.12 645 ALA A CA 1
ATOM 5051 C C . ALA A 1 645 ? -46.144 12.863 16.471 1.00 97.12 645 ALA A C 1
ATOM 5053 O O . ALA A 1 645 ? -45.486 13.019 17.497 1.00 97.12 645 ALA A O 1
ATOM 5054 N N . LYS A 1 646 ? -47.469 13.047 16.425 1.00 96.38 646 LYS A N 1
ATOM 5055 C CA . LYS A 1 646 ? -48.296 13.328 17.606 1.00 96.38 646 LYS A CA 1
ATOM 5056 C C . LYS A 1 646 ? -49.124 12.100 17.975 1.00 96.38 646 LYS A C 1
ATOM 5058 O O . LYS A 1 646 ? -49.912 11.639 17.154 1.00 96.38 646 LYS A O 1
ATOM 5063 N N . ASP A 1 647 ? -48.932 11.582 19.182 1.00 94.69 647 ASP A N 1
ATOM 5064 C CA . ASP A 1 647 ? -49.664 10.446 19.748 1.00 94.69 647 ASP A CA 1
ATOM 5065 C C . ASP A 1 647 ? -49.448 10.414 21.272 1.00 94.69 647 ASP A C 1
ATOM 5067 O O . ASP A 1 647 ? -48.341 10.690 21.728 1.00 94.69 647 ASP A O 1
ATOM 5071 N N . ALA A 1 648 ? -50.484 10.112 22.060 1.00 91.56 648 ALA A N 1
ATOM 5072 C CA . ALA A 1 648 ? -50.423 10.128 23.531 1.00 91.56 648 ALA A CA 1
ATOM 5073 C C . ALA A 1 648 ? -51.099 8.905 24.182 1.00 91.56 648 ALA A C 1
ATOM 5075 O O . ALA A 1 648 ? -51.393 8.911 25.382 1.00 91.56 648 ALA A O 1
ATOM 5076 N N . ASP A 1 649 ? -51.370 7.868 23.388 1.00 92.75 649 ASP A N 1
ATOM 5077 C CA . ASP A 1 649 ? -52.239 6.756 23.775 1.00 92.75 649 ASP A CA 1
ATOM 5078 C C . ASP A 1 649 ? -51.583 5.815 24.794 1.00 92.75 649 ASP A C 1
ATOM 5080 O O . ASP A 1 649 ? -52.279 5.184 25.592 1.00 92.75 649 ASP A O 1
ATOM 5084 N N . PHE A 1 650 ? -50.247 5.730 24.814 1.00 94.69 650 PHE A N 1
ATOM 5085 C CA . PHE A 1 650 ? -49.520 4.824 25.706 1.00 94.69 650 PHE A CA 1
ATOM 5086 C C . PHE A 1 650 ? -48.657 5.578 26.711 1.00 94.69 650 PHE A C 1
ATOM 5088 O O . PHE A 1 650 ? -47.932 6.506 26.363 1.00 94.69 650 PHE A O 1
ATOM 5095 N N . LYS A 1 651 ? -48.714 5.161 27.981 1.00 90.75 651 LYS A N 1
ATOM 5096 C CA . LYS A 1 651 ? -47.971 5.795 29.086 1.00 90.75 651 LYS A CA 1
ATOM 5097 C C . LYS A 1 651 ? -47.247 4.807 29.997 1.00 90.75 651 LYS A C 1
ATOM 5099 O O . LYS A 1 651 ? -46.679 5.234 30.993 1.00 90.75 651 LYS A O 1
ATOM 5104 N N . ALA A 1 652 ? -47.284 3.510 29.707 1.00 94.06 652 ALA A N 1
ATOM 5105 C CA . ALA A 1 652 ? -46.665 2.489 30.544 1.00 94.06 652 ALA A CA 1
ATOM 5106 C C . ALA A 1 652 ? -45.892 1.489 29.685 1.00 94.06 652 ALA A C 1
ATOM 5108 O O . ALA A 1 652 ? -46.470 0.824 28.823 1.00 94.06 652 ALA A O 1
ATOM 5109 N N . PHE A 1 653 ? -44.595 1.370 29.955 1.00 97.44 653 PHE A N 1
ATOM 5110 C CA . PHE A 1 653 ? -43.678 0.520 29.204 1.00 97.44 653 PHE A CA 1
ATOM 5111 C C . PHE A 1 653 ? -42.836 -0.321 30.160 1.00 97.44 653 PHE A C 1
ATOM 5113 O O . PHE A 1 653 ? -42.434 0.151 31.221 1.00 97.44 653 PHE A O 1
ATOM 5120 N N . THR A 1 654 ? -42.590 -1.577 29.798 1.00 96.25 654 THR A N 1
ATOM 5121 C CA . THR A 1 654 ? -41.887 -2.538 30.667 1.00 96.25 654 THR A CA 1
ATOM 5122 C C . THR A 1 654 ? -40.878 -3.408 29.928 1.00 96.25 654 THR A C 1
ATOM 5124 O O . THR A 1 654 ? -40.151 -4.162 30.567 1.00 96.25 654 THR A O 1
ATOM 5127 N N . GLN A 1 655 ? -40.843 -3.370 28.594 1.00 95.62 655 GLN A N 1
ATOM 5128 C CA . GLN A 1 655 ? -39.867 -4.127 27.815 1.00 95.62 655 GLN A CA 1
ATOM 5129 C C . GLN A 1 655 ? -39.463 -3.419 26.523 1.00 95.62 655 GLN A C 1
ATOM 5131 O O . GLN A 1 655 ? -40.245 -2.676 25.927 1.00 95.62 655 GLN A O 1
ATOM 5136 N N . LEU A 1 656 ? -38.245 -3.709 26.077 1.00 96.62 656 LEU A N 1
ATOM 5137 C CA . LEU A 1 656 ? -37.734 -3.385 24.753 1.00 96.62 656 LEU A CA 1
ATOM 5138 C C . LEU A 1 656 ? -37.851 -4.623 23.855 1.00 96.62 656 LEU A C 1
ATOM 5140 O O . LEU A 1 656 ? -37.515 -5.734 24.266 1.00 96.62 656 LEU A O 1
ATOM 5144 N N . VAL A 1 657 ? -38.328 -4.433 22.629 1.00 95.75 657 VAL A N 1
ATOM 5145 C CA . VAL A 1 657 ? -38.510 -5.483 21.623 1.00 95.75 657 VAL A CA 1
ATOM 5146 C C . VAL A 1 657 ? -37.717 -5.117 20.378 1.00 95.75 657 VAL A C 1
ATOM 5148 O O . VAL A 1 657 ? -37.887 -4.028 19.832 1.00 95.75 657 VAL A O 1
ATOM 5151 N N . ILE A 1 658 ? -36.885 -6.042 19.902 1.00 94.69 658 ILE A N 1
ATOM 5152 C CA . ILE A 1 658 ? -36.123 -5.895 18.659 1.00 94.69 658 ILE A CA 1
ATOM 5153 C C . ILE A 1 658 ? -36.522 -7.016 17.708 1.00 94.69 658 ILE A C 1
ATOM 5155 O O . ILE A 1 658 ? -36.489 -8.191 18.069 1.00 94.69 658 ILE A O 1
ATOM 5159 N N . ARG A 1 659 ? -36.872 -6.655 16.473 1.00 92.44 659 ARG A N 1
ATOM 5160 C CA . ARG A 1 659 ? -37.069 -7.589 15.365 1.00 92.44 659 ARG A CA 1
ATOM 5161 C C . ARG A 1 659 ? -35.991 -7.364 14.316 1.00 92.44 659 ARG A C 1
ATOM 5163 O O . ARG A 1 659 ? -36.076 -6.405 13.546 1.00 92.44 659 ARG A O 1
ATOM 5170 N N . GLY A 1 660 ? -35.063 -8.311 14.238 1.00 86.19 660 GLY A N 1
ATOM 5171 C CA . GLY A 1 660 ? -34.070 -8.383 13.173 1.00 86.19 660 GLY A CA 1
ATOM 5172 C C . GLY A 1 660 ? -34.606 -9.137 11.960 1.00 86.19 660 GLY A C 1
ATOM 5173 O O . GLY A 1 660 ? -35.338 -10.122 12.080 1.00 86.19 660 GLY A O 1
ATOM 5174 N N . ASN A 1 661 ? -34.223 -8.692 10.772 1.00 82.06 661 ASN A N 1
ATOM 5175 C CA . ASN A 1 661 ? -34.527 -9.363 9.512 1.00 82.06 661 ASN A CA 1
ATOM 5176 C C . ASN A 1 661 ? -33.222 -9.737 8.823 1.00 82.06 661 ASN A C 1
ATOM 5178 O O . ASN A 1 661 ? -32.302 -8.945 8.932 1.00 82.06 661 ASN A O 1
ATOM 5182 N N . THR A 1 662 ? -33.169 -10.904 8.169 1.00 80.12 662 THR A N 1
ATOM 5183 C CA . THR A 1 662 ? -31.980 -11.582 7.613 1.00 80.12 662 THR A CA 1
ATOM 5184 C C . THR A 1 662 ? -30.757 -11.515 8.534 1.00 80.12 662 THR A C 1
ATOM 5186 O O . THR A 1 662 ? -30.516 -12.507 9.220 1.00 80.12 662 THR A O 1
ATOM 5189 N N . ALA A 1 663 ? -30.057 -10.381 8.636 1.00 80.75 663 ALA A N 1
ATOM 5190 C CA . ALA A 1 663 ? -29.068 -10.109 9.678 1.00 80.75 663 ALA A CA 1
ATOM 5191 C C . ALA A 1 663 ? -28.895 -8.599 9.986 1.00 80.75 663 ALA A C 1
ATOM 5193 O O . ALA A 1 663 ? -28.589 -7.789 9.110 1.00 80.75 663 ALA A O 1
ATOM 5194 N N . GLN A 1 664 ? -29.086 -8.201 11.250 1.00 86.44 664 GLN A N 1
ATOM 5195 C CA . GLN A 1 664 ? -28.933 -6.814 11.729 1.00 86.44 664 GLN A CA 1
ATOM 5196 C C . GLN A 1 664 ? -28.100 -6.757 13.001 1.00 86.44 664 GLN A C 1
ATOM 5198 O O . GLN A 1 664 ? -28.251 -7.617 13.869 1.00 86.44 664 GLN A O 1
ATOM 5203 N N . LEU A 1 665 ? -27.246 -5.743 13.082 1.00 87.31 665 LEU A N 1
ATOM 5204 C CA . LEU A 1 665 ? -26.344 -5.485 14.193 1.00 87.31 665 LEU A CA 1
ATOM 5205 C C . LEU A 1 665 ? -26.894 -4.337 15.036 1.00 87.31 665 LEU A C 1
ATOM 5207 O O . LEU A 1 665 ? -27.376 -3.342 14.486 1.00 87.31 665 LEU A O 1
ATOM 5211 N N . TYR A 1 666 ? -26.791 -4.491 16.351 1.00 89.19 666 TYR A N 1
ATOM 5212 C CA . TYR A 1 666 ? -27.161 -3.488 17.342 1.00 89.19 666 TYR A CA 1
ATOM 5213 C C . TYR A 1 666 ? -26.058 -3.350 18.383 1.00 89.19 666 TYR A C 1
ATOM 5215 O O . TYR A 1 666 ? -25.444 -4.356 18.744 1.00 89.19 666 TYR A O 1
ATOM 5223 N N . ASP A 1 667 ? -25.848 -2.131 18.867 1.00 87.12 667 ASP A N 1
ATOM 5224 C CA . ASP A 1 667 ? -24.880 -1.817 19.917 1.00 87.12 667 ASP A CA 1
ATOM 5225 C C . ASP A 1 667 ? -25.318 -0.582 20.729 1.00 87.12 667 ASP A C 1
ATOM 5227 O O . ASP A 1 667 ? -26.263 0.113 20.339 1.00 87.12 667 ASP A O 1
ATOM 5231 N N . ASN A 1 668 ? -24.669 -0.323 21.868 1.00 86.31 668 ASN A N 1
ATOM 5232 C CA . ASN A 1 668 ? -24.851 0.864 22.717 1.00 86.31 668 ASN A CA 1
ATOM 5233 C C . ASN A 1 668 ? -26.323 1.204 23.020 1.00 86.31 668 ASN A C 1
ATOM 5235 O O . ASN A 1 668 ? -26.761 2.356 22.920 1.00 86.31 668 ASN A O 1
ATOM 5239 N N . ILE A 1 669 ? -27.118 0.190 23.378 1.00 91.88 669 ILE A N 1
ATOM 5240 C CA . ILE A 1 669 ? -28.549 0.374 23.632 1.00 91.88 669 ILE A CA 1
ATOM 5241 C C . ILE A 1 669 ? -28.736 0.986 25.017 1.00 91.88 669 ILE A C 1
ATOM 5243 O O . ILE A 1 669 ? -28.453 0.351 26.034 1.00 91.88 669 ILE A O 1
ATOM 5247 N N . VAL A 1 670 ? -29.292 2.195 25.056 1.00 93.56 670 VAL A N 1
ATOM 5248 C CA . VAL A 1 670 ? -29.616 2.906 26.295 1.00 93.56 670 VAL A CA 1
ATOM 5249 C C . VAL A 1 670 ? -31.067 3.368 26.258 1.00 93.56 670 VAL A C 1
ATOM 5251 O O . VAL A 1 670 ? -31.469 4.128 25.380 1.00 93.56 670 VAL A O 1
ATOM 5254 N N . LEU A 1 671 ? -31.862 2.923 27.230 1.00 96.12 671 LEU A N 1
ATOM 5255 C CA . LEU A 1 671 ? -33.240 3.357 27.443 1.00 96.12 671 LEU A CA 1
ATOM 5256 C C . LEU A 1 671 ? -33.356 4.067 28.790 1.00 96.12 671 LEU A C 1
ATOM 5258 O O . LEU A 1 671 ? -33.037 3.494 29.833 1.00 96.12 671 LEU A O 1
ATOM 5262 N N . ARG A 1 672 ? -33.864 5.298 28.766 1.00 95.00 672 ARG A N 1
ATOM 5263 C CA . ARG A 1 672 ? -33.994 6.169 29.940 1.00 95.00 672 ARG A CA 1
ATOM 5264 C C . ARG A 1 672 ? -35.429 6.681 30.091 1.00 95.00 672 ARG A C 1
ATOM 5266 O O . ARG A 1 672 ? -36.062 6.993 29.076 1.00 95.00 672 ARG A O 1
ATOM 5273 N N . PRO A 1 673 ? -35.948 6.814 31.323 1.00 94.38 673 PRO A N 1
ATOM 5274 C CA . PRO A 1 673 ? -37.152 7.589 31.599 1.00 94.38 673 PRO A CA 1
ATOM 5275 C C . PRO A 1 673 ? -36.918 9.075 31.289 1.00 94.38 673 PRO A C 1
ATOM 5277 O O . PRO A 1 673 ? -35.842 9.603 31.553 1.00 94.38 673 PRO A O 1
ATOM 5280 N N . GLY A 1 674 ? -37.930 9.768 30.770 1.00 92.94 674 GLY A N 1
ATOM 5281 C CA . GLY A 1 674 ? -37.861 11.200 30.465 1.00 92.94 674 GLY A CA 1
ATOM 5282 C C . GLY A 1 674 ? -37.369 11.545 29.053 1.00 92.94 674 GLY A C 1
ATOM 5283 O O . GLY A 1 674 ? -37.064 10.675 28.233 1.00 92.94 674 GLY A O 1
ATOM 5284 N N . VAL A 1 675 ? -37.342 12.847 28.763 1.00 92.31 675 VAL A N 1
ATOM 5285 C CA . VAL A 1 675 ? -36.911 13.419 27.479 1.00 92.31 675 VAL A CA 1
ATOM 5286 C C . VAL A 1 675 ? -35.456 13.863 27.595 1.00 92.31 675 VAL A C 1
ATOM 5288 O O . VAL A 1 675 ? -35.151 14.755 28.381 1.00 92.31 675 VAL A O 1
ATOM 5291 N N . HIS A 1 676 ? -34.579 13.259 26.795 1.00 88.19 676 HIS A N 1
ATOM 5292 C CA . HIS A 1 676 ? -33.152 13.569 26.744 1.00 88.19 676 HIS A CA 1
ATOM 5293 C C . HIS A 1 676 ? -32.757 13.854 25.292 1.00 88.19 676 HIS A C 1
ATOM 5295 O O . HIS A 1 676 ? -32.939 13.003 24.416 1.00 88.19 676 HIS A O 1
ATOM 5301 N N . GLU A 1 677 ? -32.266 15.066 25.032 1.00 76.94 677 GLU A N 1
ATOM 5302 C CA . GLU A 1 677 ? -31.818 15.504 23.700 1.00 76.94 677 GLU A CA 1
ATOM 5303 C C . GLU A 1 677 ? -30.343 15.225 23.411 1.00 76.94 677 GLU A C 1
ATOM 5305 O O . GLU A 1 677 ? -29.576 14.829 24.313 1.00 76.94 677 GLU A O 1
#

Solvent-accessible surface area (backbone atoms only — not comparable to full-atom values): 35814 Å² total; per-residue (Å²): 89,97,92,25,58,72,49,75,53,77,32,77,98,56,75,82,49,54,67,58,50,47,52,52,51,51,56,49,30,74,75,73,43,73,60,39,29,34,38,37,30,57,55,87,58,53,66,70,24,82,72,48,46,32,39,27,55,37,48,53,62,66,18,39,42,72,89,79,59,45,80,38,67,82,43,68,33,54,59,61,49,35,53,51,26,54,76,64,76,31,44,22,30,41,33,43,34,45,25,29,34,25,73,77,41,65,90,81,33,74,70,43,57,34,72,18,64,77,47,48,47,27,51,53,52,53,57,58,46,55,76,57,62,49,77,46,77,43,76,44,30,56,73,40,62,70,43,47,14,42,48,52,71,50,68,75,83,47,21,57,71,83,47,39,48,52,53,52,43,47,54,23,50,79,68,76,40,86,71,76,83,73,80,78,73,66,67,92,81,47,65,77,91,48,32,38,82,70,51,47,82,79,66,23,29,15,42,67,76,45,77,49,69,56,94,66,98,68,46,33,38,37,40,31,36,35,36,84,74,42,31,59,71,48,41,40,52,38,69,52,42,80,37,18,31,31,39,35,29,68,95,47,92,52,67,43,71,70,31,43,79,78,40,61,56,67,29,50,36,39,70,40,51,24,72,82,65,74,36,38,31,20,28,19,22,29,29,52,32,71,44,36,32,32,36,50,44,96,68,33,46,77,33,52,47,60,35,40,39,34,42,31,27,57,54,41,88,94,48,70,59,69,49,41,32,39,35,34,40,30,68,56,80,37,76,33,79,74,63,70,80,39,74,41,54,57,46,78,42,71,31,57,59,64,54,52,87,83,57,82,46,70,48,45,48,58,22,31,40,54,38,64,42,62,54,97,53,50,37,28,32,78,89,45,36,46,40,34,40,38,38,55,76,40,28,41,26,31,44,27,30,38,49,75,90,56,78,94,35,45,59,84,60,78,57,48,66,73,43,100,68,29,25,32,33,36,37,63,47,73,58,58,64,72,62,74,73,40,59,13,60,45,38,38,38,38,31,27,24,20,72,84,71,19,56,18,69,65,46,61,44,76,49,57,34,81,38,78,71,59,80,79,52,82,48,64,75,48,82,60,82,69,71,82,60,61,94,70,43,36,39,64,46,49,36,79,60,63,86,69,47,47,64,70,65,44,68,42,77,38,97,65,76,47,73,47,34,26,34,36,23,47,67,31,52,37,38,31,75,37,82,50,71,38,73,46,24,27,22,39,38,30,30,39,39,32,77,52,68,32,61,51,32,36,45,32,47,15,24,87,69,37,24,40,35,44,33,39,37,47,32,24,62,39,62,78,38,64,80,31,18,10,36,28,29,35,31,39,34,84,46,98,54,56,71,50,89,84,63,76,62,45,73,60,26,64,74,34,61,44,84,41,59,30,60,50,86,71,61,44,42,37,35,42,35,34,37,51,88,78,19,32,35,40,34,27,37,72,86,43,80,58,26,63,34,81,60,64,90,72,47,60,32,34,27,42,37,38,34,25,36,76,42,27,39,35,31,59,35,36,34,30,68,36,80,72,132

Nearest PDB structures (foldseek):
  6zj1-assembly1_AAA  TM=7.526E-01  e=8.130E-06  Homo sapiens
  6zfq-assembly1_AAA  TM=7.634E-01  e=2.319E-05  Homo sapiens
  6zdc-assembly1_A  TM=7.071E-01  e=6.520E-06  Homo sapiens
  4acz-assembly1_A  TM=7.530E-01  e=2.892E-05  Bacteroides thetaiotaomicron VPI-5482
  4ad0-assembly4_D  TM=5.963E-01  e=3.101E-04  Bacteroides thetaiotaomicron VPI-5482

Radius of gyration: 32.85 Å; Cα contacts (8 Å, |Δi|>4): 1638; chains: 1; bounding box: 93×47×93 Å

Foldseek 3Di:
DVPAAEDEDEQVVHDPFLVVVLVVQVVVCVPVNQHAYEYEDDLVGVLSNPSHQEYEDEEQLQQADLPPRDGHCVGRNLLVSQVSCVVSVHQYEYEYFLWWDCVLPCPPDPRRTGANLLVPSRVVVVVNNVVSPHNDYHYPDCDPVSGLRHCDQDQASRFRPLGSNSSVCVVCVVVVHHDDDDQDDPPVVDQLQCCQSSQVPDFAFKDFPDKDFDDDLQFKIKTKIFHDHFAFDWKFKDWQAPFKWFAAWPPGLGIDTDKDWDDADWAFKAFFAFPVRQWTFIIFIARQDQKIKIFRDQCLCVQDQKWKKKFKFFQDPVCRFDWKKKKFFAPDWDQDVVVGRDTDRIFIDTFTHTCPNDDCPPQNSSRMDMGMDIGSGGGCCNVGRMMMMRHGGITTRMIYIHGDDDPVRIDPDDWDQPDPRNRITMDMDGDDPVVSVDAHKMKMWMWTGGPVGHIHDTDIGIDTHTDRDDPVNVDTSHDDPQQPADPQFQDWDQQPDCVQKPWDWDFDQDPTSHRGRWIKAAQIKIKGFGNDKAFFKKKKKKFKADQDQCAKKWKWFAAPQQQWTKTKIFHRNDCPDVVQQTWMFIFTGHHPHHDDLPRDGDTQWDTDGLPHHRNDDDTWIWMWIQGLVQQKIWIHTPNHTDTIGGHNPDGIGTMMMIGDYRIMIMGRITMGHDGDD

Secondary structure (DSSP, 8-state):
-TTSPEEEEE-TT----HHHHHHHHHHHHHHH---EEEEES-HHHHTTSTTEEEEEEEEGGGSB-TTT--B-TTTT-HHHHHHHHHHTT-EEEEEE-S-EEGGG-TTT-TT-EE--TTTHHHHHHHHHHHHT--SEEEE--SS-TTTT---S--SSSSS--S-TTHHHHHHHHHTT----PPPPPPGGGS-GGGHHHHT-TTT---EEEEEEE-SSSS-EEEEEEE-SSS-EEEEEEEES-SEEEEPPPTT-SS-EES-EEEES-EEEEEEEE-TTSS-EEEEEEEE-SSEEEEE--TTGGGG-SS-EEEEEEE--TTSTT--EEEEEEEEEEEE-TTTTT-EEEEEEEEE-----TT---HHHHTTEEEEEE--SS-B-TTT--EEEEE-TT-EEEEEEEE-S--GGGB--SPPEE-STTSSEEEEEEEPPHHHHHS-EEEEEEEEEEETTSPBPPPEEEEEEE-B---GGGGS-SS--------TT-SEEE-S--GGGSEES-EEEE--SSS--EEEEE-SEEEEEEEEEEEES-EEEEEEEEESSS-SPEEEEEE-TTSSEEEEEEEE---TTTTTTT-EEEEEEEE-SS---TT---EE-S--EE-SS-TTSSS-EEEEEEEETTTTEEEEEETTEEEEEEE--S--EEEEEEEEE-SSEEEEEEEEEES---

Sequence (677 aa):
IDGKPVYYYQTFGYWPGVEATTKMMQAVEQEVGEVYWMIFGDVNKVSQVPQVDAIISSASNHRSESKHRNVDFSIQDPAKTIAIGHKQNKKIGDMIYPKFDGTAQPWRQRKVGVYGKSARTFEMHVEATMQDKPDFIMLSSWNDYEEGANFEPAWDIDGLTDDPFLYCRMIAHLKGKAFVEPANPPKESVIPMIWEKLGYGDGAGPIIDRVYRSHQRGGAMWVYARDTVSPVVELEVTWDGDRYWKAAQPGESKDTGNIKITEGDLGPSYAVKGIMGDFQIGCARELTSTSQRFDLGSTAHELGDQPWIAAGWAFEPTSPLAGLKVLARSVNQIALSEPMGSIRTHVTLPLKPANKPREISVEAWEGWQSMLAMPPRAIDLKNDPTLEIVGRGRRLATLSVLGQPRESRFVTQTPEILDEKGLSVCYRFEMPDKILDTPGVHFAWIRAKDSAGNWGSPKFVAIPNFESAWPELEKPVVEVESLVAPADAVIADDMINKDKWQGNARIQSQQQIVDSSVLLVTNNIIKRPMDQPIKGSFTLTMDMLHTNYQRGGVVAVMNASATQGYGLLWDSSNEKYHEGQGAVCLMKFDESKSFVYSTRGKSISKRVSSGHSAVQWPMAKMRLIYDSEKGELKLSVDGVVKGVAKDADFKAFTQLVIRGNTAQLYDNIVLRPGVHE